Protein AF-N9UVI7-F1 (afdb_monomer)

Nearest PDB structures (foldseek):
  3bz5-assembly1_A  TM=4.483E-01  e=3.631E-03  unclassified

Sequence (491 aa):
MEKIEDCIVEFIWNYSPVSLVNIGKMKLLKRCKIDIGRQKFDINSVFSNKQQHLKILRLSNIGNYKEIEEFKEYKNIERVIIEIDDDTKEEYIEQMSKYAVLVSDQWYSQLNKNVIVMMDKKFHLQIKEKPNVETLEFIQQNYLPYKMIIDADYYDGIQTQFKLFDNVMKLTLNVEIDPQEEVDQDDIMQRRMDRINGIERSDDDDFVEETEEQKEERERLHKLEIERRKHSIILPQHLTSITINDMTPYFHQTLSITLKELTTSNIPIDFIYQLTSLTKINISNTNITQSLKSLEKLIDITFNLCVDECSEFICPHSVECLKLYNCRNWKFQELSHLKLLDKLMIYDARPNVLSTLQLNEATSVKKLYLNNVITASMPTSLTCLIIGSAGNRAIDMTKYLQLKDVCIENSNQVRVKLPLSIKSLYLYCSSIRIFNKNDIQLKELHLEDCEDINFESFNLNHVTKLSLLPFDEEYLEYLEQFPVLEEKNFN

Secondary structure (DSSP, 8-state):
---GGGG-SEEEEE--TTS---GGG-TT--EEEEE-TT----HHHH---TT--BSEEEEES-S-HHHHGGGGG-TTBS-EEEEPPTT--HHHHHHHTTTSEEEESS--TT--TTEEEEETTEEEEEESS---HHHHHHHHHHHTTS-EEEEEE--TTHHHHHTT-TTEEEEEEE----------HHHHHHHHHHHHTT------S---PPPHHHHHHHHHHHHHHHHHH-SPP---TT--EEEEESS-----TT--TT--EEEEES---TTGGG-TT-SEEEEES-EE-S--TT-TT--EEEEES-EE--SS--S-TT-SEEEEES-TT-----GGG-TT--EEEEES--HHHHTT--GGG-TT--EEEEES---S---TT-SEEEEES--S-EEE-TT-TT--EEEEES--SEEEE--TT--EEEEES--EEETTGGG----EEEEES-TT--GGGS-GGG--EEEEES--GGGGGGGGG-TT--GGGB-

Structure (mmCIF, N/CA/C/O backbone):
data_AF-N9UVI7-F1
#
_entry.id   AF-N9UVI7-F1
#
loop_
_atom_site.group_PDB
_atom_site.id
_atom_site.type_symbol
_atom_site.label_atom_id
_atom_site.label_alt_id
_atom_site.label_comp_id
_atom_site.label_asym_id
_atom_site.label_entity_id
_atom_site.label_seq_id
_atom_site.pdbx_PDB_ins_code
_atom_site.Cartn_x
_atom_site.Cartn_y
_atom_site.Cartn_z
_atom_site.occupancy
_atom_site.B_iso_or_equiv
_atom_site.auth_seq_id
_atom_site.auth_comp_id
_atom_site.auth_asym_id
_atom_site.auth_atom_id
_atom_site.pdbx_PDB_model_num
ATOM 1 N N . MET A 1 1 ? 34.706 33.931 38.566 1.00 48.16 1 MET A N 1
ATOM 2 C CA . MET A 1 1 ? 33.703 32.981 38.046 1.00 48.16 1 MET A CA 1
ATOM 3 C C . MET A 1 1 ? 33.385 33.411 36.633 1.00 48.16 1 MET A C 1
ATOM 5 O O . MET A 1 1 ? 32.995 34.562 36.465 1.00 48.16 1 MET A O 1
ATOM 9 N N . GLU A 1 2 ? 33.621 32.552 35.643 1.00 51.62 2 GLU A N 1
ATOM 10 C CA . GLU A 1 2 ? 33.089 32.765 34.290 1.00 51.62 2 GLU A CA 1
ATOM 11 C C . GLU A 1 2 ? 31.560 32.783 34.379 1.00 51.62 2 GLU A C 1
ATOM 13 O O . GLU A 1 2 ? 30.971 31.992 35.124 1.00 51.62 2 GLU A O 1
ATOM 18 N N . LYS A 1 3 ? 30.910 33.739 33.708 1.00 68.62 3 LYS A N 1
ATOM 19 C CA . LYS A 1 3 ? 29.448 33.734 33.635 1.00 68.62 3 LYS A CA 1
ATOM 20 C C . LYS A 1 3 ? 29.052 32.599 32.700 1.00 68.62 3 LYS A C 1
ATOM 22 O O . LYS A 1 3 ? 29.725 32.380 31.703 1.00 68.62 3 LYS A O 1
ATOM 27 N N . ILE A 1 4 ? 27.947 31.910 32.988 1.00 69.50 4 ILE A N 1
ATOM 28 C CA . ILE A 1 4 ? 27.446 30.804 32.147 1.00 69.50 4 ILE A CA 1
ATOM 29 C C . ILE A 1 4 ? 27.368 31.222 30.666 1.00 69.50 4 ILE A C 1
ATOM 31 O O . ILE A 1 4 ? 27.715 30.437 29.792 1.00 69.50 4 ILE A O 1
ATOM 35 N N . GLU A 1 5 ? 27.001 32.481 30.403 1.00 71.25 5 GLU A N 1
ATOM 36 C CA . GLU A 1 5 ? 26.949 33.112 29.074 1.00 71.25 5 GLU A CA 1
ATOM 37 C C . GLU A 1 5 ? 28.268 33.029 28.283 1.00 71.25 5 GLU A C 1
ATOM 39 O O . GLU A 1 5 ? 28.237 32.917 27.058 1.00 71.25 5 GLU A O 1
ATOM 44 N N . ASP A 1 6 ? 29.421 33.049 28.959 1.00 71.75 6 ASP A N 1
ATOM 45 C CA . ASP A 1 6 ? 30.741 32.992 28.325 1.00 71.75 6 ASP A CA 1
ATOM 46 C C . ASP A 1 6 ? 31.073 31.583 27.794 1.00 71.75 6 ASP A C 1
ATOM 48 O O . ASP A 1 6 ? 31.958 31.453 26.952 1.00 71.75 6 ASP A O 1
ATOM 52 N N . CYS A 1 7 ? 30.350 30.539 28.224 1.00 75.88 7 CYS A N 1
ATOM 53 C CA . CYS A 1 7 ? 30.588 29.140 27.844 1.00 75.88 7 CYS A CA 1
ATOM 54 C C . CYS A 1 7 ? 29.580 28.587 26.816 1.00 75.88 7 CYS A C 1
ATOM 56 O O . CYS A 1 7 ? 29.719 27.444 26.376 1.00 75.88 7 CYS A O 1
ATOM 58 N N . ILE A 1 8 ? 28.548 29.352 26.443 1.00 76.19 8 ILE A N 1
ATOM 59 C CA . ILE A 1 8 ? 27.481 28.881 25.545 1.00 76.19 8 ILE A CA 1
ATOM 60 C C . ILE A 1 8 ? 28.000 28.831 24.102 1.00 76.19 8 ILE A C 1
ATOM 62 O O . ILE A 1 8 ? 28.341 29.859 23.525 1.00 76.19 8 ILE A O 1
ATOM 66 N N . VAL A 1 9 ? 28.025 27.633 23.507 1.00 75.12 9 VAL A N 1
ATOM 67 C CA . VAL A 1 9 ? 28.452 27.398 22.109 1.00 75.12 9 VAL A CA 1
ATOM 68 C C . VAL A 1 9 ? 27.258 27.208 21.165 1.00 75.12 9 VAL A C 1
ATOM 70 O O . VAL A 1 9 ? 27.338 27.552 19.981 1.00 75.12 9 VAL A O 1
ATOM 73 N N . GLU A 1 10 ? 26.135 26.718 21.692 1.00 78.50 10 GLU A N 1
ATOM 74 C CA . GLU A 1 10 ? 24.869 26.541 20.981 1.00 78.50 10 GLU A CA 1
ATOM 75 C C . GLU A 1 10 ? 23.708 27.038 21.845 1.00 78.50 10 GLU A C 1
ATOM 77 O O . GLU A 1 10 ? 23.671 26.775 23.047 1.00 78.50 10 GLU A O 1
ATOM 82 N N . PHE A 1 11 ? 22.776 27.769 21.234 1.00 80.31 11 PHE A N 1
ATOM 83 C CA . PHE A 1 11 ? 21.649 28.375 21.933 1.00 80.31 11 PHE A CA 1
ATOM 84 C C . PHE A 1 11 ? 20.355 28.216 21.136 1.00 80.31 11 PHE A C 1
ATOM 86 O O . PHE A 1 11 ? 20.297 28.571 19.958 1.00 80.31 11 PHE A O 1
ATOM 93 N N . ILE A 1 12 ? 19.320 27.691 21.790 1.00 81.56 12 ILE A N 1
ATOM 94 C CA . ILE A 1 12 ? 17.977 27.536 21.229 1.00 81.56 12 ILE A CA 1
ATOM 95 C C . ILE A 1 12 ? 17.042 28.405 22.053 1.00 81.56 12 ILE A C 1
ATOM 97 O O . ILE A 1 12 ? 16.993 28.276 23.277 1.00 81.56 12 ILE A O 1
ATOM 101 N N . TRP A 1 13 ? 16.305 29.277 21.379 1.00 82.56 13 TRP A N 1
ATOM 102 C CA . TRP A 1 13 ? 15.464 30.257 22.034 1.00 82.56 13 TRP A CA 1
ATOM 103 C C . TRP A 1 13 ? 14.077 30.317 21.413 1.00 82.56 13 TRP A C 1
ATOM 105 O O . TRP A 1 13 ? 13.937 30.541 20.216 1.00 82.56 13 TRP A O 1
ATOM 115 N N . ASN A 1 14 ? 13.060 30.177 22.260 1.00 83.88 14 ASN A N 1
ATOM 116 C CA . ASN A 1 14 ? 11.697 30.571 21.935 1.00 83.88 14 ASN A CA 1
ATOM 117 C C . ASN A 1 14 ? 11.546 32.040 22.324 1.00 83.88 14 ASN A C 1
ATOM 119 O O . ASN A 1 14 ? 11.528 32.372 23.515 1.00 83.88 14 ASN A O 1
ATOM 123 N N . TYR A 1 15 ? 11.530 32.907 21.318 1.00 81.31 15 TYR A N 1
ATOM 124 C CA . TYR A 1 15 ? 11.512 34.349 21.482 1.00 81.31 15 TYR A CA 1
ATOM 125 C C . TYR A 1 15 ? 10.322 34.788 22.336 1.00 81.31 15 TYR A C 1
ATOM 127 O O . TYR A 1 15 ? 9.195 34.313 22.193 1.00 81.31 15 TYR A O 1
ATOM 135 N N . SER A 1 16 ? 10.596 35.720 23.244 1.00 75.44 16 SER A N 1
ATOM 136 C CA . SER A 1 16 ? 9.581 36.400 24.034 1.00 75.44 16 SER A CA 1
ATOM 137 C C . SER A 1 16 ? 9.932 37.883 24.082 1.00 75.44 16 SER A C 1
ATOM 139 O O . SER A 1 16 ? 11.073 38.216 24.421 1.00 75.44 16 SER A O 1
ATOM 141 N N . PRO A 1 17 ? 8.975 38.796 23.844 1.00 67.69 17 PRO A N 1
ATOM 142 C CA . PRO A 1 17 ? 9.252 40.226 23.802 1.00 67.69 17 PRO A CA 1
ATOM 143 C C . PRO A 1 17 ? 9.492 40.793 25.212 1.00 67.69 17 PRO A C 1
ATOM 145 O O . PRO A 1 17 ? 9.942 41.924 25.371 1.00 67.69 17 PRO A O 1
ATOM 148 N N . VAL A 1 18 ? 9.202 39.997 26.248 1.00 64.31 18 VAL A N 1
ATOM 149 C CA . VAL A 1 18 ? 9.331 40.347 27.668 1.00 64.31 18 VAL A CA 1
ATOM 150 C C . VAL A 1 18 ? 10.654 39.830 28.258 1.00 64.31 18 VAL A C 1
ATOM 152 O O . VAL A 1 18 ? 11.092 40.299 29.306 1.00 64.31 18 VAL A O 1
ATOM 155 N N . SER A 1 19 ? 11.327 38.889 27.586 1.00 61.44 19 SER A N 1
ATOM 156 C CA . SER A 1 19 ? 12.595 38.299 28.030 1.00 61.44 19 SER A CA 1
ATOM 157 C C . SER A 1 19 ? 13.678 38.547 26.984 1.00 61.44 19 SER A C 1
ATOM 159 O O . SER A 1 19 ? 13.965 37.695 26.153 1.00 61.44 19 SER A O 1
ATOM 161 N N . LEU A 1 20 ? 14.274 39.740 26.999 1.00 63.81 20 LEU A N 1
ATOM 162 C CA . LEU A 1 20 ? 15.324 40.101 26.046 1.00 63.81 20 LEU A CA 1
ATOM 163 C C . LEU A 1 20 ? 16.644 39.413 26.413 1.00 63.81 20 LEU A C 1
ATOM 165 O O . LEU A 1 20 ? 17.417 39.897 27.245 1.00 63.81 20 LEU A O 1
ATOM 169 N N . VAL A 1 21 ? 16.912 38.281 25.765 1.00 73.00 21 VAL A N 1
ATOM 170 C CA . VAL A 1 21 ? 18.234 37.655 25.775 1.00 73.00 21 VAL A CA 1
ATOM 171 C C . VAL A 1 21 ? 19.139 38.435 24.824 1.00 73.00 21 VAL A C 1
ATOM 173 O O . VAL A 1 21 ? 18.906 38.480 23.619 1.00 73.00 21 VAL A O 1
ATOM 176 N N . ASN A 1 22 ? 20.196 39.048 25.361 1.00 73.56 22 ASN A N 1
ATOM 177 C CA . ASN A 1 22 ? 21.208 39.706 24.539 1.00 73.56 22 ASN A CA 1
ATOM 178 C C . ASN A 1 22 ? 22.267 38.678 24.115 1.00 73.56 22 ASN A C 1
ATOM 180 O O . ASN A 1 22 ? 23.217 38.401 24.853 1.00 73.56 22 ASN A O 1
ATOM 184 N N . ILE A 1 23 ? 22.102 38.137 22.908 1.00 77.44 23 ILE A N 1
ATOM 185 C CA . ILE A 1 23 ? 23.014 37.151 22.313 1.00 77.44 23 ILE A CA 1
ATOM 186 C C . ILE A 1 23 ? 24.419 37.737 22.108 1.00 77.44 23 ILE A C 1
ATOM 188 O O . ILE A 1 23 ? 25.414 37.015 22.212 1.00 77.44 23 ILE A O 1
ATOM 192 N N . GLY A 1 24 ? 24.513 39.061 21.940 1.00 71.00 24 GLY A N 1
ATOM 193 C CA . GLY A 1 24 ? 25.764 39.820 21.857 1.00 71.00 24 GLY A CA 1
ATOM 194 C C . GLY A 1 24 ? 26.723 39.614 23.035 1.00 71.00 24 GLY A C 1
ATOM 195 O O . GLY A 1 24 ? 27.923 39.859 22.892 1.00 71.00 24 GLY A O 1
ATOM 196 N N . LYS A 1 25 ? 26.224 39.150 24.190 1.00 76.06 25 LYS A N 1
ATOM 197 C CA . LYS A 1 25 ? 27.042 38.830 25.372 1.00 76.06 25 LYS A CA 1
ATOM 198 C C . LYS A 1 25 ? 27.652 37.422 25.341 1.00 76.06 25 LYS A C 1
ATOM 200 O O . LYS A 1 25 ? 28.623 37.185 26.053 1.00 76.06 25 LYS A O 1
ATOM 205 N N . MET A 1 26 ? 27.151 36.516 24.498 1.00 84.06 26 MET A N 1
ATOM 206 C CA . MET A 1 26 ? 27.607 35.121 24.405 1.00 84.06 26 MET A CA 1
ATOM 207 C C . MET A 1 26 ? 28.805 34.986 23.451 1.00 84.06 26 MET A C 1
ATOM 209 O O . MET A 1 26 ? 28.664 34.660 22.271 1.00 84.06 26 MET A O 1
ATOM 213 N N . LYS A 1 27 ? 30.017 35.256 23.946 1.00 77.81 27 LYS A N 1
ATOM 214 C CA . LYS A 1 27 ? 31.231 35.381 23.109 1.00 77.81 27 LYS A CA 1
ATOM 215 C C . LYS A 1 27 ? 31.634 34.109 22.355 1.00 77.81 27 LYS A C 1
ATOM 217 O O . LYS A 1 27 ? 32.218 34.213 21.277 1.00 77.81 27 LYS A O 1
ATOM 222 N N . LEU A 1 28 ? 31.359 32.930 22.914 1.00 81.81 28 LEU A N 1
ATOM 223 C CA . LEU A 1 28 ? 31.710 31.639 22.309 1.00 81.81 28 LEU A CA 1
ATOM 224 C C . LEU A 1 28 ? 30.593 31.040 21.444 1.00 81.81 28 LEU A C 1
ATOM 226 O O . LEU A 1 28 ? 30.798 29.974 20.857 1.00 81.81 28 LEU A O 1
ATOM 230 N N . LEU A 1 29 ? 29.448 31.717 21.321 1.00 82.44 29 LEU A N 1
ATOM 231 C CA . LEU A 1 29 ? 28.311 31.205 20.568 1.00 82.44 29 LEU A CA 1
ATOM 232 C C . LEU A 1 29 ? 28.691 31.000 19.101 1.00 82.44 29 LEU A C 1
ATOM 234 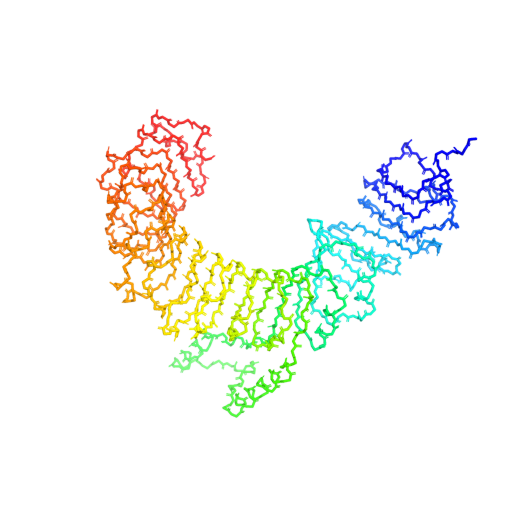O O . LEU A 1 29 ? 29.201 31.903 18.439 1.00 82.44 29 LEU A O 1
ATOM 238 N N . LYS A 1 30 ? 28.430 29.798 18.586 1.00 79.00 30 LYS A N 1
ATOM 239 C CA . LYS A 1 30 ? 28.645 29.442 17.179 1.00 79.00 30 LYS A CA 1
ATOM 240 C C . LYS A 1 30 ? 27.350 29.090 16.462 1.00 79.00 30 LYS A C 1
ATOM 242 O O . LYS A 1 30 ? 27.292 29.278 15.249 1.00 79.00 30 LYS A O 1
ATOM 247 N N . ARG A 1 31 ? 26.342 28.575 17.168 1.00 77.31 31 ARG A N 1
ATOM 248 C CA . ARG A 1 31 ? 25.070 28.131 16.581 1.00 77.31 31 ARG A CA 1
ATOM 249 C C . ARG A 1 31 ? 23.893 28.700 17.352 1.00 77.31 31 ARG A C 1
ATOM 251 O O . ARG A 1 31 ? 23.850 28.577 18.572 1.00 77.31 31 ARG A O 1
ATOM 258 N N . CYS A 1 32 ? 22.938 29.285 16.646 1.00 83.38 32 CYS A N 1
ATOM 259 C CA . CYS A 1 32 ? 21.743 29.841 17.258 1.00 83.38 32 CYS A CA 1
ATOM 260 C C . CYS A 1 32 ? 20.490 29.420 16.490 1.00 83.38 32 CYS A C 1
ATOM 262 O O . CYS A 1 32 ? 20.454 29.543 15.266 1.00 83.38 32 CYS A O 1
ATOM 264 N N . LYS A 1 33 ? 19.469 28.945 17.210 1.00 84.12 33 LYS A N 1
ATOM 265 C CA . LYS A 1 33 ? 18.110 28.777 16.692 1.00 84.12 33 LYS A CA 1
ATOM 266 C C . LYS A 1 33 ? 17.169 29.700 17.458 1.00 84.12 33 LYS A C 1
ATOM 268 O O . LYS A 1 33 ? 17.141 29.641 18.686 1.00 84.12 33 LYS A O 1
ATOM 273 N N . ILE A 1 34 ? 16.395 30.502 16.738 1.00 85.25 34 ILE A N 1
ATOM 274 C CA . ILE A 1 34 ? 15.391 31.399 17.303 1.00 85.25 34 ILE A CA 1
ATOM 275 C C . ILE A 1 34 ? 14.044 31.085 16.667 1.00 85.25 34 ILE A C 1
ATOM 277 O O . ILE A 1 34 ? 13.881 31.189 15.454 1.00 85.25 34 ILE A O 1
ATOM 281 N N . ASP A 1 35 ? 13.086 30.722 17.504 1.00 83.31 35 ASP A N 1
ATOM 282 C CA . ASP A 1 35 ? 11.679 30.656 17.145 1.00 83.31 35 ASP A CA 1
ATOM 283 C C . ASP A 1 35 ? 11.029 31.993 17.501 1.00 83.31 35 ASP A C 1
ATOM 285 O O . ASP A 1 35 ? 10.977 32.351 18.675 1.00 83.31 35 ASP A O 1
ATOM 289 N N . ILE A 1 36 ? 10.591 32.757 16.500 1.00 86.06 36 ILE A N 1
ATOM 290 C CA . ILE A 1 36 ? 10.069 34.120 16.677 1.00 86.06 36 ILE A CA 1
ATOM 291 C C . ILE A 1 36 ? 8.603 34.110 17.151 1.00 86.06 36 ILE A C 1
ATOM 293 O O . ILE A 1 36 ? 8.109 35.109 17.679 1.00 86.06 36 ILE A O 1
ATOM 297 N N . GLY A 1 37 ? 7.890 32.988 17.002 1.00 83.25 37 GLY A N 1
ATOM 298 C CA . GLY A 1 37 ? 6.494 32.853 17.428 1.00 83.25 37 GLY A CA 1
ATOM 299 C C . GLY A 1 37 ? 5.534 33.850 16.765 1.00 83.25 37 GLY A C 1
ATOM 300 O O . GLY A 1 37 ? 4.553 34.255 17.388 1.00 83.25 37 GLY A O 1
ATOM 301 N N . ARG A 1 38 ? 5.838 34.286 15.536 1.00 82.06 38 ARG A N 1
ATOM 302 C CA . ARG A 1 38 ? 5.123 35.313 14.755 1.00 82.06 38 ARG A CA 1
ATOM 303 C C . ARG A 1 38 ? 5.003 36.676 15.450 1.00 82.06 38 ARG A C 1
ATOM 305 O O . ARG A 1 38 ? 4.081 37.443 15.186 1.00 82.06 38 ARG A O 1
ATOM 312 N N . GLN A 1 39 ? 5.941 36.990 16.339 1.00 82.19 39 GLN A N 1
ATOM 313 C CA . GLN A 1 39 ? 5.989 38.262 17.058 1.00 82.19 39 GLN A CA 1
ATOM 314 C C . GLN A 1 39 ? 6.887 39.279 16.349 1.00 82.19 39 GLN A C 1
ATOM 316 O O . GLN A 1 39 ? 7.678 38.931 15.474 1.00 82.19 39 GLN A O 1
ATOM 321 N N . LYS A 1 40 ? 6.781 40.549 16.757 1.00 81.06 40 LYS A N 1
ATOM 322 C CA . LYS A 1 40 ? 7.702 41.602 16.320 1.00 81.06 40 LYS A CA 1
ATOM 323 C C . LYS A 1 40 ? 9.114 41.286 16.818 1.00 81.06 40 LYS A C 1
ATOM 325 O O . LYS A 1 40 ? 9.297 41.091 18.020 1.00 81.06 40 LYS A O 1
ATOM 330 N N . PHE A 1 41 ? 10.091 41.281 15.918 1.00 81.38 41 PHE A N 1
ATOM 331 C CA . PHE A 1 41 ? 11.463 40.879 16.201 1.00 81.38 41 PHE A CA 1
ATOM 332 C C . PHE A 1 41 ? 12.445 42.004 15.870 1.00 81.38 41 PHE A C 1
ATOM 334 O O . PHE A 1 41 ? 12.723 42.301 14.713 1.00 81.38 41 PHE A O 1
ATOM 341 N N . ASP A 1 42 ? 13.008 42.627 16.906 1.00 79.62 42 ASP A N 1
ATOM 342 C CA . ASP A 1 42 ? 14.049 43.646 16.744 1.00 79.62 42 ASP A CA 1
ATOM 343 C C . ASP A 1 42 ? 15.441 43.002 16.798 1.00 79.62 42 ASP A C 1
ATOM 345 O O . ASP A 1 42 ? 15.986 42.728 17.877 1.00 79.62 42 ASP A O 1
ATOM 349 N N . ILE A 1 43 ? 16.028 42.792 15.619 1.00 77.62 43 ILE A N 1
ATOM 350 C CA . ILE A 1 43 ? 17.357 42.194 15.451 1.00 77.62 43 ILE A CA 1
ATOM 351 C C . ILE A 1 43 ? 18.427 42.975 16.202 1.00 77.62 43 ILE A C 1
ATOM 353 O O . ILE A 1 43 ? 19.290 42.364 16.833 1.00 77.62 43 ILE A O 1
ATOM 357 N N . ASN A 1 44 ? 18.383 44.307 16.174 1.00 77.44 44 ASN A N 1
ATOM 358 C CA . ASN A 1 44 ? 19.425 45.135 16.778 1.00 77.44 44 ASN A CA 1
ATOM 359 C C . ASN A 1 44 ? 19.411 45.022 18.310 1.00 77.44 44 ASN A C 1
ATOM 361 O O . ASN A 1 44 ? 20.458 45.140 18.952 1.00 77.44 44 ASN A O 1
ATOM 365 N N . SER A 1 45 ? 18.243 44.739 18.896 1.00 76.38 45 SER A N 1
ATOM 366 C CA . SER A 1 45 ? 18.106 44.483 20.334 1.00 76.38 45 SER A CA 1
ATOM 367 C C . SER A 1 45 ? 18.658 43.110 20.756 1.00 76.38 45 SER A C 1
ATOM 369 O O . SER A 1 45 ? 19.294 42.992 21.807 1.00 76.38 45 SER A O 1
ATOM 371 N N . VAL A 1 46 ? 18.464 42.082 19.920 1.00 77.69 46 VAL A N 1
ATOM 372 C CA . VAL A 1 46 ? 18.874 40.693 20.189 1.00 77.69 46 VAL A CA 1
ATOM 373 C C . VAL A 1 46 ? 20.354 40.476 19.863 1.00 77.69 46 VAL A C 1
ATOM 375 O O . VAL A 1 46 ? 21.107 39.912 20.663 1.00 77.69 46 VAL A O 1
ATOM 378 N N . PHE A 1 47 ? 20.788 40.979 18.709 1.00 78.12 47 PHE A N 1
ATOM 379 C CA . PHE A 1 47 ? 22.148 40.919 18.184 1.00 78.12 47 PHE A CA 1
ATOM 380 C C . PHE A 1 47 ? 22.807 42.298 18.235 1.00 78.12 47 PHE A C 1
ATOM 382 O O . PHE A 1 47 ? 23.197 42.871 17.214 1.00 78.12 47 PHE A O 1
ATOM 389 N N . SER A 1 48 ? 22.982 42.827 19.449 1.00 72.75 48 SER A N 1
ATOM 390 C CA . SER A 1 48 ? 23.569 44.158 19.653 1.00 72.75 48 SER A CA 1
ATOM 391 C C . SER A 1 48 ? 25.044 44.260 19.232 1.00 72.75 48 SER A C 1
ATOM 393 O O . SER A 1 48 ? 25.579 45.359 19.114 1.00 72.75 48 SER A O 1
ATOM 395 N N . ASN A 1 49 ? 25.727 43.129 19.021 1.00 73.62 49 ASN A N 1
ATOM 396 C CA . ASN A 1 49 ? 27.095 43.078 18.512 1.00 73.62 49 ASN A CA 1
ATOM 397 C C . ASN A 1 49 ? 27.118 42.567 17.063 1.00 73.62 49 ASN A C 1
ATOM 399 O O . ASN A 1 49 ? 27.253 41.368 16.824 1.00 73.62 49 ASN A O 1
ATOM 403 N N . LYS A 1 50 ? 27.061 43.489 16.092 1.00 70.69 50 LYS A N 1
ATOM 404 C CA . LYS A 1 50 ? 27.114 43.168 14.650 1.00 70.69 50 LYS A CA 1
ATOM 405 C C . LYS A 1 50 ? 28.412 42.473 14.204 1.00 70.69 50 LYS A C 1
ATOM 407 O O . LYS A 1 50 ? 28.471 41.938 13.104 1.00 70.69 50 LYS A O 1
ATOM 412 N N . GLN A 1 51 ? 29.453 42.475 15.042 1.00 69.38 51 GLN A N 1
ATOM 413 C CA . GLN A 1 51 ? 30.736 41.827 14.759 1.00 69.38 51 GLN A CA 1
ATOM 414 C C . GLN A 1 51 ? 30.827 40.395 15.314 1.00 69.38 51 GLN A C 1
ATOM 416 O O . GLN A 1 51 ? 31.828 39.718 15.071 1.00 69.38 51 GLN A O 1
ATOM 421 N N . GLN A 1 52 ? 29.821 39.918 16.055 1.00 74.31 52 GLN A N 1
ATOM 422 C CA . GLN A 1 52 ? 29.819 38.568 16.614 1.00 74.31 52 GLN A CA 1
ATOM 423 C C . GLN A 1 52 ? 29.827 37.521 15.499 1.00 74.31 52 GLN A C 1
ATOM 425 O O . GLN A 1 52 ? 28.996 37.539 14.595 1.00 74.31 52 GLN A O 1
ATOM 430 N N . HIS A 1 53 ? 30.778 36.595 15.586 1.00 81.00 53 HIS A N 1
ATOM 431 C CA . HIS A 1 53 ? 30.936 35.551 14.590 1.00 81.00 53 HIS A CA 1
ATOM 432 C C . HIS A 1 53 ? 30.038 34.349 14.896 1.00 81.00 53 HIS A C 1
ATOM 434 O O . HIS A 1 53 ? 30.337 33.576 15.811 1.00 81.00 53 HIS A O 1
ATOM 440 N N . LEU A 1 54 ? 29.026 34.110 14.063 1.00 78.44 54 LEU A N 1
ATOM 441 C CA . LEU A 1 54 ? 28.170 32.922 14.132 1.00 78.44 54 LEU A CA 1
ATOM 442 C C . LEU A 1 54 ? 28.434 32.015 12.937 1.00 78.44 54 LEU A C 1
ATOM 444 O O . LEU A 1 54 ? 28.525 32.481 11.809 1.00 78.44 54 LEU A O 1
ATOM 448 N N . LYS A 1 55 ? 28.523 30.707 13.178 1.00 75.50 55 LYS A N 1
ATOM 449 C CA . LYS A 1 55 ? 28.580 29.724 12.090 1.00 75.50 55 LYS A CA 1
ATOM 450 C C . LYS A 1 55 ? 27.203 29.500 11.475 1.00 75.50 55 LYS A C 1
ATOM 452 O O . LYS A 1 55 ? 27.090 29.352 10.268 1.00 75.50 55 LYS A O 1
ATOM 457 N N . ILE A 1 56 ? 26.164 29.416 12.309 1.00 76.06 56 ILE A N 1
ATOM 458 C CA . ILE A 1 56 ? 24.792 29.142 11.865 1.00 76.06 56 ILE A CA 1
ATOM 459 C C . ILE A 1 56 ? 23.809 29.959 12.700 1.00 76.06 56 ILE A C 1
ATOM 461 O O . ILE A 1 56 ? 23.839 29.892 13.933 1.00 76.06 56 ILE A O 1
ATOM 465 N N . LEU A 1 57 ? 22.906 30.656 12.018 1.00 82.81 57 LEU A N 1
ATOM 466 C CA . LEU A 1 57 ? 21.690 31.234 12.574 1.00 82.81 57 LEU A CA 1
ATOM 467 C C . LEU A 1 57 ? 20.478 30.600 11.887 1.00 82.81 57 LEU A C 1
ATOM 469 O O . LEU A 1 57 ? 20.409 30.595 10.663 1.00 82.81 57 LEU A O 1
ATOM 473 N N . ARG A 1 58 ? 19.526 30.083 12.662 1.00 83.69 58 ARG A N 1
ATOM 474 C CA . ARG A 1 58 ? 18.262 29.534 12.165 1.00 83.69 58 ARG A CA 1
ATOM 475 C C . ARG A 1 58 ? 17.085 30.291 12.765 1.00 83.69 58 ARG A C 1
ATOM 477 O O . ARG A 1 58 ? 17.024 30.425 13.985 1.00 83.69 58 ARG A O 1
ATOM 484 N N . LEU A 1 59 ? 16.168 30.747 11.921 1.00 85.88 59 LEU A N 1
ATOM 485 C CA . LEU A 1 59 ? 14.979 31.511 12.294 1.00 85.88 59 LEU A CA 1
ATOM 486 C C . LEU A 1 59 ? 13.722 30.736 11.892 1.00 85.88 59 LEU A C 1
ATOM 488 O O . LEU A 1 59 ? 13.687 30.185 10.794 1.00 85.88 59 LEU A O 1
ATOM 492 N N . SER A 1 60 ? 12.715 30.690 12.763 1.00 84.25 60 SER A N 1
ATOM 493 C CA . SER A 1 60 ? 11.433 30.021 12.497 1.00 84.25 60 SER A CA 1
ATOM 494 C C . SER A 1 60 ? 10.226 30.823 12.984 1.00 84.25 60 SER A C 1
ATOM 496 O O . SER A 1 60 ? 10.383 31.714 13.821 1.00 84.25 60 SER A O 1
ATOM 498 N N . ASN A 1 61 ? 9.032 30.492 12.468 1.00 79.50 61 ASN A N 1
ATOM 499 C CA . ASN A 1 61 ? 7.745 31.127 12.793 1.00 79.50 61 ASN A CA 1
ATOM 500 C C . ASN A 1 61 ? 7.791 32.655 12.663 1.00 79.50 61 ASN A C 1
ATOM 502 O O . ASN A 1 61 ? 7.632 33.395 13.638 1.00 79.50 61 ASN A O 1
ATOM 506 N N . ILE A 1 62 ? 8.065 33.142 11.460 1.00 84.44 62 ILE A N 1
ATOM 507 C CA . ILE A 1 62 ? 8.348 34.555 11.210 1.00 84.44 62 ILE A CA 1
ATOM 508 C C . ILE A 1 62 ? 7.048 35.284 10.881 1.00 84.44 62 ILE A C 1
ATOM 510 O O . ILE A 1 62 ? 6.391 34.976 9.898 1.00 84.44 62 ILE A O 1
ATOM 514 N N . GLY A 1 63 ? 6.685 36.289 11.682 1.00 77.88 63 GLY A N 1
ATOM 515 C CA . GLY A 1 63 ? 5.463 37.072 11.446 1.00 77.88 63 GLY A CA 1
ATOM 516 C C . GLY A 1 63 ? 5.638 38.201 10.425 1.00 77.88 63 GLY A C 1
ATOM 517 O O . GLY A 1 63 ? 4.675 38.621 9.791 1.00 77.88 63 GLY A O 1
ATOM 518 N N . ASN A 1 64 ? 6.863 38.715 10.273 1.00 81.75 64 ASN A N 1
ATOM 519 C CA . ASN A 1 64 ? 7.171 39.826 9.376 1.00 81.75 64 ASN A CA 1
ATOM 520 C C . ASN A 1 64 ? 8.565 39.662 8.753 1.00 81.75 64 ASN A C 1
ATOM 522 O O . ASN A 1 64 ? 9.579 39.993 9.366 1.00 81.75 64 ASN A O 1
ATOM 526 N N . TYR A 1 65 ? 8.615 39.189 7.508 1.00 80.38 65 TYR A N 1
ATOM 527 C CA . TYR A 1 65 ? 9.873 38.925 6.803 1.00 80.38 65 TYR A CA 1
ATOM 528 C C . TYR A 1 65 ? 10.717 40.184 6.528 1.00 80.38 65 TYR A C 1
ATOM 530 O O . TYR A 1 65 ? 11.940 40.076 6.460 1.00 80.38 65 TYR A O 1
ATOM 538 N N . LYS A 1 66 ? 10.116 41.386 6.479 1.00 78.81 66 LYS A N 1
ATOM 539 C CA . LYS A 1 66 ? 10.867 42.651 6.325 1.00 78.81 66 LYS A CA 1
ATOM 540 C C . LYS A 1 66 ? 11.821 42.915 7.482 1.00 78.81 66 LYS A C 1
ATOM 542 O O . LYS A 1 66 ? 12.889 43.479 7.279 1.00 78.81 66 LYS A O 1
ATOM 547 N N . GLU A 1 67 ? 11.443 42.508 8.693 1.00 73.81 67 GLU A N 1
ATOM 548 C CA . GLU A 1 67 ? 12.292 42.681 9.875 1.00 73.81 67 GLU A CA 1
ATOM 549 C C . GLU A 1 67 ? 13.545 41.807 9.778 1.00 73.81 67 GLU A C 1
ATOM 551 O O . GLU A 1 67 ? 14.582 42.181 10.300 1.00 73.81 67 GLU A O 1
ATOM 556 N N . ILE A 1 68 ? 13.497 40.693 9.041 1.00 77.94 68 ILE A N 1
ATOM 557 C CA . ILE A 1 68 ? 14.620 39.757 8.881 1.00 77.94 68 ILE A CA 1
ATOM 558 C C . ILE A 1 68 ? 15.615 40.202 7.810 1.00 77.94 68 ILE A C 1
ATOM 560 O O . ILE A 1 68 ? 16.766 39.759 7.813 1.00 77.94 68 ILE A O 1
ATOM 564 N N . GLU A 1 69 ? 15.236 41.137 6.940 1.00 75.69 69 GLU A N 1
ATOM 565 C CA . GLU A 1 69 ? 16.153 41.704 5.952 1.00 75.69 69 GLU A CA 1
ATOM 566 C C . GLU A 1 69 ? 17.370 42.383 6.571 1.00 75.69 69 GLU A C 1
ATOM 568 O O . GLU A 1 69 ? 18.421 42.426 5.934 1.00 75.69 69 GLU A O 1
ATOM 573 N N . GLU A 1 70 ? 17.280 42.897 7.800 1.00 77.00 70 GLU A N 1
ATOM 574 C CA . GLU A 1 70 ? 18.418 43.570 8.434 1.00 77.00 70 GLU A CA 1
ATOM 575 C C . GLU A 1 70 ? 19.599 42.613 8.682 1.00 77.00 70 GLU A C 1
ATOM 577 O O . GLU A 1 70 ? 20.745 43.062 8.769 1.00 77.00 70 GLU A O 1
ATOM 582 N N . PHE A 1 71 ? 19.376 41.288 8.684 1.00 74.50 71 PHE A N 1
ATOM 583 C CA . PHE A 1 71 ? 20.464 40.303 8.741 1.00 74.50 71 PHE A CA 1
ATOM 584 C C . PHE A 1 71 ? 21.415 40.365 7.541 1.00 74.50 71 PHE A C 1
ATOM 586 O O . PHE A 1 71 ? 22.558 39.929 7.671 1.00 74.50 71 PHE A O 1
ATOM 593 N N . LYS A 1 72 ? 21.023 40.979 6.414 1.00 72.44 72 LYS A N 1
ATOM 594 C CA . LYS A 1 72 ? 21.933 41.216 5.277 1.00 72.44 72 LYS A CA 1
ATOM 595 C C . LYS A 1 72 ? 23.165 42.046 5.656 1.00 72.44 72 LYS A C 1
ATOM 597 O O . LYS A 1 72 ? 24.199 41.973 4.996 1.00 72.44 72 LYS A O 1
ATOM 602 N N . GLU A 1 73 ? 23.071 42.836 6.725 1.00 72.69 73 GLU A N 1
ATOM 603 C CA . GLU A 1 73 ? 24.175 43.659 7.223 1.00 72.69 73 GLU A CA 1
ATOM 604 C C . GLU A 1 73 ? 25.161 42.880 8.112 1.00 72.69 73 GLU A C 1
ATOM 606 O O . GLU A 1 73 ? 26.278 43.345 8.358 1.00 72.69 73 GLU A O 1
ATOM 611 N N . TYR A 1 74 ? 24.786 41.686 8.582 1.00 74.50 74 TYR A N 1
ATOM 612 C CA . TYR A 1 74 ? 25.563 40.881 9.526 1.00 74.50 74 TYR A CA 1
ATOM 613 C C . TYR A 1 74 ? 26.563 39.968 8.801 1.00 74.50 74 TYR A C 1
ATOM 615 O O . TYR A 1 74 ? 26.421 38.749 8.751 1.00 74.50 74 TYR A O 1
ATOM 623 N N . LYS A 1 75 ? 27.635 40.570 8.273 1.00 71.25 75 LYS A N 1
ATOM 624 C CA . LYS A 1 75 ? 28.665 39.885 7.460 1.00 71.25 75 LYS A CA 1
ATOM 625 C C . LYS A 1 75 ? 29.464 38.792 8.184 1.00 71.25 75 LYS A C 1
ATOM 627 O O . LYS A 1 75 ? 30.100 37.979 7.524 1.00 71.25 75 LYS A O 1
ATOM 632 N N . ASN A 1 76 ? 29.456 38.781 9.518 1.00 77.38 76 ASN A N 1
ATOM 633 C CA . ASN A 1 76 ? 30.192 37.803 10.330 1.00 77.38 76 ASN A CA 1
ATOM 634 C C . ASN A 1 76 ? 29.341 36.573 10.700 1.00 77.38 76 ASN A C 1
ATOM 636 O O . ASN A 1 76 ? 29.793 35.718 11.464 1.00 77.38 76 ASN A O 1
ATOM 640 N N . ILE A 1 77 ? 28.113 36.481 10.183 1.00 80.25 77 ILE A N 1
ATOM 641 C CA . ILE A 1 77 ? 27.314 35.259 10.229 1.00 80.25 77 ILE A CA 1
ATOM 642 C C . ILE A 1 77 ? 27.639 34.471 8.965 1.00 80.25 77 ILE A C 1
ATOM 644 O O . ILE A 1 77 ? 27.301 34.894 7.866 1.00 80.25 77 ILE A O 1
ATOM 648 N N . GLU A 1 78 ? 28.301 33.327 9.119 1.00 77.25 78 GLU A N 1
ATOM 649 C CA . GLU A 1 78 ? 28.674 32.490 7.977 1.00 77.25 78 GLU A CA 1
ATOM 650 C C . GLU A 1 78 ? 27.428 31.983 7.230 1.00 77.25 78 GLU A C 1
ATOM 652 O O . GLU A 1 78 ? 27.475 31.823 6.012 1.00 77.25 78 GLU A O 1
ATOM 657 N N . ARG A 1 79 ? 26.331 31.681 7.951 1.00 74.25 79 ARG A N 1
ATOM 658 C CA . ARG A 1 79 ? 25.119 31.058 7.385 1.00 74.25 79 ARG A CA 1
ATOM 659 C C . ARG A 1 79 ? 23.840 31.476 8.116 1.00 74.25 79 ARG A C 1
ATOM 661 O O . ARG A 1 79 ? 23.757 31.339 9.339 1.00 74.25 79 ARG A O 1
ATOM 668 N N . VAL A 1 80 ? 22.825 31.888 7.353 1.00 78.81 80 VAL A N 1
ATOM 669 C CA . VAL A 1 80 ? 21.461 32.181 7.830 1.00 78.81 80 VAL A CA 1
ATOM 670 C C . VAL A 1 80 ? 20.480 31.197 7.185 1.00 78.81 80 VAL A C 1
ATOM 672 O O . VAL A 1 80 ? 20.481 31.032 5.968 1.00 78.81 80 VAL A O 1
ATOM 675 N N . ILE A 1 81 ? 19.661 30.534 8.002 1.00 78.56 81 ILE A N 1
ATOM 676 C CA . ILE A 1 81 ? 18.595 29.608 7.600 1.00 78.56 81 ILE A CA 1
ATOM 677 C C . ILE A 1 81 ? 17.264 30.192 8.073 1.00 78.56 81 ILE A C 1
ATOM 679 O O . ILE A 1 81 ? 17.127 30.543 9.246 1.00 78.56 81 ILE A O 1
ATOM 683 N N . ILE A 1 82 ? 16.286 30.276 7.181 1.00 83.50 82 ILE A N 1
ATOM 684 C CA . ILE A 1 82 ? 14.970 30.860 7.436 1.00 83.50 82 ILE A CA 1
ATOM 685 C C . ILE A 1 82 ? 13.918 29.800 7.125 1.00 83.50 82 ILE A C 1
ATOM 687 O O . ILE A 1 82 ? 13.853 29.315 6.000 1.00 83.50 82 ILE A O 1
ATOM 691 N N . GLU A 1 83 ? 13.111 29.429 8.116 1.00 81.06 83 GLU A N 1
ATOM 692 C CA . GLU A 1 83 ? 11.908 28.629 7.885 1.00 81.06 83 GLU A CA 1
ATOM 693 C C . GLU A 1 83 ? 10.797 29.551 7.364 1.00 81.06 83 GLU A C 1
ATOM 695 O O . GLU A 1 83 ? 10.473 30.555 8.006 1.00 81.06 83 GLU A O 1
ATOM 700 N N . ILE A 1 84 ? 10.280 29.255 6.173 1.00 80.69 84 ILE A N 1
ATOM 701 C CA . ILE A 1 84 ? 9.228 30.027 5.510 1.00 80.69 84 ILE A CA 1
ATOM 702 C C . ILE A 1 84 ? 7.886 29.301 5.627 1.00 80.69 84 ILE A C 1
ATOM 704 O O . ILE A 1 84 ? 7.838 28.079 5.492 1.00 80.69 84 ILE A O 1
ATOM 708 N N . ASP A 1 85 ? 6.828 30.073 5.879 1.00 75.00 85 ASP A N 1
ATOM 709 C CA . ASP A 1 85 ? 5.457 29.581 6.032 1.00 75.00 85 ASP A CA 1
ATOM 710 C C . ASP A 1 85 ? 4.759 29.489 4.661 1.00 75.00 85 ASP A C 1
ATOM 712 O O . ASP A 1 85 ? 5.080 30.266 3.753 1.00 75.00 85 ASP A O 1
ATOM 716 N N . ASP A 1 86 ? 3.753 28.612 4.552 1.00 68.56 86 ASP A N 1
ATOM 717 C CA . ASP A 1 86 ? 2.935 28.345 3.352 1.00 68.56 86 ASP A CA 1
ATOM 718 C C . ASP A 1 86 ? 2.459 29.598 2.596 1.00 68.56 86 ASP A C 1
ATOM 720 O O . ASP A 1 86 ? 2.456 29.632 1.368 1.00 68.56 86 ASP A O 1
ATOM 724 N N . ASP A 1 87 ? 2.103 30.661 3.312 1.00 71.06 87 ASP A N 1
ATOM 725 C CA . ASP A 1 87 ? 1.541 31.901 2.773 1.00 71.06 87 ASP A CA 1
ATOM 726 C C . ASP A 1 87 ? 2.585 32.996 2.474 1.00 71.06 87 ASP A C 1
ATOM 728 O O . ASP A 1 87 ? 2.233 34.144 2.167 1.00 71.06 87 ASP A O 1
ATOM 732 N N . THR A 1 88 ? 3.880 32.664 2.531 1.00 75.31 88 THR A N 1
ATOM 733 C CA . THR A 1 88 ? 4.960 33.619 2.252 1.00 75.31 88 THR A CA 1
ATOM 734 C C . THR A 1 88 ? 4.920 34.085 0.794 1.00 75.31 88 THR A C 1
ATOM 736 O O . THR A 1 88 ? 5.015 33.296 -0.142 1.00 75.31 88 THR A O 1
ATOM 739 N N . LYS A 1 89 ? 4.828 35.405 0.581 1.00 77.62 89 LYS A N 1
ATOM 740 C CA . LYS A 1 89 ? 4.801 35.997 -0.768 1.00 77.62 89 LYS A CA 1
ATOM 741 C C . LYS A 1 89 ? 6.131 35.817 -1.507 1.00 77.62 89 LYS A C 1
ATOM 743 O O . LYS A 1 89 ? 7.197 36.021 -0.925 1.00 77.62 89 LYS A O 1
ATOM 748 N N . GLU A 1 90 ? 6.045 35.576 -2.813 1.00 71.00 90 GLU A N 1
ATOM 749 C CA . GLU A 1 90 ? 7.178 35.340 -3.723 1.00 71.00 90 GLU A CA 1
ATOM 750 C C . GLU A 1 90 ? 8.253 36.440 -3.671 1.00 71.00 90 GLU A C 1
ATOM 752 O O . GLU A 1 90 ? 9.437 36.135 -3.562 1.00 71.00 90 GLU A O 1
ATOM 757 N N . GLU A 1 91 ? 7.852 37.716 -3.623 1.00 77.75 91 GLU A N 1
ATOM 758 C CA . GLU A 1 91 ? 8.781 38.854 -3.510 1.00 77.75 91 GLU A CA 1
ATOM 759 C C . GLU A 1 91 ? 9.733 38.714 -2.305 1.00 77.75 91 GLU A C 1
ATOM 761 O O . GLU A 1 91 ? 10.933 38.978 -2.417 1.00 77.75 91 GLU A O 1
ATOM 766 N N . TYR A 1 92 ? 9.227 38.259 -1.153 1.00 78.25 92 TYR A N 1
ATOM 767 C CA . TYR A 1 92 ? 10.057 38.063 0.038 1.00 78.25 92 TYR A CA 1
ATOM 768 C C . TYR A 1 92 ? 10.973 36.853 -0.107 1.00 78.25 92 TYR A C 1
ATOM 770 O O . TYR A 1 92 ? 12.113 36.884 0.352 1.00 78.25 92 TYR A O 1
ATOM 778 N N . ILE A 1 93 ? 10.507 35.801 -0.774 1.00 73.88 93 ILE A N 1
ATOM 779 C CA . ILE A 1 93 ? 11.304 34.602 -1.026 1.00 73.88 93 ILE A CA 1
ATOM 780 C C . ILE A 1 93 ? 12.484 34.937 -1.944 1.00 73.88 93 ILE A C 1
ATOM 782 O O . ILE A 1 93 ? 13.633 34.621 -1.619 1.00 73.88 93 ILE A O 1
ATOM 786 N N . GLU A 1 94 ? 12.241 35.671 -3.030 1.00 72.31 94 GLU A N 1
ATOM 787 C CA . GLU A 1 94 ? 13.301 36.154 -3.915 1.00 72.31 94 GLU A CA 1
ATOM 788 C C . GLU A 1 94 ? 14.314 37.033 -3.179 1.00 72.31 94 GLU A C 1
ATOM 790 O O . GLU A 1 94 ? 15.523 36.884 -3.369 1.00 72.31 94 GLU A O 1
ATOM 795 N N . GLN A 1 95 ? 13.851 37.945 -2.323 1.00 75.94 95 GLN A N 1
ATOM 796 C CA . GLN A 1 95 ? 14.730 38.840 -1.574 1.00 75.94 95 GLN A CA 1
ATOM 797 C C . GLN A 1 95 ? 15.573 38.093 -0.533 1.00 75.94 95 GLN A C 1
ATOM 799 O O . GLN A 1 95 ? 16.788 38.303 -0.483 1.00 75.94 95 GLN A O 1
ATOM 804 N N . MET A 1 96 ? 14.968 37.198 0.253 1.00 80.50 96 MET A N 1
ATOM 805 C CA . MET A 1 96 ? 15.665 36.437 1.295 1.00 80.50 96 MET A CA 1
ATOM 806 C C . MET A 1 96 ? 16.649 35.416 0.721 1.00 80.50 96 MET A C 1
ATOM 808 O O . MET A 1 96 ? 17.747 35.255 1.255 1.00 80.50 96 MET A O 1
ATOM 812 N N . SER A 1 97 ? 16.313 34.789 -0.412 1.00 70.75 97 SER A N 1
ATOM 813 C CA . SER A 1 97 ? 17.181 33.809 -1.083 1.00 70.75 97 SER A CA 1
ATOM 814 C C . SER A 1 97 ? 18.540 34.375 -1.527 1.00 70.75 97 SER A C 1
ATOM 816 O O . SER A 1 97 ? 19.467 33.613 -1.799 1.00 70.75 97 SER A O 1
ATOM 818 N N . LYS A 1 98 ? 18.690 35.709 -1.575 1.00 74.50 98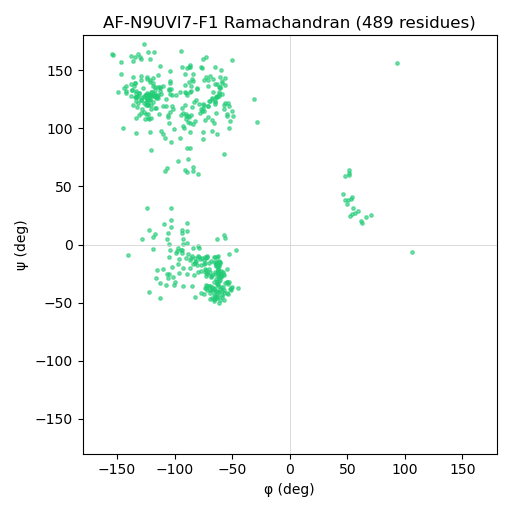 LYS A N 1
ATOM 819 C CA . LYS A 1 98 ? 19.952 36.389 -1.913 1.00 74.50 98 LYS A CA 1
ATOM 820 C C . LYS A 1 98 ? 20.993 36.320 -0.795 1.00 74.50 98 LYS A C 1
ATOM 822 O O . LYS A 1 98 ? 22.170 36.545 -1.067 1.00 74.50 98 LYS A O 1
ATOM 827 N N . TYR A 1 99 ? 20.580 36.072 0.450 1.00 72.56 99 TYR A N 1
ATOM 828 C CA . TYR A 1 99 ? 21.475 36.108 1.615 1.00 72.56 99 TYR A CA 1
ATOM 829 C C . TYR A 1 99 ? 21.216 35.011 2.660 1.00 72.56 99 TYR A C 1
ATOM 831 O O . TYR A 1 99 ? 22.016 34.858 3.584 1.00 72.56 99 TYR A O 1
ATOM 839 N N . ALA A 1 100 ? 20.132 34.245 2.536 1.00 74.06 100 ALA A N 1
ATOM 840 C CA . ALA A 1 100 ? 19.775 33.160 3.439 1.00 74.06 100 ALA A CA 1
ATOM 841 C C . ALA A 1 100 ? 19.304 31.925 2.664 1.00 74.06 100 ALA A C 1
ATOM 843 O O . ALA A 1 100 ? 18.839 32.022 1.529 1.00 74.06 100 ALA A O 1
ATOM 844 N N . VAL A 1 101 ? 19.390 30.760 3.305 1.00 71.38 101 VAL A N 1
ATOM 845 C CA . VAL A 1 101 ? 18.753 29.542 2.796 1.00 71.38 101 VAL A CA 1
ATOM 846 C C . VAL A 1 101 ? 17.358 29.427 3.359 1.00 71.38 101 VAL A C 1
ATOM 848 O O . VAL A 1 101 ? 17.156 29.632 4.556 1.00 71.38 101 VAL A O 1
ATOM 851 N N . LEU A 1 102 ? 16.418 29.051 2.505 1.00 74.44 102 LEU A N 1
ATOM 852 C CA . LEU A 1 102 ? 15.014 28.970 2.863 1.00 74.44 102 LEU A CA 1
ATOM 853 C C . LEU A 1 102 ? 14.613 27.507 3.035 1.00 74.44 102 LEU A C 1
ATOM 855 O O . LEU A 1 102 ? 14.963 26.656 2.214 1.00 74.44 102 LEU A O 1
ATOM 859 N N . VAL A 1 103 ? 13.905 27.217 4.120 1.00 72.44 103 VAL A N 1
ATOM 860 C CA . VAL A 1 103 ? 13.399 25.886 4.454 1.00 72.44 103 VAL A CA 1
ATOM 861 C C . VAL A 1 103 ? 11.885 25.957 4.562 1.00 72.44 103 VAL A C 1
ATOM 863 O O . VAL A 1 103 ? 11.385 26.829 5.257 1.00 72.44 103 VAL A O 1
ATOM 866 N N . SER A 1 104 ? 11.165 25.047 3.919 1.00 69.38 104 SER A N 1
ATOM 867 C CA . SER A 1 104 ? 9.703 24.960 4.030 1.00 69.38 104 SER A CA 1
ATOM 868 C C . SER A 1 104 ? 9.258 23.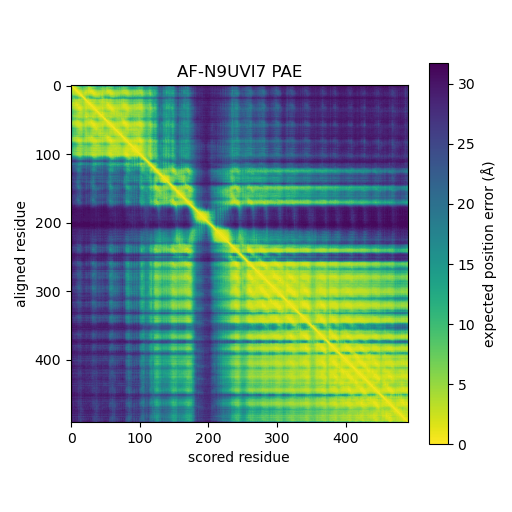537 4.359 1.00 69.38 104 SER A C 1
ATOM 870 O O . SER A 1 104 ? 10.013 22.584 4.165 1.00 69.38 104 SER A O 1
ATOM 872 N N . ASP A 1 105 ? 8.051 23.391 4.885 1.00 60.31 105 ASP A N 1
ATOM 873 C CA . ASP A 1 105 ? 7.315 22.143 5.054 1.00 60.31 105 ASP A CA 1
ATOM 874 C C . ASP A 1 105 ? 6.482 21.745 3.819 1.00 60.31 105 ASP A C 1
ATOM 876 O O . ASP A 1 105 ? 6.101 20.576 3.712 1.00 60.31 105 ASP A O 1
ATOM 880 N N . GLN A 1 106 ? 6.280 22.649 2.850 1.00 52.28 106 GLN A N 1
ATOM 881 C CA . GLN A 1 106 ? 5.569 22.378 1.596 1.00 52.28 106 GLN A CA 1
ATOM 882 C C . GLN A 1 106 ? 6.408 22.635 0.337 1.00 52.28 106 GLN A C 1
ATOM 884 O O . GLN A 1 106 ? 7.429 23.327 0.337 1.00 52.28 106 GLN A O 1
ATOM 889 N N . TRP A 1 107 ? 5.976 22.019 -0.767 1.00 49.31 107 TRP A N 1
ATOM 890 C CA . TRP A 1 107 ? 6.562 22.233 -2.086 1.00 49.31 107 TRP A CA 1
ATOM 891 C C . TRP A 1 107 ? 5.910 23.427 -2.777 1.00 49.31 107 TRP A C 1
ATOM 893 O O . TRP A 1 107 ? 4.691 23.472 -2.921 1.00 49.31 107 TRP A O 1
ATOM 903 N N . TYR A 1 108 ? 6.724 24.335 -3.310 1.00 53.44 108 TYR A N 1
ATOM 904 C CA . TYR A 1 108 ? 6.235 25.447 -4.116 1.00 53.44 108 TYR A CA 1
ATOM 905 C C . TYR A 1 108 ? 6.755 25.335 -5.540 1.00 53.44 108 TYR A C 1
ATOM 907 O O . TYR A 1 108 ? 7.954 25.426 -5.800 1.00 53.44 108 TYR A O 1
ATOM 915 N N . SER A 1 109 ? 5.830 25.180 -6.482 1.00 41.97 109 SER A N 1
ATOM 916 C CA . SER A 1 109 ? 6.120 25.063 -7.914 1.00 41.97 109 SER A CA 1
ATOM 917 C C . SER A 1 109 ? 6.790 26.300 -8.520 1.00 41.97 109 SER A C 1
ATOM 919 O O . SER A 1 109 ? 7.430 26.179 -9.558 1.00 41.97 109 SER A O 1
ATOM 921 N N . GLN A 1 110 ? 6.658 27.464 -7.880 1.00 45.97 110 GLN A N 1
ATOM 922 C CA . GLN A 1 110 ? 7.194 28.745 -8.353 1.00 45.97 110 GLN A CA 1
ATOM 923 C C . GLN A 1 110 ? 8.574 29.083 -7.760 1.00 45.97 110 GLN A C 1
ATOM 925 O O . GLN A 1 110 ? 9.174 30.087 -8.132 1.00 45.97 110 GLN A O 1
ATOM 930 N N . LEU A 1 111 ? 9.108 28.269 -6.838 1.00 50.16 111 LEU A N 1
ATOM 931 C CA . LEU A 1 111 ? 10.302 28.646 -6.086 1.00 50.16 111 LEU A CA 1
ATOM 932 C C . LEU A 1 111 ? 11.620 28.238 -6.744 1.00 50.16 111 LEU A C 1
ATOM 934 O O . LEU A 1 111 ? 11.868 27.090 -7.101 1.00 50.16 111 LEU A O 1
ATOM 938 N N . ASN A 1 112 ? 12.484 29.248 -6.841 1.00 48.16 112 ASN A N 1
ATOM 939 C CA . ASN A 1 112 ? 13.868 29.216 -7.291 1.00 48.16 112 ASN A CA 1
ATOM 940 C C . ASN A 1 112 ? 14.697 28.118 -6.583 1.00 48.16 112 ASN A C 1
ATOM 942 O O . ASN A 1 112 ? 14.392 27.706 -5.464 1.00 48.16 112 ASN A O 1
ATOM 946 N N . LYS A 1 113 ? 15.810 27.716 -7.209 1.00 49.75 113 LYS A N 1
ATOM 947 C CA . LYS A 1 113 ? 16.716 26.580 -6.913 1.00 49.75 113 LYS A CA 1
ATOM 948 C C . LYS A 1 113 ? 17.345 26.544 -5.496 1.00 49.75 113 LYS A C 1
ATOM 950 O O . LYS A 1 113 ? 18.214 25.718 -5.244 1.00 49.75 113 LYS A O 1
ATOM 955 N N . ASN A 1 114 ? 16.930 27.416 -4.574 1.00 49.72 114 ASN A N 1
ATOM 956 C CA . ASN A 1 114 ? 17.545 27.668 -3.265 1.00 49.72 114 ASN A CA 1
ATOM 957 C C . ASN A 1 114 ? 16.637 27.340 -2.055 1.00 49.72 114 ASN A C 1
ATOM 959 O O . ASN A 1 114 ? 16.988 27.695 -0.927 1.00 49.72 114 ASN A O 1
ATOM 963 N N . VAL A 1 115 ? 15.482 26.692 -2.264 1.00 55.09 115 VAL A N 1
ATOM 964 C CA . VAL A 1 115 ? 14.542 26.298 -1.193 1.00 55.09 115 VAL A CA 1
ATOM 965 C C . VAL A 1 115 ? 14.631 24.794 -0.924 1.00 55.09 115 VAL A C 1
ATOM 967 O O . VAL A 1 115 ? 14.633 23.992 -1.854 1.00 55.09 115 VAL A O 1
ATOM 970 N N . ILE A 1 116 ? 14.719 24.404 0.350 1.00 59.28 116 ILE A N 1
ATOM 971 C CA . ILE A 1 116 ? 14.838 23.004 0.787 1.00 59.28 116 ILE A CA 1
ATOM 972 C C . ILE A 1 116 ? 13.584 22.606 1.567 1.00 59.28 116 ILE A C 1
ATOM 974 O O . ILE A 1 116 ? 13.256 23.244 2.565 1.00 59.28 116 ILE A O 1
ATOM 978 N N . VAL A 1 117 ? 12.918 21.519 1.170 1.00 55.97 117 VAL A N 1
ATOM 979 C CA . VAL A 1 117 ? 11.716 21.042 1.868 1.00 55.97 117 VAL A CA 1
ATOM 980 C C . VAL A 1 117 ? 12.083 20.048 2.976 1.00 55.97 117 VAL A C 1
ATOM 982 O O . VAL A 1 117 ? 12.835 19.089 2.767 1.00 55.97 117 VAL A O 1
ATOM 985 N N . MET A 1 118 ? 11.561 20.266 4.182 1.00 50.53 118 MET A N 1
ATOM 986 C CA . MET A 1 118 ? 11.665 19.343 5.310 1.00 50.53 118 MET A CA 1
ATOM 987 C C . MET A 1 118 ? 10.296 18.778 5.675 1.00 50.53 118 MET A C 1
ATOM 989 O O . MET A 1 118 ? 9.469 19.473 6.252 1.00 50.53 118 MET A O 1
ATOM 993 N N . MET A 1 119 ? 10.113 17.476 5.457 1.00 50.50 119 MET A N 1
ATOM 994 C CA . MET A 1 119 ? 8.925 16.743 5.904 1.00 50.50 119 MET A CA 1
ATOM 995 C C . MET A 1 119 ? 9.350 15.669 6.911 1.00 50.50 119 MET A C 1
ATOM 997 O O . MET A 1 119 ? 10.331 14.957 6.694 1.00 50.50 119 MET A O 1
ATOM 1001 N N . ASP A 1 120 ? 8.660 15.557 8.049 1.00 51.81 120 ASP A N 1
ATOM 1002 C CA . ASP A 1 120 ? 8.861 14.485 9.042 1.00 51.81 120 ASP A CA 1
ATOM 1003 C C . ASP A 1 120 ? 10.318 14.248 9.499 1.00 51.81 120 ASP A C 1
ATOM 1005 O O . ASP A 1 120 ? 10.756 13.111 9.710 1.00 51.81 120 ASP A O 1
ATOM 1009 N N . LYS A 1 121 ? 11.102 15.324 9.669 1.00 51.69 121 LYS A N 1
ATOM 1010 C CA . LYS A 1 121 ? 12.544 15.274 10.017 1.00 51.69 121 LYS A CA 1
ATOM 1011 C C . LYS A 1 121 ? 13.421 14.579 8.961 1.00 51.69 121 LYS A C 1
ATOM 1013 O O . LYS A 1 121 ? 14.532 14.137 9.275 1.00 51.69 121 LYS A O 1
ATOM 1018 N N . LYS A 1 122 ? 12.938 14.474 7.726 1.00 55.97 122 LYS A N 1
ATOM 1019 C CA . LYS A 1 122 ? 13.690 14.041 6.549 1.00 55.97 122 LYS A CA 1
ATOM 1020 C C . LYS A 1 122 ? 13.798 15.212 5.583 1.00 55.97 122 LYS A C 1
ATOM 1022 O O . LYS A 1 122 ? 12.885 16.026 5.468 1.00 55.97 122 LYS A O 1
ATOM 1027 N N . PHE A 1 123 ? 14.925 15.284 4.889 1.00 61.97 123 PHE A N 1
ATOM 1028 C CA . PHE A 1 123 ? 15.074 16.228 3.789 1.00 61.97 123 PHE A CA 1
ATOM 1029 C C . PHE A 1 123 ? 14.460 15.618 2.542 1.00 61.97 123 PHE A C 1
ATOM 1031 O O . PHE A 1 123 ? 14.858 14.518 2.157 1.00 61.97 123 PHE A O 1
ATOM 1038 N N . HIS A 1 124 ? 13.501 16.327 1.959 1.00 59.50 124 HIS A N 1
ATOM 1039 C CA . HIS A 1 124 ? 12.894 15.993 0.683 1.00 59.50 124 HIS A CA 1
ATOM 1040 C C . HIS A 1 124 ? 13.442 16.972 -0.350 1.00 59.50 124 HIS A C 1
ATOM 1042 O O . HIS A 1 124 ? 13.160 18.168 -0.301 1.00 59.50 124 HIS A O 1
ATOM 1048 N N . LEU A 1 125 ? 14.284 16.469 -1.247 1.00 63.09 125 LEU A N 1
ATOM 1049 C CA . LEU A 1 125 ? 14.805 17.253 -2.357 1.00 63.09 125 LEU A CA 1
ATOM 1050 C C . LEU A 1 125 ? 14.064 16.829 -3.616 1.00 63.09 125 LEU A C 1
ATOM 1052 O O . LEU A 1 125 ? 14.237 15.689 -4.049 1.00 63.09 125 LEU A O 1
ATOM 1056 N N . GLN A 1 126 ? 13.272 17.732 -4.192 1.00 62.50 126 GLN A N 1
ATOM 1057 C CA . GLN A 1 126 ? 12.710 17.512 -5.516 1.00 62.50 126 GLN A CA 1
ATOM 1058 C C . GLN A 1 126 ? 13.532 18.237 -6.587 1.00 62.50 126 GLN A C 1
ATOM 1060 O O . GLN A 1 126 ? 13.873 19.411 -6.443 1.00 62.50 126 GLN A O 1
ATOM 1065 N N . ILE A 1 127 ? 13.918 17.509 -7.634 1.00 62.88 127 ILE A N 1
ATOM 1066 C CA . ILE A 1 127 ? 14.780 18.000 -8.714 1.00 62.88 127 ILE A CA 1
ATOM 1067 C C . ILE A 1 127 ? 14.018 17.847 -10.029 1.00 62.88 127 ILE A C 1
ATOM 1069 O O . ILE A 1 127 ? 14.018 16.768 -10.604 1.00 62.88 127 ILE A O 1
ATOM 1073 N N . LYS A 1 128 ? 13.371 18.919 -10.499 1.00 60.50 128 LYS A N 1
ATOM 1074 C CA . LYS A 1 128 ? 12.618 18.916 -11.772 1.00 60.50 128 LYS A CA 1
ATOM 1075 C C . LYS A 1 128 ? 13.437 19.371 -12.980 1.00 60.50 128 LYS A C 1
ATOM 1077 O O . LYS A 1 128 ? 13.113 19.088 -14.122 1.00 60.50 128 LYS A O 1
ATOM 1082 N N . GLU A 1 129 ? 14.526 20.089 -12.729 1.00 56.97 129 GLU A N 1
ATOM 1083 C CA . GLU A 1 129 ? 15.440 20.584 -13.754 1.00 56.97 129 GLU A CA 1
ATOM 1084 C C . GLU A 1 129 ? 16.879 20.319 -13.339 1.00 56.97 129 GLU A C 1
ATOM 1086 O O . GLU A 1 129 ? 17.176 20.202 -12.149 1.00 56.97 129 GLU A O 1
ATOM 1091 N N . LYS A 1 130 ? 17.798 20.351 -14.311 1.00 58.50 130 LYS A N 1
ATOM 1092 C CA . LYS A 1 130 ? 19.236 20.266 -14.055 1.00 58.50 130 LYS A CA 1
ATOM 1093 C C . LYS A 1 130 ? 19.677 21.354 -13.051 1.00 58.50 130 LYS A C 1
ATOM 1095 O O . LYS A 1 130 ? 19.699 22.545 -13.394 1.00 58.50 130 LYS A O 1
ATOM 1100 N N . PRO A 1 131 ? 20.058 20.978 -11.819 1.00 56.47 131 PRO A N 1
ATOM 1101 C CA . PRO A 1 131 ? 20.507 21.911 -10.803 1.00 56.47 131 PRO A CA 1
ATOM 1102 C C . PRO A 1 131 ? 21.942 22.355 -11.105 1.00 56.47 131 PRO A C 1
ATOM 1104 O O . PRO A 1 131 ? 22.730 21.615 -11.709 1.00 56.47 131 PRO A O 1
ATOM 1107 N N . ASN A 1 132 ? 22.296 23.567 -10.667 1.00 56.12 132 ASN A N 1
ATOM 1108 C CA . ASN A 1 132 ? 23.689 24.012 -10.674 1.00 56.12 132 ASN A CA 1
ATOM 1109 C C . ASN A 1 132 ? 24.496 23.132 -9.696 1.00 56.12 132 ASN A C 1
ATOM 1111 O O . ASN A 1 132 ? 24.024 22.819 -8.603 1.00 56.12 132 ASN A O 1
ATOM 1115 N N . VAL A 1 133 ? 25.707 22.727 -10.085 1.00 56.38 133 VAL A N 1
ATOM 1116 C CA . VAL A 1 133 ? 26.601 21.886 -9.268 1.00 56.38 133 VAL A CA 1
ATOM 1117 C C . VAL A 1 133 ? 26.890 22.548 -7.919 1.00 56.38 133 VAL A C 1
ATOM 1119 O O . VAL A 1 133 ? 26.843 21.876 -6.891 1.00 56.38 133 VAL A O 1
ATOM 1122 N N . GLU A 1 134 ? 27.064 23.871 -7.906 1.00 52.34 134 GLU A N 1
ATOM 1123 C CA . GLU A 1 134 ? 27.280 24.658 -6.685 1.00 52.34 134 GLU A CA 1
ATOM 1124 C C . GLU A 1 134 ? 26.113 24.520 -5.693 1.00 52.34 134 GLU A C 1
ATOM 1126 O O . GLU A 1 134 ? 26.337 24.427 -4.489 1.00 52.34 134 GLU A O 1
ATOM 1131 N N . THR A 1 135 ? 24.869 24.430 -6.179 1.00 54.16 135 THR A N 1
ATOM 1132 C CA . THR A 1 135 ? 23.669 24.223 -5.350 1.00 54.16 135 THR A CA 1
ATOM 1133 C C . THR A 1 135 ? 23.662 22.836 -4.703 1.00 54.16 135 THR A C 1
ATOM 1135 O O . THR A 1 135 ? 23.275 22.692 -3.545 1.00 54.16 135 THR A O 1
ATOM 1138 N N . LEU A 1 136 ? 24.116 21.800 -5.412 1.00 54.47 136 LEU A N 1
ATOM 1139 C CA . LEU A 1 136 ? 24.157 20.437 -4.874 1.00 54.47 136 LEU A CA 1
ATOM 1140 C C . LEU A 1 136 ? 25.292 20.251 -3.863 1.00 54.47 136 LEU A C 1
ATOM 1142 O O . LEU A 1 136 ? 25.067 19.684 -2.793 1.00 54.47 136 LEU A O 1
ATOM 1146 N N . GLU A 1 137 ? 26.480 20.784 -4.160 1.00 55.56 137 GLU A N 1
ATOM 1147 C CA . GLU A 1 137 ? 27.599 20.832 -3.210 1.00 55.56 137 GLU A CA 1
ATOM 1148 C C . GLU A 1 137 ? 27.216 21.635 -1.961 1.00 55.56 137 GLU A C 1
ATOM 1150 O O . GLU A 1 137 ? 27.526 21.245 -0.832 1.00 55.56 137 GLU A O 1
ATOM 1155 N N . PHE A 1 138 ? 26.456 22.718 -2.145 1.00 53.78 138 PHE A N 1
ATOM 1156 C CA . PHE A 1 138 ? 25.887 23.494 -1.057 1.00 53.78 138 PHE A CA 1
ATOM 1157 C C . PHE A 1 138 ? 24.927 22.667 -0.192 1.00 53.78 138 PHE A C 1
ATOM 1159 O O . PHE A 1 138 ? 25.092 22.632 1.029 1.00 53.78 138 PHE A O 1
ATOM 1166 N N . ILE A 1 139 ? 23.964 21.955 -0.788 1.00 55.31 139 ILE A N 1
ATOM 1167 C CA . ILE A 1 139 ? 23.030 21.090 -0.047 1.00 55.31 139 ILE A CA 1
ATOM 1168 C C . ILE A 1 139 ? 23.802 20.015 0.742 1.00 55.31 139 ILE A C 1
ATOM 1170 O O . ILE A 1 139 ? 23.558 19.825 1.938 1.00 55.31 139 ILE A O 1
ATOM 1174 N N . GLN A 1 140 ? 24.794 19.374 0.116 1.00 54.06 140 GLN A N 1
ATOM 1175 C CA . GLN A 1 140 ? 25.641 18.353 0.740 1.00 54.06 140 GLN A CA 1
ATOM 1176 C C . GLN A 1 140 ? 26.422 18.896 1.952 1.00 54.06 140 GLN A C 1
ATOM 1178 O O . GLN A 1 140 ? 26.424 18.281 3.019 1.00 54.06 140 GLN A O 1
ATOM 1183 N N . GLN A 1 141 ? 27.071 20.056 1.820 1.00 53.97 141 GLN A N 1
ATOM 1184 C CA . GLN A 1 141 ? 27.940 20.623 2.862 1.00 53.97 141 GLN A CA 1
ATOM 1185 C C . GLN A 1 141 ? 27.181 21.224 4.057 1.00 53.97 141 GLN A C 1
ATOM 1187 O O . GLN A 1 141 ? 27.782 21.484 5.106 1.00 53.97 141 GLN A O 1
ATOM 1192 N N . ASN A 1 142 ? 25.882 21.500 3.905 1.00 48.69 142 ASN A N 1
ATOM 1193 C CA . ASN A 1 142 ? 25.124 22.313 4.859 1.00 48.69 142 ASN A CA 1
ATOM 1194 C C . ASN A 1 142 ? 23.999 21.566 5.587 1.00 48.69 142 ASN A C 1
ATOM 1196 O O . ASN A 1 142 ? 23.621 21.999 6.676 1.00 48.69 142 ASN A O 1
ATOM 1200 N N . TYR A 1 143 ? 23.494 20.456 5.038 1.00 54.25 143 TYR A N 1
ATOM 1201 C CA . TYR A 1 143 ? 22.264 19.812 5.529 1.00 54.25 143 TYR A CA 1
ATOM 1202 C C . TYR A 1 143 ? 22.443 18.368 6.034 1.00 54.25 143 TYR A C 1
ATOM 1204 O O . TYR A 1 143 ? 21.479 17.714 6.436 1.00 54.25 143 TYR A O 1
ATOM 1212 N N . LEU A 1 144 ? 23.683 17.875 6.116 1.00 47.00 144 LEU A N 1
ATOM 1213 C CA . LEU A 1 144 ? 24.015 16.591 6.752 1.00 47.00 144 LEU A CA 1
ATOM 1214 C C . LEU A 1 144 ? 24.216 16.769 8.272 1.00 47.00 144 LEU A C 1
ATOM 1216 O O . LEU A 1 144 ? 24.896 17.714 8.681 1.00 47.00 144 LEU A O 1
ATOM 1220 N N . PRO A 1 145 ? 23.603 15.910 9.126 1.00 47.75 145 PRO A N 1
ATOM 1221 C CA . PRO A 1 145 ? 23.681 14.444 9.023 1.00 47.75 145 PRO A CA 1
ATOM 1222 C C . PRO A 1 145 ? 22.325 13.703 8.924 1.00 47.75 145 PRO A C 1
ATOM 1224 O O . PRO A 1 145 ? 22.192 12.585 9.423 1.00 47.75 145 PRO A O 1
ATOM 1227 N N . TYR A 1 146 ? 21.291 14.300 8.332 1.00 53.28 146 TYR A N 1
ATOM 1228 C CA . TYR A 1 146 ? 19.954 13.689 8.307 1.00 53.28 146 TYR A CA 1
ATOM 1229 C C . TYR A 1 146 ? 19.729 12.777 7.090 1.00 53.28 146 TYR A C 1
ATOM 1231 O O . TYR A 1 146 ? 20.320 12.965 6.030 1.00 53.28 146 TYR A O 1
ATOM 1239 N N . LYS A 1 147 ? 18.850 11.776 7.253 1.00 61.81 147 LYS A N 1
ATOM 1240 C CA . LYS A 1 147 ? 18.433 10.857 6.181 1.00 61.81 147 LYS A CA 1
ATOM 1241 C C . LYS A 1 147 ? 17.709 11.641 5.084 1.00 61.81 147 LYS A C 1
ATOM 1243 O O . LYS A 1 147 ? 16.738 12.338 5.382 1.00 61.81 147 LYS A O 1
ATOM 1248 N N . MET A 1 148 ? 18.154 11.485 3.840 1.00 66.62 148 MET A N 1
ATOM 1249 C CA . MET A 1 148 ? 17.612 12.213 2.690 1.00 66.62 148 MET A CA 1
ATOM 1250 C C . MET A 1 148 ? 16.705 11.323 1.830 1.00 66.62 148 MET A C 1
ATOM 1252 O O . MET A 1 148 ? 16.989 10.135 1.626 1.00 66.62 148 MET A O 1
ATOM 1256 N N . ILE A 1 149 ? 15.615 11.920 1.351 1.00 67.56 149 ILE A N 1
ATOM 1257 C CA . ILE A 1 149 ? 14.704 11.401 0.333 1.00 67.56 149 ILE A CA 1
ATOM 1258 C C . ILE A 1 149 ? 14.813 12.336 -0.872 1.00 67.56 149 ILE A C 1
ATOM 1260 O O . ILE A 1 149 ? 14.710 13.551 -0.722 1.00 67.56 149 ILE A O 1
ATOM 1264 N N . ILE A 1 150 ? 15.049 11.775 -2.052 1.00 70.75 150 ILE A N 1
ATOM 1265 C CA . ILE A 1 150 ? 15.135 12.541 -3.298 1.00 70.75 150 ILE A CA 1
ATOM 1266 C C . ILE A 1 150 ? 14.011 12.091 -4.227 1.00 70.75 150 ILE A C 1
ATOM 1268 O O . ILE A 1 150 ? 13.793 10.889 -4.355 1.00 70.75 150 ILE A O 1
ATOM 1272 N N . ASP A 1 151 ? 13.333 13.040 -4.863 1.00 68.56 151 ASP A N 1
ATOM 1273 C CA . ASP A 1 151 ? 12.381 12.812 -5.954 1.00 68.56 151 ASP A CA 1
ATOM 1274 C C . ASP A 1 151 ? 12.828 13.625 -7.172 1.00 68.56 151 ASP A C 1
ATOM 1276 O O . ASP A 1 151 ? 12.839 14.851 -7.136 1.00 68.56 151 ASP A O 1
ATOM 1280 N N . ALA A 1 152 ? 13.317 12.976 -8.218 1.00 64.56 152 ALA A N 1
ATOM 1281 C CA . ALA A 1 152 ? 13.978 13.667 -9.316 1.00 64.56 152 ALA A CA 1
ATOM 1282 C C . ALA A 1 152 ? 13.415 13.255 -10.669 1.00 64.56 152 ALA A C 1
ATOM 1284 O O . ALA A 1 152 ? 13.189 12.071 -10.905 1.00 64.56 1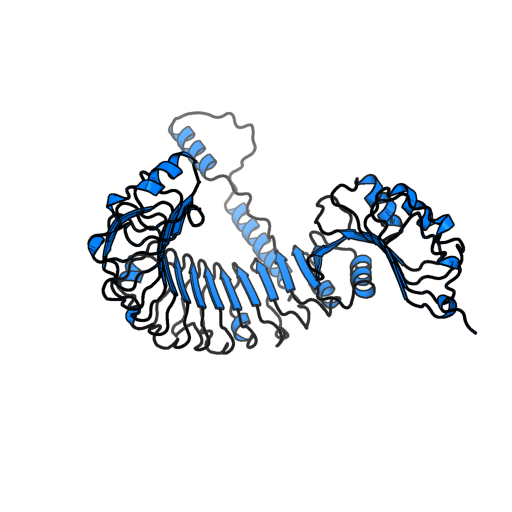52 ALA A O 1
ATOM 1285 N N . ASP A 1 153 ? 13.301 14.217 -11.575 1.00 63.59 153 ASP A N 1
ATOM 1286 C CA . ASP A 1 153 ? 13.098 13.957 -12.991 1.00 63.59 153 ASP A CA 1
ATOM 1287 C C . ASP A 1 153 ? 14.465 13.705 -13.646 1.00 63.59 153 ASP A C 1
ATOM 1289 O O . ASP A 1 153 ? 15.485 14.311 -13.291 1.00 63.59 153 ASP A O 1
ATOM 1293 N N . TYR A 1 154 ? 14.528 12.754 -14.572 1.00 65.50 154 TYR A N 1
ATOM 1294 C CA . TYR A 1 154 ? 15.782 12.386 -15.220 1.00 65.50 154 TYR A CA 1
ATOM 1295 C C . TYR A 1 154 ? 16.282 13.472 -16.182 1.00 65.50 154 TYR A C 1
ATOM 1297 O O . TYR A 1 154 ? 15.543 13.970 -17.025 1.00 65.50 154 TYR A O 1
ATOM 1305 N N . TYR A 1 155 ? 17.587 13.756 -16.138 1.00 62.19 155 TYR A N 1
ATOM 1306 C CA . TYR A 1 155 ? 18.290 14.550 -17.150 1.00 62.19 155 TYR A CA 1
ATOM 1307 C C . TYR A 1 155 ? 19.736 14.078 -17.346 1.00 62.19 155 TYR A C 1
ATOM 1309 O O . TYR A 1 155 ? 20.372 13.529 -16.440 1.00 62.19 155 TYR A O 1
ATOM 1317 N N . ASP A 1 156 ? 20.301 14.384 -18.519 1.00 58.38 156 ASP A N 1
ATOM 1318 C CA . ASP A 1 156 ? 21.697 14.100 -18.865 1.00 58.38 156 ASP A CA 1
ATOM 1319 C C . ASP A 1 156 ? 22.677 14.683 -17.820 1.00 58.38 156 ASP A C 1
ATOM 1321 O O . ASP A 1 156 ? 22.878 15.905 -17.691 1.00 58.38 156 ASP A O 1
ATOM 1325 N N . GLY A 1 157 ? 23.342 13.781 -17.088 1.00 59.00 157 GLY A N 1
ATOM 1326 C CA . GLY A 1 157 ? 24.358 14.096 -16.082 1.00 59.00 157 GLY A CA 1
ATOM 1327 C C . GLY A 1 157 ? 23.903 13.924 -14.630 1.00 59.00 157 GLY A C 1
ATOM 1328 O O . GLY A 1 157 ? 24.760 13.977 -13.741 1.00 59.00 157 GLY A O 1
ATOM 1329 N N . ILE A 1 158 ? 22.619 13.645 -14.368 1.00 63.19 158 ILE A N 1
ATOM 1330 C CA . ILE A 1 158 ? 22.101 13.395 -13.010 1.00 63.19 158 ILE A CA 1
ATOM 1331 C C . ILE A 1 158 ? 22.872 12.275 -12.282 1.00 63.19 158 ILE A C 1
ATOM 1333 O O . ILE A 1 158 ? 23.145 12.355 -11.085 1.00 63.19 158 ILE A O 1
ATOM 1337 N N . GLN A 1 159 ? 23.368 11.282 -13.026 1.00 60.62 159 GLN A N 1
ATOM 1338 C CA . GLN A 1 159 ? 24.174 10.172 -12.511 1.00 60.62 159 GLN A CA 1
ATOM 1339 C C . GLN A 1 159 ? 25.496 10.606 -11.859 1.00 60.62 159 GLN A C 1
ATOM 1341 O O . GLN A 1 159 ? 25.982 9.955 -10.935 1.00 60.62 159 GLN A O 1
ATOM 1346 N N . THR A 1 160 ? 26.106 11.699 -12.328 1.00 63.97 160 THR A N 1
ATOM 1347 C CA . THR A 1 160 ? 27.315 12.251 -11.691 1.00 63.97 160 THR A CA 1
ATOM 1348 C C . THR A 1 160 ? 26.997 13.023 -10.421 1.00 63.97 160 THR A C 1
ATOM 1350 O O . THR A 1 160 ? 27.852 13.129 -9.548 1.00 63.97 160 THR A O 1
ATOM 1353 N N . GLN A 1 161 ? 25.760 13.495 -10.291 1.00 64.19 161 GLN A N 1
ATOM 1354 C CA . GLN A 1 161 ? 25.306 14.293 -9.164 1.00 64.19 161 GLN A CA 1
ATOM 1355 C C . GLN A 1 161 ? 24.858 13.419 -7.990 1.00 64.19 161 GLN A C 1
ATOM 1357 O O . GLN A 1 161 ? 25.181 13.742 -6.853 1.00 64.19 161 GLN A O 1
ATOM 1362 N N . PHE A 1 162 ? 24.239 12.256 -8.231 1.00 65.81 162 PHE A N 1
ATOM 1363 C CA . PHE A 1 162 ? 23.918 11.310 -7.150 1.00 65.81 162 PHE A CA 1
ATOM 1364 C C . PHE A 1 162 ? 25.145 10.799 -6.389 1.00 65.81 162 PHE A C 1
ATOM 1366 O O . PHE A 1 162 ? 25.045 10.511 -5.199 1.00 65.81 162 PHE A O 1
ATOM 1373 N N . LYS A 1 163 ? 26.321 10.766 -7.030 1.00 64.44 163 LYS A N 1
ATOM 1374 C CA . LYS A 1 163 ? 27.594 10.463 -6.354 1.00 64.44 163 LYS A CA 1
ATOM 1375 C C . LYS A 1 163 ? 27.974 11.472 -5.272 1.00 64.44 163 LYS A C 1
ATOM 1377 O O . LYS A 1 163 ? 28.775 11.134 -4.413 1.00 64.44 163 LYS A O 1
ATOM 1382 N N . LEU A 1 164 ? 27.448 12.695 -5.332 1.00 61.84 164 LEU A N 1
ATOM 1383 C CA . LEU A 1 164 ? 27.706 13.726 -4.327 1.00 61.84 164 LEU A CA 1
ATOM 1384 C C . LEU A 1 164 ? 26.880 13.493 -3.053 1.00 61.84 164 LEU A C 1
ATOM 1386 O O . LEU A 1 164 ? 27.138 14.112 -2.029 1.00 61.84 164 LEU A O 1
ATOM 1390 N N . PHE A 1 165 ? 25.891 12.598 -3.069 1.00 64.25 165 PHE A N 1
ATOM 1391 C CA . PHE A 1 165 ? 25.013 12.386 -1.926 1.00 64.25 165 PHE A CA 1
ATOM 1392 C C . PHE A 1 165 ? 25.268 11.033 -1.255 1.00 64.25 165 PHE A C 1
ATOM 1394 O O . PHE A 1 165 ? 24.676 10.017 -1.613 1.00 64.25 165 PHE A O 1
ATOM 1401 N N . ASP A 1 166 ? 26.101 11.029 -0.212 1.00 63.00 166 ASP A N 1
ATOM 1402 C CA . ASP A 1 166 ? 26.423 9.799 0.527 1.00 63.00 166 ASP A CA 1
ATOM 1403 C C . ASP A 1 166 ? 25.263 9.300 1.413 1.00 63.00 166 ASP A C 1
ATOM 1405 O O . ASP A 1 166 ? 25.126 8.103 1.637 1.00 63.00 166 ASP A O 1
ATOM 1409 N N . ASN A 1 167 ? 24.371 10.181 1.888 1.00 67.19 167 ASN A N 1
ATOM 1410 C CA . ASN A 1 167 ? 23.341 9.850 2.894 1.00 67.19 167 ASN A CA 1
ATOM 1411 C C . ASN A 1 167 ? 21.913 9.673 2.332 1.00 67.19 167 ASN A C 1
ATOM 1413 O O . ASN A 1 167 ? 20.925 9.812 3.068 1.00 67.19 167 ASN A O 1
ATOM 1417 N N . VAL A 1 168 ? 21.775 9.392 1.032 1.00 68.31 168 VAL A N 1
ATOM 1418 C CA . VAL A 1 168 ? 20.461 9.157 0.406 1.00 68.31 168 VAL A CA 1
ATOM 1419 C C . VAL A 1 168 ? 19.942 7.783 0.794 1.00 68.31 168 VAL A C 1
ATOM 1421 O O . VAL A 1 168 ? 20.550 6.763 0.482 1.00 68.31 168 VAL A O 1
ATOM 1424 N N . MET A 1 169 ? 18.784 7.762 1.451 1.00 71.94 169 MET A N 1
ATOM 1425 C CA . MET A 1 169 ? 18.145 6.523 1.896 1.00 71.94 169 MET A CA 1
ATOM 1426 C C . MET A 1 169 ? 17.028 6.082 0.954 1.00 71.94 169 MET A C 1
ATOM 1428 O O . MET A 1 169 ? 16.802 4.875 0.820 1.00 71.94 169 MET A O 1
ATOM 1432 N N . LYS A 1 170 ? 16.328 7.039 0.330 1.00 76.88 170 LYS A N 1
ATOM 1433 C CA . LYS A 1 170 ? 15.276 6.783 -0.658 1.00 76.88 170 LYS A CA 1
ATOM 1434 C C . LYS A 1 170 ? 15.440 7.692 -1.874 1.00 76.88 170 LYS A C 1
ATOM 1436 O O . LYS A 1 170 ? 15.725 8.875 -1.707 1.00 76.88 170 LYS A O 1
ATOM 1441 N N . LEU A 1 171 ? 15.232 7.133 -3.059 1.00 75.06 171 LEU A N 1
ATOM 1442 C CA . LEU A 1 171 ? 15.290 7.844 -4.332 1.00 75.06 171 LEU A CA 1
ATOM 1443 C C . LEU A 1 171 ? 14.075 7.461 -5.178 1.00 75.06 171 LEU A C 1
ATOM 1445 O O . LEU A 1 171 ? 13.881 6.282 -5.465 1.00 75.06 171 LEU A O 1
ATOM 1449 N N . THR A 1 172 ? 13.300 8.451 -5.591 1.00 75.00 172 THR A N 1
ATOM 1450 C CA . THR A 1 172 ? 12.352 8.351 -6.698 1.00 75.00 172 THR A CA 1
ATOM 1451 C C . THR A 1 172 ? 12.986 9.039 -7.895 1.00 75.00 172 THR A C 1
ATOM 1453 O O . THR A 1 172 ? 13.500 10.149 -7.772 1.00 75.00 172 THR A O 1
ATOM 1456 N N . LEU A 1 173 ? 13.016 8.347 -9.026 1.00 70.81 173 LEU A N 1
ATOM 1457 C CA . LEU A 1 173 ? 13.512 8.869 -10.285 1.00 70.81 173 LEU A CA 1
ATOM 1458 C C . LEU A 1 173 ? 12.426 8.685 -11.345 1.00 70.81 173 LEU A C 1
ATOM 1460 O O . LEU A 1 173 ? 12.157 7.559 -11.775 1.00 70.81 173 LEU A O 1
ATOM 1464 N N . ASN A 1 174 ? 11.814 9.790 -11.752 1.00 64.31 174 ASN A N 1
ATOM 1465 C CA . ASN A 1 174 ? 10.850 9.827 -12.838 1.00 64.31 174 ASN A CA 1
ATOM 1466 C C . ASN A 1 174 ? 11.625 10.046 -14.134 1.00 64.31 174 ASN A C 1
ATOM 1468 O O . ASN A 1 174 ? 12.229 11.094 -14.354 1.00 64.31 174 ASN A O 1
ATOM 1472 N N . VAL A 1 175 ? 11.667 9.032 -14.990 1.00 61.75 175 VAL A N 1
ATOM 1473 C CA . VAL A 1 175 ? 12.200 9.196 -16.338 1.00 61.75 175 VAL A CA 1
ATOM 1474 C C . VAL A 1 175 ? 10.999 9.467 -17.232 1.00 61.75 175 VAL A C 1
ATOM 1476 O O . VAL A 1 175 ? 10.359 8.537 -17.707 1.00 61.75 175 VAL A O 1
ATOM 1479 N N . GLU A 1 176 ? 10.652 10.739 -17.424 1.00 51.34 176 GLU A N 1
ATOM 1480 C CA . GLU A 1 176 ? 9.745 11.106 -18.511 1.00 51.34 176 GLU A CA 1
ATOM 1481 C C . GLU A 1 176 ? 10.534 11.004 -19.820 1.00 51.34 176 GLU A C 1
ATOM 1483 O O . GLU A 1 176 ? 11.445 11.788 -20.116 1.00 51.34 176 GLU A O 1
ATOM 1488 N N . ILE A 1 177 ? 10.234 9.968 -20.597 1.00 48.41 177 ILE A N 1
ATOM 1489 C CA . ILE A 1 177 ? 10.360 10.090 -22.039 1.00 48.41 177 ILE A CA 1
ATOM 1490 C C . ILE A 1 177 ? 9.041 10.699 -22.466 1.00 48.41 177 ILE A C 1
ATOM 1492 O O . ILE A 1 177 ? 8.008 10.099 -22.189 1.00 48.41 177 ILE A O 1
ATOM 1496 N N . ASP A 1 178 ? 9.118 11.895 -23.047 1.00 40.59 178 ASP A N 1
ATOM 1497 C CA . ASP A 1 178 ? 8.000 12.651 -23.607 1.00 40.59 178 ASP A CA 1
ATOM 1498 C C . ASP A 1 178 ? 6.911 11.676 -24.084 1.00 40.59 178 ASP A C 1
ATOM 1500 O O . ASP A 1 178 ? 7.160 10.909 -25.032 1.00 40.59 178 ASP A O 1
ATOM 1504 N N . PRO A 1 179 ? 5.788 11.556 -23.348 1.00 38.12 179 PRO A N 1
ATOM 1505 C CA . PRO A 1 179 ? 4.729 10.669 -23.765 1.00 38.12 179 PRO A CA 1
ATOM 1506 C C . PRO A 1 179 ? 4.304 11.148 -25.146 1.00 38.12 179 PRO A C 1
ATOM 1508 O O . PRO A 1 179 ? 4.261 12.346 -25.417 1.00 38.12 179 PRO A O 1
ATOM 1511 N N . GLN A 1 180 ? 4.049 10.190 -26.035 1.00 44.03 180 GLN A N 1
ATOM 1512 C CA . GLN A 1 180 ? 3.276 10.420 -27.249 1.00 44.03 180 GLN A CA 1
ATOM 1513 C C . GLN A 1 180 ? 2.247 11.517 -26.960 1.00 44.03 180 GLN A C 1
ATOM 1515 O O . GLN A 1 180 ? 1.504 11.363 -25.990 1.00 44.03 180 GLN A O 1
ATOM 1520 N N . GLU A 1 181 ? 2.205 12.605 -27.737 1.00 38.28 181 GLU A N 1
ATOM 1521 C CA . GLU A 1 181 ? 0.999 13.432 -27.742 1.00 38.28 181 GLU A CA 1
ATOM 1522 C C . GLU A 1 181 ? -0.157 12.448 -27.938 1.00 38.28 181 GLU A C 1
ATOM 1524 O O . GLU A 1 181 ? -0.222 11.760 -28.964 1.00 38.28 181 GLU A O 1
ATOM 1529 N N . GLU A 1 182 ? -0.972 12.258 -26.897 1.00 37.53 182 GLU A N 1
ATOM 1530 C CA . GLU A 1 182 ? -2.132 11.384 -26.952 1.00 37.53 182 GLU A CA 1
ATOM 1531 C C . GLU A 1 182 ? -3.056 12.001 -27.994 1.00 37.53 182 GLU A C 1
ATOM 1533 O O . GLU A 1 182 ? -3.799 12.941 -27.722 1.00 37.53 182 GLU A O 1
ATOM 1538 N N . VAL A 1 183 ? -2.964 11.517 -29.232 1.00 44.03 183 VAL A N 1
ATOM 1539 C CA . VAL A 1 183 ? -3.940 11.868 -30.251 1.00 44.03 183 VAL A CA 1
ATOM 1540 C C . VAL A 1 183 ? -5.240 11.222 -29.800 1.00 44.03 183 VAL A C 1
ATOM 1542 O O . VAL A 1 183 ? -5.369 9.995 -29.817 1.00 44.03 183 VAL A O 1
ATOM 1545 N N . ASP A 1 184 ? -6.158 12.064 -29.334 1.00 43.91 184 ASP A N 1
ATOM 1546 C CA . ASP A 1 184 ? -7.422 11.683 -28.721 1.00 43.91 184 ASP A CA 1
ATOM 1547 C C . ASP A 1 184 ? -8.179 10.708 -29.645 1.00 43.91 184 ASP A C 1
ATOM 1549 O O . ASP A 1 184 ? -8.650 11.065 -30.732 1.00 43.91 184 ASP A O 1
ATOM 1553 N N . GLN A 1 185 ? -8.211 9.423 -29.271 1.00 45.75 185 GLN A N 1
ATOM 1554 C CA . GLN A 1 185 ? -8.728 8.358 -30.142 1.00 45.75 185 GLN A CA 1
ATOM 1555 C C . GLN A 1 185 ? -10.223 8.531 -30.425 1.00 45.75 185 GLN A C 1
ATOM 1557 O O . GLN A 1 185 ? -10.699 8.109 -31.486 1.00 45.75 185 GLN A O 1
ATOM 1562 N N . ASP A 1 186 ? -10.938 9.198 -29.519 1.00 49.34 186 ASP A N 1
ATOM 1563 C CA . ASP A 1 186 ? -12.340 9.557 -29.689 1.00 49.34 186 ASP A CA 1
ATOM 1564 C C . ASP A 1 186 ? -12.514 10.603 -30.797 1.00 49.34 186 ASP A C 1
ATOM 1566 O O . ASP A 1 186 ? -13.434 10.487 -31.608 1.00 49.34 186 ASP A O 1
ATOM 1570 N N . ASP A 1 187 ? -11.581 11.549 -30.938 1.00 53.00 187 ASP A N 1
ATOM 1571 C CA . ASP A 1 187 ? -11.617 12.557 -32.000 1.00 53.00 187 ASP A CA 1
ATOM 1572 C C . ASP A 1 187 ? -11.301 11.938 -33.377 1.00 53.00 187 ASP A C 1
ATOM 1574 O O . ASP A 1 187 ? -11.954 12.241 -34.382 1.00 53.00 187 ASP A O 1
ATOM 1578 N N . ILE A 1 188 ? -10.392 10.954 -33.432 1.00 52.22 188 ILE A N 1
ATOM 1579 C CA . ILE A 1 188 ? -10.150 10.149 -34.644 1.00 52.22 188 ILE A CA 1
ATOM 1580 C C . ILE A 1 188 ? -11.410 9.362 -35.040 1.00 52.22 188 ILE A C 1
ATOM 1582 O O . ILE A 1 188 ? -11.774 9.322 -36.223 1.00 52.22 188 ILE A O 1
ATOM 1586 N N . MET A 1 189 ? -12.091 8.729 -34.076 1.00 51.09 189 MET A N 1
ATOM 1587 C CA . MET A 1 189 ? -13.316 7.965 -34.337 1.00 51.09 189 MET A CA 1
ATOM 1588 C C . MET A 1 189 ? -14.455 8.871 -34.813 1.00 51.09 189 MET A C 1
ATOM 1590 O O . MET A 1 189 ? -15.126 8.544 -35.798 1.00 51.09 189 MET A O 1
ATOM 1594 N N . GLN A 1 190 ? -14.624 10.034 -34.182 1.00 56.62 190 GLN A N 1
ATOM 1595 C CA . GLN A 1 190 ? -15.660 11.003 -34.523 1.00 56.62 190 GLN A CA 1
ATOM 1596 C C . GLN A 1 190 ? -15.448 11.580 -35.930 1.00 56.62 190 GLN A C 1
ATOM 1598 O O . GLN A 1 190 ? -16.376 11.591 -36.740 1.00 56.62 190 GLN A O 1
ATOM 1603 N N . ARG A 1 191 ? -14.207 11.939 -36.294 1.00 55.50 191 ARG A N 1
ATOM 1604 C CA . ARG A 1 191 ? -13.849 12.397 -37.653 1.00 55.50 191 ARG A CA 1
ATOM 1605 C C . ARG A 1 191 ? -14.052 11.310 -38.715 1.00 55.50 191 ARG A C 1
ATOM 1607 O O . ARG A 1 191 ? -14.339 11.600 -39.879 1.00 55.50 191 ARG A O 1
ATOM 1614 N N . ARG A 1 192 ? -13.906 10.033 -38.344 1.00 55.44 192 ARG A N 1
ATOM 1615 C CA . ARG A 1 192 ? -14.188 8.897 -39.238 1.00 55.44 192 ARG A CA 1
ATOM 1616 C C . ARG A 1 192 ? -15.690 8.733 -39.476 1.00 55.44 192 ARG A C 1
ATOM 1618 O O . ARG A 1 192 ? -16.089 8.479 -40.611 1.00 55.44 192 ARG A O 1
ATOM 1625 N N . MET A 1 193 ? -16.506 8.927 -38.441 1.00 58.81 193 MET A N 1
ATOM 1626 C CA . MET A 1 193 ? -17.969 8.917 -38.547 1.00 58.81 193 MET A CA 1
ATOM 1627 C C . MET A 1 193 ? -18.493 10.115 -39.349 1.00 58.81 193 MET A C 1
ATOM 1629 O O . MET A 1 193 ? -19.367 9.938 -40.196 1.00 58.81 193 MET A O 1
ATOM 1633 N N . ASP A 1 194 ? -17.906 11.300 -39.177 1.00 62.59 194 ASP A N 1
ATOM 1634 C CA . ASP A 1 194 ? -18.265 12.507 -39.934 1.00 62.59 194 ASP A CA 1
ATOM 1635 C C . ASP A 1 194 ? -17.974 12.354 -41.440 1.00 62.59 194 ASP A C 1
ATOM 1637 O O . ASP A 1 194 ? -18.822 12.699 -42.268 1.00 62.59 194 ASP A O 1
ATOM 1641 N N . ARG A 1 195 ? -16.847 11.720 -41.811 1.00 61.88 195 ARG A N 1
ATOM 1642 C CA . ARG A 1 195 ? -16.533 11.365 -43.212 1.00 61.88 195 ARG A CA 1
ATOM 1643 C C . ARG A 1 195 ? -17.516 10.355 -43.809 1.00 61.88 195 ARG A C 1
ATOM 1645 O O . ARG A 1 195 ? -17.907 10.500 -44.963 1.00 61.88 195 ARG A O 1
ATOM 1652 N N . ILE A 1 196 ? -17.940 9.350 -43.038 1.00 63.12 196 ILE A N 1
ATOM 1653 C CA . ILE A 1 196 ? -18.955 8.372 -43.477 1.00 63.12 196 ILE A CA 1
ATOM 1654 C C . ILE A 1 196 ? -20.321 9.051 -43.676 1.00 63.12 196 ILE A C 1
ATOM 1656 O O . ILE A 1 196 ? -21.073 8.666 -44.571 1.00 63.12 196 ILE A O 1
ATOM 1660 N N . ASN A 1 197 ? -20.614 10.086 -42.888 1.00 63.56 197 ASN A N 1
ATOM 1661 C CA . ASN A 1 197 ? -21.867 10.835 -42.939 1.00 63.56 197 ASN A CA 1
ATOM 1662 C C . ASN A 1 197 ? -21.848 12.030 -43.911 1.00 63.56 197 ASN A C 1
ATOM 1664 O O . ASN A 1 197 ? -22.856 12.726 -44.027 1.00 63.56 197 ASN A O 1
ATOM 1668 N N . GLY A 1 198 ? -20.743 12.263 -44.629 1.00 53.59 198 GLY A N 1
ATOM 1669 C CA . GLY A 1 198 ? -20.631 13.331 -45.630 1.00 53.59 198 GLY A CA 1
ATOM 1670 C C . GLY A 1 198 ? -20.596 14.747 -45.046 1.00 53.59 198 GLY A C 1
ATOM 1671 O O . GLY A 1 198 ? -21.001 15.691 -45.720 1.00 53.59 198 GLY A O 1
ATOM 1672 N N . ILE A 1 199 ? -20.151 14.897 -43.796 1.00 56.75 199 ILE A N 1
ATOM 1673 C CA . ILE A 1 199 ? -19.994 16.194 -43.135 1.00 56.75 199 ILE A CA 1
ATOM 1674 C C . ILE A 1 199 ? -18.570 16.697 -43.415 1.00 56.75 199 ILE A C 1
ATOM 1676 O O . ILE A 1 199 ? -17.604 16.162 -42.876 1.00 56.75 199 ILE A O 1
ATOM 1680 N N . GLU A 1 200 ? -18.432 17.718 -44.264 1.00 49.22 200 GLU A N 1
ATOM 1681 C CA . GLU A 1 200 ? -17.161 18.424 -44.476 1.00 49.22 200 GLU A CA 1
ATOM 1682 C C . GLU A 1 200 ? -16.922 19.399 -43.315 1.00 49.22 200 GLU A C 1
ATOM 1684 O O . GLU A 1 200 ? -17.666 20.367 -43.141 1.00 49.22 200 GLU A O 1
ATOM 1689 N N . ARG A 1 201 ? -15.892 19.143 -42.499 1.00 49.53 201 ARG A N 1
ATOM 1690 C CA . ARG A 1 201 ? -15.364 20.141 -41.560 1.00 49.53 201 ARG A CA 1
ATOM 1691 C C . ARG A 1 201 ? -14.339 20.998 -42.303 1.00 49.53 201 ARG A C 1
ATOM 1693 O O . ARG A 1 201 ? -13.546 20.472 -43.073 1.00 49.53 201 ARG A O 1
ATOM 1700 N N . SER A 1 202 ? -14.390 22.312 -42.102 1.00 42.94 202 SER A N 1
ATOM 1701 C CA . SER A 1 202 ? -13.375 23.233 -42.609 1.00 42.94 202 SER A CA 1
ATOM 1702 C C . SER A 1 202 ? -12.088 23.030 -41.812 1.00 42.94 202 SER A C 1
ATOM 1704 O O . SER A 1 202 ? -12.053 23.340 -40.621 1.00 42.94 202 SER A O 1
ATOM 1706 N N . ASP A 1 203 ? -11.080 22.467 -42.466 1.00 45.53 203 ASP A N 1
ATOM 1707 C CA . ASP A 1 203 ? -9.742 22.248 -41.924 1.00 45.53 203 ASP A CA 1
ATOM 1708 C C . ASP A 1 203 ? -9.043 23.599 -41.702 1.00 45.53 203 ASP A C 1
ATOM 1710 O O . ASP A 1 203 ? -8.502 24.172 -42.643 1.00 45.53 203 ASP A O 1
ATOM 1714 N N . ASP A 1 204 ? -9.072 24.114 -40.472 1.00 43.53 204 ASP A N 1
ATOM 1715 C CA . ASP A 1 204 ? -8.230 25.245 -40.043 1.00 43.53 204 ASP A CA 1
ATOM 1716 C C . ASP A 1 204 ? -7.332 24.890 -38.838 1.00 43.53 204 ASP A C 1
ATOM 1718 O O . ASP A 1 204 ? -6.703 25.777 -38.276 1.00 43.53 204 ASP A O 1
ATOM 1722 N N . ASP A 1 205 ? -7.192 23.605 -38.479 1.00 44.31 205 ASP A N 1
ATOM 1723 C CA . ASP A 1 205 ? -6.158 23.150 -37.536 1.00 44.31 205 ASP A CA 1
ATOM 1724 C C . ASP A 1 205 ? -5.358 21.972 -38.127 1.00 44.31 205 ASP A C 1
ATOM 1726 O O . ASP A 1 205 ? -5.886 20.892 -38.407 1.00 44.31 205 ASP A O 1
ATOM 1730 N N . ASP A 1 206 ? -4.063 22.230 -38.327 1.00 45.03 206 ASP A N 1
ATOM 1731 C CA . ASP A 1 206 ? -3.025 21.408 -38.957 1.00 45.03 206 ASP A CA 1
ATOM 1732 C C . ASP A 1 206 ? -2.821 20.022 -38.304 1.00 45.03 206 ASP A C 1
ATOM 1734 O O . ASP A 1 206 ? -1.840 19.787 -37.599 1.00 45.03 206 ASP A O 1
ATOM 1738 N N . PHE A 1 207 ? -3.691 19.048 -38.581 1.00 43.88 207 PHE A N 1
ATOM 1739 C CA . PHE A 1 207 ? -3.397 17.633 -38.315 1.00 43.88 207 PHE A CA 1
ATOM 1740 C C . PHE A 1 207 ? -3.033 16.910 -39.613 1.00 43.88 207 PHE A C 1
ATOM 1742 O O . PHE A 1 207 ? -3.872 16.329 -40.302 1.00 43.88 207 PHE A O 1
ATOM 1749 N N . VAL A 1 208 ? -1.744 16.947 -39.950 1.00 52.69 208 VAL A N 1
ATOM 1750 C CA . VAL A 1 208 ? -1.162 16.083 -40.981 1.00 52.69 208 VAL A CA 1
ATOM 1751 C C . VAL A 1 208 ? -1.041 14.681 -40.380 1.00 52.69 208 VAL A C 1
ATOM 1753 O O . VAL A 1 208 ? -0.288 14.489 -39.428 1.00 52.69 208 VAL A O 1
ATOM 1756 N N . GLU A 1 209 ? -1.784 13.702 -40.909 1.00 49.34 209 GLU A N 1
ATOM 1757 C CA . GLU A 1 209 ? -1.562 12.288 -40.572 1.00 49.34 209 GLU A CA 1
ATOM 1758 C C . GLU A 1 209 ? -0.080 11.957 -40.815 1.00 49.34 209 GLU A C 1
ATOM 1760 O O . GLU A 1 209 ? 0.431 12.109 -41.927 1.00 49.34 209 GLU A O 1
ATOM 1765 N N . GLU A 1 210 ? 0.619 11.554 -39.752 1.00 51.25 210 GLU A N 1
ATOM 1766 C CA . GLU A 1 210 ? 2.038 11.206 -39.791 1.00 51.25 210 GLU A CA 1
ATOM 1767 C C . GLU A 1 210 ? 2.258 10.095 -40.833 1.00 51.25 210 GLU A C 1
ATOM 1769 O O . GLU A 1 210 ? 1.654 9.023 -40.766 1.00 51.25 210 GLU A O 1
ATOM 1774 N N . THR A 1 211 ? 3.103 10.353 -41.830 1.00 70.62 211 THR A N 1
ATOM 1775 C CA . THR A 1 211 ? 3.459 9.348 -42.843 1.00 70.62 211 THR A CA 1
ATOM 1776 C C . THR A 1 211 ? 4.222 8.185 -42.199 1.00 70.62 211 THR A C 1
ATOM 1778 O O . THR A 1 211 ? 4.919 8.370 -41.202 1.00 70.62 211 THR A O 1
ATOM 1781 N N . GLU A 1 212 ? 4.154 6.980 -42.777 1.00 68.19 212 GLU A N 1
ATOM 1782 C CA . GLU A 1 212 ? 4.913 5.821 -42.263 1.00 68.19 212 GLU A CA 1
ATOM 1783 C C . GLU A 1 212 ? 6.428 6.108 -42.179 1.00 68.19 212 GLU A C 1
ATOM 1785 O O . GLU A 1 212 ? 7.072 5.688 -41.224 1.00 68.19 212 GLU A O 1
ATOM 1790 N N . GLU A 1 213 ? 6.991 6.915 -43.090 1.00 68.56 213 GLU A N 1
ATOM 1791 C CA . GLU A 1 213 ? 8.392 7.367 -43.006 1.00 68.56 213 GLU A CA 1
ATOM 1792 C C . GLU A 1 213 ? 8.659 8.277 -41.793 1.00 68.56 213 GLU A C 1
ATOM 1794 O O . GLU A 1 213 ? 9.703 8.156 -41.153 1.00 68.56 213 GLU A O 1
ATOM 1799 N N . GLN A 1 214 ? 7.729 9.171 -41.439 1.00 62.66 214 GLN A N 1
ATOM 1800 C CA . GLN A 1 214 ? 7.852 10.015 -40.244 1.00 62.66 214 GLN A CA 1
ATOM 1801 C C . GLN A 1 214 ? 7.731 9.188 -38.963 1.00 62.66 214 GLN A C 1
ATOM 1803 O O . GLN A 1 214 ? 8.506 9.390 -38.029 1.00 62.66 214 GLN A O 1
ATOM 1808 N N . LYS A 1 215 ? 6.832 8.200 -38.950 1.00 68.00 215 LYS A N 1
ATOM 1809 C CA . LYS A 1 215 ? 6.677 7.262 -37.837 1.00 68.00 215 LYS A CA 1
ATOM 1810 C C . LYS A 1 215 ? 7.931 6.407 -37.637 1.00 68.00 215 LYS A C 1
ATOM 1812 O O . LYS A 1 215 ? 8.396 6.279 -36.504 1.00 68.00 215 LYS A O 1
ATOM 1817 N N . GLU A 1 216 ? 8.507 5.871 -38.715 1.00 71.19 216 GLU A N 1
ATOM 1818 C CA . GLU A 1 216 ? 9.765 5.114 -38.675 1.00 71.19 216 GLU A CA 1
ATOM 1819 C C . GLU A 1 216 ? 10.953 5.988 -38.238 1.00 71.19 216 GLU A C 1
ATOM 1821 O O . GLU A 1 216 ? 11.742 5.570 -37.384 1.00 71.19 216 GLU A O 1
ATOM 1826 N N . GLU A 1 217 ? 11.078 7.215 -38.757 1.00 70.50 217 GLU A N 1
ATOM 1827 C CA . GLU A 1 217 ? 12.138 8.150 -38.354 1.00 70.50 217 GLU A CA 1
ATOM 1828 C C . GLU A 1 217 ? 11.982 8.586 -36.889 1.00 70.50 217 GLU A C 1
ATOM 1830 O O . GLU A 1 217 ? 12.973 8.666 -36.161 1.00 70.50 217 GLU A O 1
ATOM 1835 N N . ARG A 1 218 ? 10.750 8.779 -36.405 1.00 64.06 218 ARG A N 1
ATOM 1836 C CA . ARG A 1 218 ? 10.465 9.063 -34.992 1.00 64.06 218 ARG A CA 1
ATOM 1837 C C . ARG A 1 218 ? 10.814 7.881 -34.094 1.00 64.06 218 ARG A C 1
ATOM 1839 O O . ARG A 1 218 ? 11.496 8.069 -33.088 1.00 64.06 218 ARG A O 1
ATOM 1846 N N . GLU A 1 219 ? 10.406 6.660 -34.449 1.00 65.00 219 GLU A N 1
ATOM 1847 C CA . GLU A 1 219 ? 10.811 5.449 -33.721 1.00 65.00 219 GLU A CA 1
ATOM 1848 C C . GLU A 1 219 ? 12.336 5.291 -33.695 1.00 65.00 219 GLU A C 1
ATOM 1850 O O . GLU A 1 219 ? 12.905 4.863 -32.686 1.00 65.00 219 GLU A O 1
ATOM 1855 N N . ARG A 1 220 ? 13.016 5.659 -34.789 1.00 72.31 220 ARG A N 1
ATOM 1856 C CA . ARG A 1 220 ? 14.478 5.666 -34.871 1.00 72.31 220 ARG A CA 1
ATOM 1857 C C . ARG A 1 220 ? 15.089 6.699 -33.928 1.00 72.31 220 ARG A C 1
ATOM 1859 O O . ARG A 1 220 ? 15.995 6.341 -33.179 1.00 72.31 220 ARG A O 1
ATOM 1866 N N . LEU A 1 221 ? 14.604 7.942 -33.932 1.00 64.12 221 LEU A N 1
ATOM 1867 C CA . LEU A 1 221 ? 15.069 9.009 -33.037 1.00 64.12 221 LEU A CA 1
ATOM 1868 C C . LEU A 1 221 ? 14.818 8.661 -31.565 1.00 64.12 221 LEU A C 1
ATOM 1870 O O . LEU A 1 221 ? 15.714 8.835 -30.744 1.00 64.12 221 LEU A O 1
ATOM 1874 N N . HIS A 1 222 ? 13.660 8.083 -31.244 1.00 61.12 222 HIS A N 1
ATOM 1875 C CA . HIS A 1 222 ? 13.335 7.602 -29.901 1.00 61.12 222 HIS A CA 1
ATOM 1876 C C . HIS A 1 222 ? 14.275 6.470 -29.456 1.00 61.12 222 HIS A C 1
ATOM 1878 O O . HIS A 1 222 ? 14.849 6.531 -28.370 1.00 61.12 222 HIS A O 1
ATOM 1884 N N . LYS A 1 223 ? 14.528 5.471 -30.317 1.00 64.25 223 LYS A N 1
ATOM 1885 C CA . LYS A 1 223 ? 15.535 4.427 -30.051 1.00 64.25 223 LYS A CA 1
ATOM 1886 C C . LYS A 1 223 ? 16.929 5.020 -29.847 1.00 64.25 223 LYS A C 1
ATOM 1888 O O . LYS A 1 223 ? 17.647 4.563 -28.964 1.00 64.25 223 LYS A O 1
ATOM 1893 N N . LEU A 1 224 ? 17.307 6.029 -30.631 1.00 66.06 224 LEU A N 1
ATOM 1894 C CA . LEU A 1 224 ? 18.615 6.683 -30.556 1.00 66.06 224 LEU A CA 1
ATOM 1895 C C . LEU A 1 224 ? 18.766 7.521 -29.277 1.00 66.06 224 LEU A C 1
ATOM 1897 O O . LEU A 1 224 ? 19.839 7.523 -28.679 1.00 66.06 224 LEU A O 1
ATOM 1901 N N . GLU A 1 225 ? 17.692 8.157 -28.809 1.00 61.31 225 GLU A N 1
ATOM 1902 C CA . GLU A 1 225 ? 17.640 8.854 -27.521 1.00 61.31 225 GLU A CA 1
ATOM 1903 C C . GLU A 1 225 ? 17.700 7.865 -26.343 1.00 61.31 225 GLU A C 1
ATOM 1905 O O . GLU A 1 225 ? 18.481 8.070 -25.414 1.00 61.31 225 GLU A O 1
ATOM 1910 N N . ILE A 1 226 ? 16.991 6.729 -26.416 1.00 58.06 226 ILE A N 1
ATOM 1911 C CA . ILE A 1 226 ? 17.144 5.614 -25.463 1.00 58.06 226 ILE A CA 1
ATOM 1912 C C . ILE A 1 226 ? 18.598 5.126 -25.446 1.00 58.06 226 ILE A C 1
ATOM 1914 O O . ILE A 1 226 ? 19.184 4.973 -24.374 1.00 58.06 226 ILE A O 1
ATOM 1918 N N . GLU A 1 227 ? 19.215 4.902 -26.613 1.00 59.59 227 GLU A N 1
ATOM 1919 C CA . GLU A 1 227 ? 20.620 4.486 -26.715 1.00 59.59 227 GLU A CA 1
ATOM 1920 C C . GLU A 1 227 ? 21.581 5.523 -26.135 1.00 59.59 227 GLU A C 1
ATOM 1922 O O . GLU A 1 227 ? 22.508 5.163 -25.409 1.00 59.59 227 GLU A O 1
ATOM 1927 N N . ARG A 1 228 ? 21.338 6.810 -26.387 1.00 59.56 228 ARG A N 1
ATOM 1928 C CA . ARG A 1 228 ? 22.107 7.911 -25.807 1.00 59.56 228 ARG A CA 1
ATOM 1929 C C . ARG A 1 228 ? 21.963 7.957 -24.284 1.00 59.56 228 ARG A C 1
ATOM 1931 O O . ARG A 1 228 ? 22.938 8.250 -23.593 1.00 59.56 228 ARG A O 1
ATOM 1938 N N . ARG A 1 229 ? 20.798 7.600 -23.743 1.00 57.38 229 ARG A N 1
ATOM 1939 C CA . ARG A 1 229 ? 20.523 7.526 -22.298 1.00 57.38 229 ARG A CA 1
ATOM 1940 C C . ARG A 1 229 ? 20.964 6.207 -21.641 1.00 57.38 229 ARG A C 1
ATOM 1942 O O . ARG A 1 229 ? 20.927 6.118 -20.416 1.00 57.38 229 ARG A O 1
ATOM 1949 N N . LYS A 1 230 ? 21.496 5.217 -22.386 1.00 54.47 230 LYS A N 1
ATOM 1950 C CA . LYS A 1 230 ? 22.049 3.939 -21.850 1.00 54.47 230 LYS A CA 1
ATOM 1951 C C . LYS A 1 230 ? 23.269 4.093 -20.923 1.00 54.47 230 LYS A C 1
ATOM 1953 O O . LYS A 1 230 ? 23.842 3.094 -20.487 1.00 54.47 230 LYS A O 1
ATOM 1958 N N . HIS A 1 231 ? 23.683 5.311 -20.586 1.00 53.41 231 HIS A N 1
ATOM 1959 C CA . HIS A 1 231 ? 24.725 5.533 -19.592 1.00 53.41 231 HIS A CA 1
ATOM 1960 C C . HIS A 1 231 ? 24.241 5.052 -18.214 1.00 53.41 231 HIS A C 1
ATOM 1962 O O . HIS A 1 231 ? 23.219 5.504 -17.703 1.00 53.41 231 HIS A O 1
ATOM 1968 N N . SER A 1 232 ? 24.982 4.121 -17.606 1.00 58.00 232 SER A N 1
ATOM 1969 C CA . SER A 1 232 ? 24.638 3.507 -16.319 1.00 58.00 232 SER A CA 1
ATOM 1970 C C . SER A 1 232 ? 24.396 4.564 -15.237 1.00 58.00 232 SER A C 1
ATOM 1972 O O . SER A 1 232 ? 25.304 5.344 -14.923 1.00 58.00 232 SER A O 1
ATOM 1974 N N . ILE A 1 233 ? 23.207 4.567 -14.627 1.00 60.44 233 ILE A N 1
ATOM 1975 C CA . ILE A 1 233 ? 22.942 5.389 -13.444 1.00 60.44 233 ILE A CA 1
ATOM 1976 C C . ILE A 1 233 ? 23.772 4.839 -12.287 1.00 60.44 233 ILE A C 1
ATOM 1978 O O . ILE A 1 233 ? 23.698 3.656 -11.949 1.00 60.44 233 ILE A O 1
ATOM 1982 N N . ILE A 1 234 ? 24.575 5.710 -11.678 1.00 65.19 234 ILE A N 1
ATOM 1983 C CA . ILE A 1 234 ? 25.347 5.376 -10.486 1.00 65.19 234 ILE A CA 1
ATOM 1984 C C . ILE A 1 234 ? 24.525 5.812 -9.283 1.00 65.19 234 ILE A C 1
ATOM 1986 O O . ILE A 1 234 ? 24.298 7.001 -9.071 1.00 65.19 234 ILE A O 1
ATOM 1990 N N . LEU A 1 235 ? 24.050 4.824 -8.532 1.00 69.75 235 LEU A N 1
ATOM 1991 C CA . LEU A 1 235 ? 23.169 5.037 -7.395 1.00 69.75 235 LEU A CA 1
ATOM 1992 C C . LEU A 1 235 ? 23.955 5.307 -6.103 1.00 69.75 235 LEU A C 1
ATOM 1994 O O . LEU A 1 235 ? 25.082 4.820 -5.961 1.00 69.75 235 LEU A O 1
ATOM 1998 N N . PRO A 1 236 ? 23.365 6.043 -5.142 1.00 70.81 236 PRO A N 1
ATOM 1999 C CA . PRO A 1 236 ? 23.959 6.255 -3.825 1.00 70.81 236 PRO A CA 1
ATOM 2000 C C . PRO A 1 236 ? 24.270 4.940 -3.091 1.00 70.81 236 PRO A C 1
ATOM 2002 O O . PRO A 1 236 ? 23.503 3.978 -3.151 1.00 70.81 236 PRO A O 1
ATOM 2005 N N . GLN A 1 237 ? 25.380 4.901 -2.346 1.00 70.00 237 GLN A N 1
ATOM 2006 C CA . GLN A 1 237 ? 25.875 3.665 -1.716 1.00 70.00 237 GLN A CA 1
ATOM 2007 C C . GLN A 1 237 ? 24.989 3.140 -0.575 1.00 70.00 237 GLN A C 1
ATOM 2009 O O . GLN A 1 237 ? 24.983 1.935 -0.309 1.00 70.00 237 GLN A O 1
ATOM 2014 N N . HIS A 1 238 ? 24.251 4.017 0.107 1.00 75.81 238 HIS A N 1
ATOM 2015 C CA . HIS A 1 238 ? 23.419 3.684 1.274 1.00 75.81 238 HIS A CA 1
ATOM 2016 C C . HIS A 1 238 ? 21.920 3.609 0.956 1.00 75.81 238 HIS A C 1
ATOM 2018 O O . HIS A 1 238 ? 21.081 3.621 1.861 1.00 75.81 238 HIS A O 1
ATOM 2024 N N . LEU A 1 239 ? 21.579 3.529 -0.331 1.00 76.75 239 LEU A N 1
ATOM 2025 C CA . LEU A 1 239 ? 20.202 3.533 -0.788 1.00 76.75 239 LEU A CA 1
ATOM 2026 C C . LEU A 1 239 ? 19.446 2.293 -0.293 1.00 76.75 239 LEU A C 1
ATOM 2028 O O . LEU A 1 239 ? 19.793 1.162 -0.620 1.00 76.75 239 LEU A O 1
ATOM 2032 N N . THR A 1 240 ? 18.369 2.513 0.462 1.00 85.56 240 THR A N 1
ATOM 2033 C CA . THR A 1 240 ? 17.501 1.438 0.979 1.00 85.56 240 THR A CA 1
ATOM 2034 C C . THR A 1 240 ? 16.202 1.275 0.204 1.00 85.56 240 THR A C 1
ATOM 2036 O O . THR A 1 240 ? 15.591 0.213 0.282 1.00 85.56 240 THR A O 1
ATOM 2039 N N . SER A 1 241 ? 15.786 2.294 -0.548 1.00 87.06 241 SER A N 1
ATOM 2040 C CA . SER A 1 241 ? 14.565 2.280 -1.350 1.00 87.06 241 SER A CA 1
ATOM 2041 C C . SER A 1 241 ? 14.794 3.002 -2.663 1.00 87.06 241 SER A C 1
ATOM 2043 O O . SER A 1 241 ? 15.347 4.103 -2.660 1.00 87.06 241 SER A O 1
ATOM 2045 N N . ILE A 1 242 ? 14.303 2.431 -3.756 1.00 85.19 242 ILE A N 1
ATOM 2046 C CA . ILE A 1 242 ? 14.353 3.069 -5.065 1.00 85.19 242 ILE A CA 1
ATOM 2047 C C . ILE A 1 242 ? 13.042 2.884 -5.831 1.00 85.19 242 ILE A C 1
ATOM 2049 O O . ILE A 1 242 ? 12.467 1.796 -5.816 1.00 85.19 242 ILE A O 1
ATOM 2053 N N . THR A 1 243 ? 12.588 3.942 -6.494 1.00 84.69 243 THR A N 1
ATOM 2054 C CA . THR A 1 243 ? 11.476 3.926 -7.449 1.00 84.69 243 THR A CA 1
ATOM 2055 C C . THR A 1 243 ? 11.988 4.460 -8.776 1.00 84.69 243 THR A C 1
ATOM 2057 O O . THR A 1 243 ? 12.517 5.568 -8.806 1.00 84.69 243 THR A O 1
ATOM 2060 N N . ILE A 1 244 ? 11.865 3.678 -9.849 1.00 77.69 244 ILE A N 1
ATOM 2061 C CA . ILE A 1 244 ? 12.276 4.075 -11.202 1.00 77.69 244 ILE A CA 1
ATOM 2062 C C . ILE A 1 244 ? 11.153 3.752 -12.178 1.00 77.69 244 ILE A C 1
ATOM 2064 O O . ILE A 1 244 ? 10.773 2.589 -12.331 1.00 77.69 244 ILE A O 1
ATOM 2068 N N . ASN A 1 245 ? 10.678 4.770 -12.879 1.00 68.31 245 ASN A N 1
ATOM 2069 C CA . ASN A 1 245 ? 9.716 4.610 -13.958 1.00 68.31 245 ASN A CA 1
ATOM 2070 C C . ASN A 1 245 ? 10.492 4.725 -15.282 1.00 68.31 245 ASN A C 1
ATOM 2072 O O . ASN A 1 245 ? 11.095 5.765 -15.504 1.00 68.31 245 ASN A O 1
ATOM 2076 N N . ASP A 1 246 ? 10.487 3.670 -16.111 1.00 61.50 246 ASP A N 1
ATOM 2077 C CA . ASP A 1 246 ? 10.932 3.632 -17.524 1.00 61.50 246 ASP A CA 1
ATOM 2078 C C . ASP A 1 246 ? 12.394 3.227 -17.914 1.00 61.50 246 ASP A C 1
ATOM 2080 O O . ASP A 1 246 ? 13.347 3.276 -17.134 1.00 61.50 246 ASP A O 1
ATOM 2084 N N . MET A 1 247 ? 12.510 2.754 -19.169 1.00 50.59 247 MET A N 1
ATOM 2085 C CA . MET A 1 247 ? 13.438 1.825 -19.863 1.00 50.59 247 MET A CA 1
ATOM 2086 C C . MET A 1 247 ? 14.957 2.094 -19.867 1.00 50.59 247 MET A C 1
ATOM 2088 O O . MET A 1 247 ? 15.718 1.364 -20.512 1.00 50.59 247 MET A O 1
ATOM 2092 N N . THR A 1 248 ? 15.452 3.093 -19.151 1.00 51.97 248 THR A N 1
ATOM 2093 C CA . THR A 1 248 ? 16.886 3.432 -19.125 1.00 51.97 248 THR A CA 1
ATOM 2094 C C . THR A 1 248 ? 17.317 3.634 -17.682 1.00 51.97 248 THR A C 1
ATOM 2096 O O . THR A 1 248 ? 17.118 4.727 -17.154 1.00 51.97 248 THR A O 1
ATOM 2099 N N . PRO A 1 249 ? 17.895 2.615 -17.008 1.00 50.56 249 PRO A N 1
ATOM 2100 C CA . PRO A 1 249 ? 19.257 2.173 -17.342 1.00 50.56 249 PRO A CA 1
ATOM 2101 C C . PRO A 1 249 ? 19.603 0.699 -17.001 1.00 50.56 249 PRO A C 1
ATOM 2103 O O . PRO A 1 249 ? 19.017 0.054 -16.134 1.00 50.56 249 PRO A O 1
ATOM 2106 N N . TYR A 1 250 ? 20.697 0.202 -17.583 1.00 52.31 250 TYR A N 1
ATOM 2107 C CA . TYR A 1 250 ? 21.462 -0.902 -16.994 1.00 52.31 250 TYR A CA 1
ATOM 2108 C C . TYR A 1 250 ? 22.044 -0.432 -15.649 1.00 52.31 250 TYR A C 1
ATOM 2110 O O . TYR A 1 250 ? 22.909 0.451 -15.613 1.00 52.31 250 TYR A O 1
ATOM 2118 N N . PHE A 1 251 ? 21.590 -1.005 -14.534 1.00 54.84 251 PHE A N 1
ATOM 2119 C CA . PHE A 1 251 ? 22.244 -0.793 -13.244 1.00 54.84 251 PHE A CA 1
ATOM 2120 C C . PHE A 1 251 ? 23.582 -1.529 -13.235 1.00 54.84 251 PHE A C 1
ATOM 2122 O O . PHE A 1 251 ? 23.637 -2.748 -13.392 1.00 54.84 251 PHE A O 1
ATOM 2129 N N . HIS A 1 252 ? 24.682 -0.795 -13.066 1.00 48.16 252 HIS A N 1
ATOM 2130 C CA . HIS A 1 252 ? 25.986 -1.430 -12.899 1.00 48.16 252 HIS A CA 1
ATOM 2131 C C . HIS A 1 252 ? 26.043 -2.142 -11.534 1.00 48.16 252 HIS A C 1
ATOM 2133 O O . HIS A 1 252 ? 25.484 -1.657 -10.552 1.00 48.16 252 HIS A O 1
ATOM 2139 N N . GLN A 1 253 ? 26.744 -3.280 -11.491 1.00 48.16 253 GLN A N 1
ATOM 2140 C CA . GLN A 1 253 ? 26.844 -4.289 -10.414 1.00 48.16 253 GLN A CA 1
ATOM 2141 C C . GLN A 1 253 ? 27.088 -3.815 -8.964 1.00 48.16 253 GLN A C 1
ATOM 2143 O O . GLN A 1 253 ? 27.073 -4.636 -8.052 1.00 48.16 253 GLN A O 1
ATOM 2148 N N . THR A 1 254 ? 27.307 -2.530 -8.705 1.00 50.38 254 THR A N 1
ATOM 2149 C CA . THR A 1 254 ? 27.466 -1.968 -7.354 1.00 50.38 254 THR A CA 1
ATOM 2150 C C . THR A 1 254 ? 26.150 -1.523 -6.717 1.00 50.38 254 THR A C 1
ATOM 2152 O O . THR A 1 254 ? 26.164 -0.764 -5.746 1.00 50.38 254 THR A O 1
ATOM 2155 N N . LEU A 1 255 ? 25.007 -2.003 -7.220 1.00 56.19 255 LEU A N 1
ATOM 2156 C CA . LEU A 1 255 ? 23.745 -1.871 -6.506 1.00 56.19 255 LEU A CA 1
ATOM 2157 C C . LEU A 1 255 ? 23.874 -2.518 -5.122 1.00 56.19 255 LEU A C 1
ATOM 2159 O O . LEU A 1 255 ? 24.176 -3.699 -4.962 1.00 56.19 255 LEU A O 1
ATOM 2163 N N . SER A 1 256 ? 23.736 -1.652 -4.128 1.00 54.41 256 SER A N 1
ATOM 2164 C CA . SER A 1 256 ? 24.174 -1.856 -2.760 1.00 54.41 256 SER A CA 1
ATOM 2165 C C . SER A 1 256 ? 23.532 -3.078 -2.100 1.00 54.41 256 SER A C 1
ATOM 2167 O O . SER A 1 256 ? 22.319 -3.262 -2.167 1.00 54.41 256 SER A O 1
ATOM 2169 N N . ILE A 1 257 ? 24.330 -3.804 -1.308 1.00 62.66 257 ILE A N 1
ATOM 2170 C CA . ILE A 1 257 ? 23.904 -4.802 -0.299 1.00 62.66 257 ILE A CA 1
ATOM 2171 C C . ILE A 1 257 ? 22.860 -4.208 0.687 1.00 62.66 257 ILE A C 1
ATOM 2173 O O . ILE A 1 257 ? 22.304 -4.906 1.534 1.00 62.66 257 ILE A O 1
ATOM 2177 N N . THR A 1 258 ? 22.604 -2.898 0.625 1.00 75.81 258 THR A N 1
ATOM 2178 C CA . THR A 1 258 ? 21.666 -2.179 1.489 1.00 75.81 258 THR A CA 1
ATOM 2179 C C . THR A 1 258 ? 20.268 -1.975 0.900 1.00 75.81 258 THR A C 1
ATOM 2181 O O . THR A 1 258 ? 19.372 -1.627 1.673 1.00 75.81 258 THR A O 1
ATOM 2184 N N . LEU A 1 259 ? 20.033 -2.213 -0.399 1.00 85.88 259 LEU A N 1
ATOM 2185 C CA . LEU A 1 259 ? 18.725 -1.950 -1.010 1.00 85.88 259 LEU A CA 1
ATOM 2186 C C . LEU A 1 259 ? 17.670 -2.945 -0.507 1.00 85.88 259 LEU A C 1
ATOM 2188 O O . LEU A 1 259 ? 17.843 -4.156 -0.633 1.00 85.88 259 LEU A O 1
ATOM 2192 N N . LYS A 1 260 ? 16.572 -2.437 0.058 1.00 91.62 260 LYS A N 1
ATOM 2193 C CA . LYS A 1 260 ? 15.486 -3.234 0.655 1.00 91.62 260 LYS A CA 1
ATOM 2194 C C . LYS A 1 260 ? 14.177 -3.138 -0.122 1.00 91.62 260 LYS A C 1
ATOM 2196 O O . LYS A 1 260 ? 13.423 -4.107 -0.146 1.00 91.62 260 LYS A O 1
ATOM 2201 N N . GLU A 1 261 ? 13.905 -1.988 -0.729 1.00 93.50 261 GLU A N 1
ATOM 2202 C CA . GLU A 1 261 ? 12.654 -1.695 -1.430 1.00 93.50 261 GLU A CA 1
ATOM 2203 C C . GLU A 1 261 ? 12.949 -1.274 -2.876 1.00 93.50 261 GLU A C 1
ATOM 2205 O O . GLU A 1 261 ? 13.785 -0.400 -3.111 1.00 93.50 261 GLU A O 1
ATOM 2210 N N . LEU A 1 262 ? 12.255 -1.878 -3.840 1.00 90.38 262 LEU A N 1
ATOM 2211 C CA . LEU A 1 262 ? 12.359 -1.539 -5.260 1.00 90.38 262 LEU A CA 1
ATOM 2212 C C . LEU A 1 262 ? 10.964 -1.404 -5.874 1.00 90.38 262 LEU A C 1
ATOM 2214 O O . LEU A 1 262 ? 10.161 -2.330 -5.783 1.00 90.38 262 LEU A O 1
ATOM 2218 N N . THR A 1 263 ? 10.701 -0.279 -6.532 1.00 90.25 263 THR A N 1
ATOM 2219 C CA . THR A 1 263 ? 9.530 -0.077 -7.390 1.00 90.25 263 THR A CA 1
ATOM 2220 C C . THR A 1 263 ? 9.991 0.201 -8.813 1.00 90.25 263 THR A C 1
ATOM 2222 O O . THR A 1 263 ? 10.854 1.053 -9.022 1.00 90.25 263 THR A O 1
ATOM 2225 N N . THR A 1 264 ? 9.442 -0.515 -9.790 1.00 85.81 264 THR A N 1
ATOM 2226 C CA . THR A 1 264 ? 9.772 -0.320 -11.203 1.00 85.81 264 THR A CA 1
ATOM 2227 C C . THR A 1 264 ? 8.578 -0.568 -12.118 1.00 85.81 264 THR A C 1
ATOM 2229 O O . THR A 1 264 ? 7.740 -1.422 -11.825 1.00 85.81 264 THR A O 1
ATOM 2232 N N . SER A 1 265 ? 8.504 0.172 -13.225 1.00 83.69 265 SER A N 1
ATOM 2233 C CA . SER A 1 265 ? 7.518 -0.021 -14.291 1.00 83.69 265 SER A CA 1
ATOM 2234 C C . SER A 1 265 ? 8.185 0.035 -15.660 1.00 83.69 265 SER A C 1
ATOM 2236 O O . SER A 1 265 ? 9.017 0.914 -15.879 1.00 83.69 265 SER A O 1
ATOM 2238 N N . ASN A 1 266 ? 7.782 -0.851 -16.577 1.00 75.31 266 ASN A N 1
ATOM 2239 C CA . ASN A 1 266 ? 8.253 -0.910 -17.971 1.00 75.31 266 ASN A CA 1
ATOM 2240 C C . ASN A 1 266 ? 9.739 -1.287 -18.147 1.00 75.31 266 ASN A C 1
ATOM 2242 O O . ASN A 1 266 ? 10.329 -0.951 -19.166 1.00 75.31 266 ASN A O 1
ATOM 2246 N N . ILE A 1 267 ? 10.379 -1.972 -17.189 1.00 73.19 267 ILE A N 1
ATOM 2247 C CA . ILE A 1 267 ? 11.822 -2.293 -17.265 1.00 73.19 267 ILE A CA 1
ATOM 2248 C C . ILE A 1 267 ? 12.050 -3.815 -17.280 1.00 73.19 267 ILE A C 1
ATOM 2250 O O . ILE A 1 267 ? 11.408 -4.533 -16.503 1.00 73.19 267 ILE A O 1
ATOM 2254 N N . PRO A 1 268 ? 12.983 -4.339 -18.105 1.00 73.12 268 PRO A N 1
ATOM 2255 C CA . PRO A 1 268 ? 13.468 -5.713 -17.978 1.00 73.12 268 PRO A CA 1
ATOM 2256 C C . PRO A 1 268 ? 14.097 -5.965 -16.601 1.00 73.12 268 PRO A C 1
ATOM 2258 O O . PRO A 1 268 ? 14.975 -5.230 -16.151 1.00 73.12 268 PRO A O 1
ATOM 2261 N N . ILE A 1 269 ? 13.678 -7.031 -15.923 1.00 76.50 269 ILE A N 1
ATOM 2262 C CA . ILE A 1 269 ? 13.986 -7.233 -14.498 1.00 76.50 269 ILE A CA 1
ATOM 2263 C C . ILE A 1 269 ? 15.238 -8.075 -14.208 1.00 76.50 269 ILE A C 1
ATOM 2265 O O . ILE A 1 269 ? 15.460 -8.467 -13.064 1.00 76.50 269 ILE A O 1
ATOM 2269 N N . ASP A 1 270 ? 16.088 -8.341 -15.203 1.00 77.62 270 ASP A N 1
ATOM 2270 C CA . ASP A 1 270 ? 17.246 -9.239 -15.045 1.00 77.62 270 ASP A CA 1
ATOM 2271 C C . ASP A 1 270 ? 18.243 -8.790 -13.964 1.00 77.62 270 ASP A C 1
ATOM 2273 O O . ASP A 1 270 ? 18.909 -9.608 -13.327 1.00 77.62 270 ASP A O 1
ATOM 2277 N N . PHE A 1 271 ? 18.333 -7.487 -13.699 1.00 77.69 271 PHE A N 1
ATOM 2278 C CA . PHE A 1 271 ? 19.204 -6.960 -12.649 1.00 77.69 271 PHE A CA 1
ATOM 2279 C C . PHE A 1 271 ? 18.689 -7.268 -11.232 1.00 77.69 271 PHE A C 1
ATOM 2281 O O . PHE A 1 271 ? 19.487 -7.335 -10.295 1.00 77.69 271 PHE A O 1
ATOM 2288 N N . ILE A 1 272 ? 17.375 -7.480 -11.056 1.00 82.94 272 ILE A N 1
ATOM 2289 C CA . ILE A 1 272 ? 16.748 -7.682 -9.740 1.00 82.94 272 ILE A CA 1
ATOM 2290 C C . ILE A 1 272 ? 17.284 -8.948 -9.070 1.00 82.94 272 ILE A C 1
ATOM 2292 O O . ILE A 1 272 ? 17.469 -8.970 -7.853 1.00 82.94 272 ILE A O 1
ATOM 2296 N N . TYR A 1 273 ? 17.624 -9.975 -9.853 1.00 82.00 273 TYR A N 1
ATOM 2297 C CA . TYR A 1 273 ? 18.117 -11.259 -9.347 1.00 82.00 273 TYR A CA 1
ATOM 2298 C C . TYR A 1 273 ? 19.459 -11.159 -8.596 1.00 82.00 273 TYR A C 1
ATOM 2300 O O . TYR A 1 273 ? 19.825 -12.081 -7.868 1.00 82.00 273 TYR A O 1
ATOM 2308 N N . GLN A 1 274 ? 20.184 -10.043 -8.735 1.00 78.81 274 GLN A N 1
ATOM 2309 C CA . GLN A 1 274 ? 21.444 -9.782 -8.027 1.00 78.81 274 GLN A CA 1
ATOM 2310 C C . GLN A 1 274 ? 21.231 -9.068 -6.675 1.00 78.81 274 GLN A C 1
ATOM 2312 O O . GLN A 1 274 ? 22.147 -8.994 -5.854 1.00 78.81 274 GLN A O 1
ATOM 2317 N N . LEU A 1 275 ? 20.021 -8.568 -6.403 1.00 84.38 275 LEU A N 1
ATOM 2318 C CA . LEU A 1 275 ? 19.699 -7.697 -5.268 1.00 84.38 275 LEU A CA 1
ATOM 2319 C C . LEU A 1 275 ? 19.245 -8.492 -4.035 1.00 84.38 275 LEU A C 1
ATOM 2321 O O . LEU A 1 275 ? 18.117 -8.378 -3.559 1.00 84.38 275 LEU A O 1
ATOM 2325 N N . THR A 1 276 ? 20.150 -9.300 -3.484 1.00 86.88 276 THR A N 1
ATOM 2326 C CA . THR A 1 276 ? 19.861 -10.273 -2.405 1.00 86.88 276 THR A CA 1
ATOM 2327 C C . THR A 1 276 ? 19.395 -9.669 -1.070 1.00 86.88 276 THR A C 1
ATOM 2329 O O . THR A 1 276 ? 18.959 -10.394 -0.174 1.00 86.88 276 THR A O 1
ATOM 2332 N N . SER A 1 277 ? 19.486 -8.350 -0.895 1.00 88.75 277 SER A N 1
ATOM 2333 C CA . SER A 1 277 ? 19.013 -7.631 0.293 1.00 88.75 277 SER A CA 1
ATOM 2334 C C . SER A 1 277 ? 17.549 -7.191 0.230 1.00 88.75 277 SER A C 1
ATOM 2336 O O . SER A 1 277 ? 17.036 -6.718 1.247 1.00 88.75 277 SER A O 1
ATOM 2338 N N . LEU A 1 278 ? 16.886 -7.343 -0.923 1.00 92.31 278 LEU A N 1
ATOM 2339 C CA . LEU A 1 278 ? 15.507 -6.904 -1.116 1.00 92.31 278 LEU A CA 1
ATOM 2340 C C . LEU A 1 278 ? 14.545 -7.623 -0.170 1.00 92.31 278 LEU A C 1
ATOM 2342 O O . LEU A 1 278 ? 14.535 -8.847 -0.070 1.00 92.31 278 LEU A O 1
ATOM 2346 N N . THR A 1 279 ? 13.696 -6.833 0.482 1.00 96.56 279 THR A N 1
ATOM 2347 C CA . THR A 1 279 ? 12.578 -7.296 1.311 1.00 96.56 279 THR A CA 1
ATOM 2348 C C . THR A 1 279 ? 11.227 -6.989 0.677 1.00 96.56 279 THR A C 1
ATOM 2350 O O . THR A 1 279 ? 10.236 -7.634 1.016 1.00 96.56 279 THR A O 1
ATOM 2353 N N . LYS A 1 280 ? 11.170 -6.019 -0.245 1.00 97.25 280 LYS A N 1
ATOM 2354 C CA . LYS A 1 280 ? 9.941 -5.610 -0.922 1.00 97.25 280 LYS A CA 1
ATOM 2355 C C . LYS A 1 280 ? 10.186 -5.224 -2.377 1.00 97.25 280 LYS A C 1
ATOM 2357 O O . LYS A 1 280 ? 11.094 -4.441 -2.658 1.00 97.25 280 LYS A O 1
ATOM 2362 N N . ILE A 1 281 ? 9.327 -5.710 -3.271 1.00 95.12 281 ILE A N 1
ATOM 2363 C CA . ILE A 1 281 ? 9.305 -5.305 -4.681 1.00 95.12 281 ILE A CA 1
ATOM 2364 C C . ILE A 1 281 ? 7.899 -4.911 -5.135 1.00 95.12 281 ILE A C 1
ATOM 2366 O O . ILE A 1 281 ? 6.904 -5.510 -4.721 1.00 95.12 281 ILE A O 1
ATOM 2370 N N . ASN A 1 282 ? 7.832 -3.919 -6.015 1.00 94.12 282 ASN A N 1
ATOM 2371 C CA . ASN A 1 282 ? 6.654 -3.573 -6.794 1.00 94.12 282 ASN A CA 1
ATOM 2372 C C . ASN A 1 282 ? 7.066 -3.429 -8.259 1.00 94.12 282 ASN A C 1
ATOM 2374 O O . ASN A 1 282 ? 7.822 -2.529 -8.608 1.00 94.12 282 ASN A O 1
ATOM 2378 N N . ILE A 1 283 ? 6.615 -4.349 -9.098 1.00 91.69 283 ILE A N 1
ATOM 2379 C CA . ILE A 1 283 ? 7.035 -4.452 -10.490 1.00 91.69 283 ILE A CA 1
ATOM 2380 C C . ILE A 1 283 ? 5.796 -4.334 -11.366 1.00 91.69 283 ILE A C 1
ATOM 2382 O O . ILE A 1 283 ? 4.815 -5.045 -11.150 1.00 91.69 283 ILE A O 1
ATOM 2386 N N . SER A 1 284 ? 5.851 -3.436 -12.347 1.00 89.44 284 SER A N 1
ATOM 2387 C CA . SER A 1 284 ? 4.745 -3.160 -13.256 1.00 89.44 284 SER A CA 1
ATOM 2388 C C . SER A 1 284 ? 5.130 -3.334 -14.726 1.00 89.44 284 SER A C 1
ATOM 2390 O O . SER A 1 284 ? 6.248 -3.007 -15.121 1.00 89.44 284 SER A O 1
ATOM 2392 N N . ASN A 1 285 ? 4.184 -3.832 -15.525 1.00 85.38 285 ASN A N 1
ATOM 2393 C CA . ASN A 1 285 ? 4.230 -3.900 -16.988 1.00 85.38 285 ASN A CA 1
ATOM 2394 C C . ASN A 1 285 ? 5.552 -4.467 -17.545 1.00 85.38 285 ASN A C 1
ATOM 2396 O O . ASN A 1 285 ? 6.295 -3.802 -18.263 1.00 85.38 285 ASN A O 1
ATOM 2400 N N . THR A 1 286 ? 5.883 -5.696 -17.149 1.00 84.75 286 THR A N 1
ATOM 2401 C CA . THR A 1 286 ? 7.100 -6.390 -17.595 1.00 84.75 286 THR A CA 1
ATOM 2402 C C . THR A 1 286 ? 6.926 -7.907 -17.543 1.00 84.75 286 THR A C 1
ATOM 2404 O O . THR A 1 286 ? 6.032 -8.423 -16.859 1.00 84.75 286 THR A O 1
ATOM 2407 N N . ASN A 1 287 ? 7.804 -8.622 -18.242 1.00 87.00 287 ASN A N 1
ATOM 2408 C CA . ASN A 1 287 ? 7.820 -10.079 -18.270 1.00 87.00 287 ASN A CA 1
ATOM 2409 C C . ASN A 1 287 ? 8.734 -10.627 -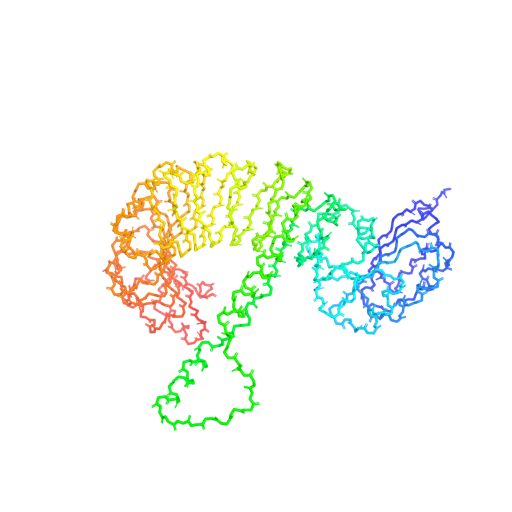17.172 1.00 87.00 287 ASN A C 1
ATOM 2411 O O . ASN A 1 287 ? 9.890 -10.220 -17.035 1.00 87.00 287 ASN A O 1
ATOM 2415 N N . ILE A 1 288 ? 8.224 -11.597 -16.415 1.00 87.50 288 ILE A N 1
ATOM 2416 C CA . ILE A 1 288 ? 8.992 -12.325 -15.408 1.00 87.50 288 ILE A CA 1
ATOM 2417 C C . ILE A 1 288 ? 9.560 -13.581 -16.061 1.00 87.50 288 ILE A C 1
ATOM 2419 O O . ILE A 1 288 ? 8.846 -14.556 -16.289 1.00 87.50 288 ILE A O 1
ATOM 2423 N N . THR A 1 289 ? 10.846 -13.535 -16.392 1.00 85.25 289 THR A N 1
ATOM 2424 C CA . THR A 1 289 ? 11.531 -14.574 -17.174 1.00 85.25 289 THR A CA 1
ATOM 2425 C C . THR A 1 289 ? 12.272 -15.593 -16.307 1.00 85.25 289 THR A C 1
ATOM 2427 O O . THR A 1 289 ? 12.469 -16.730 -16.734 1.00 85.25 289 THR A O 1
ATOM 2430 N N . GLN A 1 290 ? 12.666 -15.231 -15.081 1.00 87.38 290 GLN A N 1
ATOM 2431 C CA . GLN A 1 290 ? 13.418 -16.101 -14.172 1.00 87.38 290 GLN A CA 1
ATOM 2432 C C . GLN A 1 290 ? 12.813 -16.108 -12.764 1.00 87.38 290 GLN A C 1
ATOM 2434 O O . GLN A 1 290 ? 12.011 -15.256 -12.380 1.00 87.38 290 GLN A O 1
ATOM 2439 N N . SER A 1 291 ? 13.212 -17.109 -11.984 1.00 88.88 291 SER A N 1
ATOM 2440 C CA . SER A 1 291 ? 12.776 -17.271 -10.603 1.00 88.88 291 SER A CA 1
ATOM 2441 C C . SER A 1 291 ? 13.452 -16.264 -9.665 1.00 88.88 291 SER A C 1
ATOM 2443 O O . SER A 1 291 ? 14.654 -16.028 -9.752 1.00 88.88 291 SER A O 1
ATOM 2445 N N . LEU A 1 292 ? 12.698 -15.745 -8.692 1.00 90.88 292 LEU A N 1
ATOM 2446 C CA . LEU A 1 292 ? 13.184 -14.909 -7.588 1.00 90.88 292 LEU A CA 1
ATOM 2447 C C . LEU A 1 292 ? 13.617 -15.740 -6.364 1.00 90.88 292 LEU A C 1
ATOM 2449 O O . LEU A 1 292 ? 13.839 -15.177 -5.294 1.00 90.88 292 LEU A O 1
ATOM 2453 N N . LYS A 1 293 ? 13.747 -17.072 -6.483 1.00 88.38 293 LYS A N 1
ATOM 2454 C CA . LYS A 1 293 ? 14.131 -17.978 -5.378 1.00 88.38 293 LYS A CA 1
ATOM 2455 C C . LYS A 1 293 ? 15.417 -17.570 -4.650 1.00 88.38 293 LYS A C 1
ATOM 2457 O O . LYS A 1 293 ? 15.516 -17.813 -3.453 1.00 88.38 293 LYS A O 1
ATOM 2462 N N . SER A 1 294 ? 16.381 -16.966 -5.349 1.00 88.19 294 SER A N 1
ATOM 2463 C CA . SER A 1 294 ? 17.647 -16.498 -4.761 1.00 88.19 294 SER A CA 1
ATOM 2464 C C . SER A 1 294 ? 17.482 -15.291 -3.828 1.00 88.19 294 SER A C 1
ATOM 2466 O O . SER A 1 294 ? 18.384 -14.984 -3.049 1.00 88.19 294 SER A O 1
ATOM 2468 N N . LEU A 1 295 ? 16.340 -14.602 -3.880 1.00 92.00 295 LEU A N 1
ATOM 2469 C CA . LEU A 1 295 ? 16.033 -13.431 -3.063 1.00 92.00 295 LEU A CA 1
ATOM 2470 C C . LEU A 1 295 ? 15.374 -13.860 -1.743 1.00 92.00 295 LEU A C 1
ATOM 2472 O O . LEU A 1 295 ? 14.234 -13.514 -1.452 1.00 92.00 295 LEU A O 1
ATOM 2476 N N . GLU A 1 296 ? 16.104 -14.616 -0.923 1.00 92.62 296 GLU A N 1
ATOM 2477 C CA . GLU A 1 296 ? 15.605 -15.263 0.308 1.00 92.62 296 GLU A CA 1
ATOM 2478 C C . GLU A 1 296 ? 15.109 -14.300 1.403 1.00 92.62 296 GLU A C 1
ATOM 2480 O O . GLU A 1 296 ? 14.552 -14.730 2.410 1.00 92.62 296 GLU A O 1
ATOM 2485 N N . LYS A 1 297 ? 15.340 -12.993 1.249 1.00 94.69 297 LYS A N 1
ATOM 2486 C CA . LYS A 1 297 ? 14.869 -11.956 2.179 1.00 94.69 297 LYS A CA 1
ATOM 2487 C C . LYS A 1 297 ? 13.572 -11.292 1.727 1.00 94.69 297 LYS A C 1
ATOM 2489 O O . LYS A 1 297 ? 13.063 -10.434 2.445 1.00 94.69 297 LYS A O 1
ATOM 2494 N N . LEU A 1 298 ? 13.051 -11.659 0.559 1.00 96.19 298 LEU A N 1
ATOM 2495 C CA . LEU A 1 298 ? 11.902 -11.014 -0.055 1.00 96.19 298 LEU A CA 1
ATOM 2496 C C . LEU A 1 298 ? 10.603 -11.436 0.644 1.00 96.19 298 LEU A C 1
ATOM 2498 O O . LEU A 1 298 ? 10.285 -12.623 0.688 1.00 96.19 298 LEU A O 1
ATOM 2502 N N . ILE A 1 299 ? 9.866 -10.463 1.185 1.00 97.75 299 ILE A N 1
ATOM 2503 C CA . ILE A 1 299 ? 8.682 -10.671 2.038 1.00 97.75 299 ILE A CA 1
ATOM 2504 C C . ILE A 1 299 ? 7.399 -10.199 1.337 1.00 97.75 299 ILE A C 1
ATOM 2506 O O . ILE A 1 299 ? 6.396 -10.911 1.360 1.00 97.75 299 ILE A O 1
ATOM 2510 N N . ASP A 1 300 ? 7.420 -9.009 0.721 1.00 98.06 300 ASP A N 1
ATOM 2511 C CA . ASP A 1 300 ? 6.258 -8.389 0.057 1.00 98.06 300 ASP A CA 1
ATOM 2512 C C . ASP A 1 300 ? 6.525 -8.224 -1.443 1.00 98.06 300 ASP A C 1
ATOM 2514 O O . ASP A 1 300 ? 7.443 -7.511 -1.856 1.00 98.06 300 ASP A O 1
ATOM 2518 N N . ILE A 1 301 ? 5.713 -8.893 -2.258 1.00 96.31 301 ILE A N 1
ATOM 2519 C CA . ILE A 1 301 ? 5.790 -8.858 -3.715 1.00 96.31 301 ILE A CA 1
ATOM 2520 C C . ILE A 1 301 ? 4.497 -8.284 -4.268 1.00 96.31 301 ILE A C 1
ATOM 2522 O O . ILE A 1 301 ? 3.401 -8.767 -3.978 1.00 96.31 301 ILE A O 1
ATOM 2526 N N . THR A 1 302 ? 4.633 -7.272 -5.115 1.00 95.62 302 THR A N 1
ATOM 2527 C CA . THR A 1 302 ? 3.545 -6.756 -5.940 1.00 95.62 302 THR A CA 1
ATOM 2528 C C . THR A 1 302 ? 3.932 -6.849 -7.408 1.00 95.62 302 THR A C 1
ATOM 2530 O O . THR A 1 302 ? 4.958 -6.310 -7.812 1.00 95.62 302 THR A O 1
ATOM 2533 N N . PHE A 1 303 ? 3.097 -7.526 -8.189 1.00 92.69 303 PHE A N 1
ATOM 2534 C CA . PHE A 1 303 ? 3.144 -7.528 -9.643 1.00 92.69 303 PHE A CA 1
ATOM 2535 C C . PHE A 1 303 ? 1.901 -6.829 -10.179 1.00 92.69 303 PHE A C 1
ATOM 2537 O O . PHE A 1 303 ? 0.792 -7.096 -9.709 1.00 92.69 303 PHE A O 1
ATOM 2544 N N . ASN A 1 304 ? 2.073 -5.953 -11.162 1.00 90.62 304 ASN A N 1
ATOM 2545 C CA . ASN A 1 304 ? 0.979 -5.271 -11.838 1.00 90.62 304 ASN A CA 1
ATOM 2546 C C . ASN A 1 304 ? 1.173 -5.336 -13.353 1.00 90.62 304 ASN A C 1
ATOM 2548 O O . ASN A 1 304 ? 2.231 -4.973 -13.845 1.00 90.62 304 ASN A O 1
ATOM 2552 N N . LEU A 1 305 ? 0.180 -5.796 -14.113 1.00 87.75 305 LEU A N 1
ATOM 2553 C CA . LEU A 1 305 ? 0.293 -5.958 -15.573 1.00 87.75 305 LEU A CA 1
ATOM 2554 C C . LEU A 1 305 ? 1.511 -6.806 -16.000 1.00 87.75 305 LEU A C 1
ATOM 2556 O O . LEU A 1 305 ? 2.036 -6.647 -17.097 1.00 87.75 305 LEU A O 1
ATOM 2560 N N . CYS A 1 306 ? 1.985 -7.706 -15.136 1.00 86.81 306 CYS A N 1
ATOM 2561 C CA . CYS A 1 306 ? 3.108 -8.581 -15.451 1.00 86.81 306 CYS A CA 1
ATOM 2562 C C . CYS A 1 306 ? 2.647 -9.862 -16.150 1.00 86.81 306 CYS A C 1
ATOM 2564 O O . CYS A 1 306 ? 1.537 -10.362 -15.926 1.00 86.81 306 CYS A O 1
ATOM 2566 N N . VAL A 1 307 ? 3.547 -10.430 -16.950 1.00 85.44 307 VAL A N 1
ATOM 2567 C CA . VAL A 1 307 ? 3.365 -11.734 -17.596 1.00 85.44 307 VAL A CA 1
ATOM 2568 C C . VAL A 1 307 ? 4.359 -12.732 -17.011 1.00 85.44 307 VAL A C 1
ATOM 2570 O O . VAL A 1 307 ? 5.547 -12.437 -16.899 1.00 85.44 307 VAL A O 1
ATOM 2573 N N . ASP A 1 308 ? 3.870 -13.914 -16.637 1.00 85.44 308 ASP A N 1
ATOM 2574 C CA . ASP A 1 308 ? 4.716 -15.024 -16.196 1.00 85.44 308 ASP A CA 1
ATOM 2575 C C . ASP A 1 308 ? 5.191 -15.844 -17.406 1.00 85.44 308 ASP A C 1
ATOM 2577 O O . ASP A 1 308 ? 4.443 -16.636 -17.994 1.00 85.44 308 ASP A O 1
ATOM 2581 N N . GLU A 1 309 ? 6.460 -15.662 -17.762 1.00 84.38 309 GLU A N 1
ATOM 2582 C CA . GLU A 1 309 ? 7.159 -16.455 -18.776 1.00 84.38 309 GLU A CA 1
ATOM 2583 C C . GLU A 1 309 ? 8.130 -17.466 -18.152 1.00 84.38 309 GLU A C 1
ATOM 2585 O O . GLU A 1 309 ? 8.763 -18.241 -18.870 1.00 84.38 309 GLU A O 1
ATOM 2590 N N . CYS A 1 310 ? 8.212 -17.518 -16.822 1.00 82.00 310 CYS A N 1
ATOM 2591 C CA . CYS A 1 310 ? 9.121 -18.390 -16.108 1.00 82.00 310 CYS A CA 1
ATOM 2592 C C . CYS A 1 310 ? 8.676 -19.857 -16.229 1.00 82.00 310 CYS A C 1
ATOM 2594 O O . CYS A 1 310 ? 7.488 -20.196 -16.213 1.00 82.00 310 CYS A O 1
ATOM 2596 N N . SER A 1 311 ? 9.649 -20.759 -16.361 1.00 75.88 311 SER A N 1
ATOM 2597 C CA . SER A 1 311 ? 9.414 -22.208 -16.365 1.00 75.88 311 SER A CA 1
ATOM 2598 C C . SER A 1 311 ? 9.357 -22.817 -14.961 1.00 75.88 311 SER A C 1
ATOM 2600 O O . SER A 1 311 ? 9.011 -23.986 -14.822 1.00 75.88 311 SER A O 1
ATOM 2602 N N . GLU A 1 312 ? 9.723 -22.052 -13.931 1.00 81.06 312 GLU A N 1
ATOM 2603 C CA . GLU A 1 312 ? 9.795 -22.486 -12.534 1.00 81.06 312 GLU A CA 1
ATOM 2604 C C . GLU A 1 312 ? 8.989 -21.572 -11.607 1.00 81.06 312 GLU A C 1
ATOM 2606 O O . GLU A 1 312 ? 8.547 -20.496 -12.008 1.00 81.06 312 GLU A O 1
ATOM 2611 N N . PHE A 1 313 ? 8.861 -21.972 -10.335 1.00 80.12 313 PHE A N 1
ATOM 2612 C CA . PHE A 1 313 ? 8.228 -21.156 -9.300 1.00 80.12 313 PHE A CA 1
ATOM 2613 C C . PHE A 1 313 ? 8.924 -19.798 -9.180 1.00 80.12 313 PHE A C 1
ATOM 2615 O O . PHE A 1 313 ? 10.120 -19.735 -8.873 1.00 80.12 313 PHE A O 1
ATOM 2622 N N . ILE A 1 314 ? 8.171 -18.717 -9.399 1.00 85.69 314 ILE A N 1
ATOM 2623 C CA . ILE A 1 314 ? 8.705 -17.352 -9.364 1.00 85.69 314 ILE A CA 1
ATOM 2624 C C . ILE A 1 314 ? 9.097 -16.951 -7.940 1.00 85.69 314 ILE A C 1
ATOM 2626 O O . ILE A 1 314 ? 10.171 -16.398 -7.740 1.00 85.69 314 ILE A O 1
ATOM 2630 N N . CYS A 1 315 ? 8.246 -17.198 -6.946 1.00 89.81 315 CYS A N 1
ATOM 2631 C CA . CYS A 1 315 ? 8.399 -16.604 -5.617 1.00 89.81 315 CYS A CA 1
ATOM 2632 C C . CYS A 1 315 ? 9.351 -17.402 -4.694 1.00 89.81 315 CYS A C 1
ATOM 2634 O O . CYS A 1 315 ? 9.319 -18.634 -4.702 1.00 89.81 315 CYS A O 1
ATOM 2636 N N . PRO A 1 316 ? 10.171 -16.733 -3.855 1.00 92.38 316 PRO A N 1
ATOM 2637 C CA . PRO A 1 316 ? 10.963 -17.396 -2.820 1.00 92.38 316 PRO A CA 1
ATOM 2638 C C . PRO A 1 316 ? 10.106 -17.824 -1.616 1.00 92.38 316 PRO A C 1
ATOM 2640 O O . PRO A 1 316 ? 9.042 -17.270 -1.351 1.00 92.38 316 PRO A O 1
ATOM 2643 N N . HIS A 1 317 ? 10.608 -18.779 -0.826 1.00 92.75 317 HIS A N 1
ATOM 2644 C CA . HIS A 1 317 ? 9.911 -19.329 0.351 1.00 92.75 317 HIS A CA 1
ATOM 2645 C C . HIS A 1 317 ? 9.670 -18.312 1.481 1.00 92.75 317 HIS A C 1
ATOM 2647 O O . HIS A 1 317 ? 8.863 -18.571 2.371 1.00 92.75 317 HIS A O 1
ATOM 2653 N N . SER A 1 318 ? 10.383 -17.184 1.463 1.00 95.62 318 SER A N 1
ATOM 2654 C CA . SER A 1 318 ? 10.304 -16.099 2.446 1.00 95.62 318 SER A CA 1
ATOM 2655 C C . SER A 1 318 ? 9.078 -15.197 2.296 1.00 95.62 318 SER A C 1
ATOM 2657 O O . SER A 1 318 ? 8.828 -14.373 3.170 1.00 95.62 318 SER A O 1
ATOM 2659 N N . VAL A 1 319 ? 8.334 -15.315 1.192 1.00 96.25 319 VAL A N 1
ATOM 2660 C CA . VAL A 1 319 ? 7.222 -14.410 0.881 1.00 96.25 319 VAL A CA 1
ATOM 2661 C C . VAL A 1 319 ? 6.072 -14.602 1.864 1.00 96.25 319 VAL A C 1
ATOM 2663 O O . VAL A 1 319 ? 5.531 -15.698 2.000 1.00 96.25 319 VAL A O 1
ATOM 2666 N N . GLU A 1 320 ? 5.652 -13.500 2.482 1.00 97.44 320 GLU A N 1
ATOM 2667 C CA . GLU A 1 320 ? 4.479 -13.432 3.360 1.00 97.44 320 GLU A CA 1
ATOM 2668 C C . GLU A 1 320 ? 3.287 -12.751 2.675 1.00 97.44 320 GLU A C 1
ATOM 2670 O O . GLU A 1 320 ? 2.133 -13.006 3.024 1.00 97.44 320 GLU A O 1
ATOM 2675 N N . CYS A 1 321 ? 3.551 -11.891 1.687 1.00 97.56 321 CYS A N 1
ATOM 2676 C CA . CYS A 1 321 ? 2.540 -11.104 0.997 1.00 97.56 321 CYS A CA 1
ATOM 2677 C C . CYS A 1 321 ? 2.776 -11.109 -0.518 1.00 97.56 321 CYS A C 1
ATOM 2679 O O . CYS A 1 321 ? 3.810 -10.640 -0.991 1.00 97.56 321 CYS A O 1
ATOM 2681 N N . LEU A 1 322 ? 1.793 -11.601 -1.276 1.00 94.56 322 LEU A N 1
ATOM 2682 C CA . LEU A 1 322 ? 1.806 -11.612 -2.739 1.00 94.56 322 LEU A CA 1
ATOM 2683 C C . LEU A 1 322 ? 0.574 -10.889 -3.284 1.00 94.56 322 LEU A C 1
ATOM 2685 O O . LEU A 1 322 ? -0.561 -11.238 -2.950 1.00 94.56 322 LEU A O 1
ATOM 2689 N N . LYS A 1 323 ? 0.796 -9.896 -4.145 1.00 94.19 323 LYS A N 1
ATOM 2690 C CA . LYS A 1 323 ? -0.262 -9.134 -4.812 1.00 94.19 323 LYS A CA 1
ATOM 2691 C C . LYS A 1 323 ? -0.080 -9.203 -6.318 1.00 94.19 323 LYS A C 1
ATOM 2693 O O . LYS A 1 323 ? 0.988 -8.869 -6.824 1.00 94.19 323 LYS A O 1
ATOM 2698 N N . LEU A 1 324 ? -1.129 -9.617 -7.011 1.00 90.06 324 LEU A N 1
ATOM 2699 C CA . LEU A 1 324 ? -1.177 -9.758 -8.457 1.00 90.06 324 LEU A CA 1
ATOM 2700 C C . LEU A 1 324 ? -2.296 -8.861 -8.982 1.00 90.06 324 LEU A C 1
ATOM 2702 O O . LEU A 1 324 ? -3.472 -9.153 -8.773 1.00 90.06 324 LEU A O 1
ATOM 2706 N N . TYR A 1 325 ? -1.927 -7.774 -9.647 1.00 88.38 325 TYR A N 1
ATOM 2707 C CA . TYR A 1 325 ? -2.853 -6.827 -10.257 1.00 88.38 325 TYR A CA 1
ATOM 2708 C C . TYR A 1 325 ? -2.824 -6.974 -11.771 1.00 88.38 325 TYR A C 1
ATOM 2710 O O . TYR A 1 325 ? -1.756 -6.928 -12.373 1.00 88.38 325 TYR A O 1
ATOM 2718 N N . ASN A 1 326 ? -3.978 -7.188 -12.403 1.00 84.00 326 ASN A N 1
ATOM 2719 C CA . ASN A 1 326 ? -4.106 -7.262 -13.863 1.00 84.00 326 ASN A CA 1
ATOM 2720 C C . ASN A 1 326 ? -3.135 -8.262 -14.533 1.00 84.00 326 ASN A C 1
ATOM 2722 O O . ASN A 1 326 ? -2.787 -8.131 -15.707 1.00 84.00 326 ASN A O 1
ATOM 2726 N N . CYS A 1 327 ? -2.675 -9.279 -13.798 1.00 82.75 327 CYS A N 1
ATOM 2727 C CA . CYS A 1 327 ? -1.720 -10.280 -14.276 1.00 82.75 327 CYS A CA 1
ATOM 2728 C C . CYS A 1 327 ? -2.471 -11.384 -15.040 1.00 82.75 327 CYS A C 1
ATOM 2730 O O . CYS A 1 327 ? -2.536 -12.544 -14.633 1.00 82.75 327 CYS A O 1
ATOM 2732 N N . ARG A 1 328 ? -3.112 -11.006 -16.150 1.00 75.31 328 ARG A N 1
ATOM 2733 C CA . ARG A 1 328 ? -4.102 -11.830 -16.869 1.00 75.31 328 ARG A CA 1
ATOM 2734 C C . ARG A 1 328 ? -3.558 -13.143 -17.438 1.00 75.31 328 ARG A C 1
ATOM 2736 O O . ARG A 1 328 ? -4.340 -14.070 -17.637 1.00 75.31 328 ARG A O 1
ATOM 2743 N N . ASN A 1 329 ? -2.254 -13.206 -17.701 1.00 72.00 329 ASN A N 1
ATOM 2744 C CA . ASN A 1 329 ? -1.551 -14.375 -18.238 1.00 72.00 329 ASN A CA 1
ATOM 2745 C C . ASN A 1 329 ? -0.638 -15.038 -17.191 1.00 72.00 329 ASN A C 1
ATOM 2747 O O . ASN A 1 329 ? 0.273 -15.777 -17.554 1.00 72.00 329 ASN A O 1
ATOM 2751 N N . TRP A 1 330 ? -0.842 -14.751 -15.903 1.00 78.00 330 TRP A N 1
ATOM 2752 C CA . TRP A 1 330 ? -0.038 -15.349 -14.843 1.00 78.00 330 TRP A CA 1
ATOM 2753 C C . TRP A 1 330 ? -0.256 -16.862 -14.787 1.00 78.00 330 TRP A C 1
ATOM 2755 O O . TRP A 1 330 ? -1.398 -17.326 -14.689 1.00 78.00 330 TRP A O 1
ATOM 2765 N N . LYS A 1 331 ? 0.826 -17.645 -14.825 1.00 74.38 331 LYS A N 1
ATOM 2766 C CA . LYS A 1 331 ? 0.738 -19.087 -14.602 1.00 74.38 331 LYS A CA 1
ATOM 2767 C C . LYS A 1 331 ? 0.720 -19.293 -13.098 1.00 74.38 331 LYS A C 1
ATOM 2769 O O . LYS A 1 331 ? 1.718 -19.138 -12.402 1.00 74.38 331 LYS A O 1
ATOM 2774 N N . PHE A 1 332 ? -0.444 -19.624 -12.566 1.00 70.19 332 PHE A N 1
ATOM 2775 C CA . PHE A 1 332 ? -0.540 -19.964 -11.158 1.00 70.19 332 PHE A CA 1
ATOM 2776 C C . PHE A 1 332 ? 0.028 -21.364 -10.933 1.00 70.19 332 PHE A C 1
ATOM 2778 O O . PHE A 1 332 ? -0.667 -22.369 -11.062 1.00 70.19 332 PHE A O 1
ATOM 2785 N N . GLN A 1 333 ? 1.321 -21.414 -10.648 1.00 69.12 333 GLN A N 1
ATOM 2786 C CA . GLN A 1 333 ? 1.998 -22.629 -10.218 1.00 69.12 333 GLN A CA 1
ATOM 2787 C C . GLN A 1 333 ? 1.589 -22.977 -8.774 1.00 69.12 333 GLN A C 1
ATOM 2789 O O . GLN A 1 333 ? 1.085 -22.115 -8.049 1.00 69.12 333 GLN A O 1
ATOM 2794 N N . GLU A 1 334 ? 1.796 -24.228 -8.349 1.00 71.81 334 GLU A N 1
ATOM 2795 C CA . GLU A 1 334 ? 1.448 -24.706 -7.000 1.00 71.81 334 GLU A CA 1
ATOM 2796 C C . GLU A 1 334 ? 1.989 -23.769 -5.906 1.00 71.81 334 GLU A C 1
ATOM 2798 O O . GLU A 1 334 ? 3.199 -23.635 -5.719 1.00 71.81 334 GLU A O 1
ATOM 2803 N N . LEU A 1 335 ? 1.093 -23.125 -5.150 1.00 81.12 335 LEU A N 1
ATOM 2804 C CA . LEU A 1 335 ? 1.447 -22.200 -4.060 1.00 81.12 335 LEU A CA 1
ATOM 2805 C C . LEU A 1 335 ? 1.851 -22.931 -2.766 1.00 81.12 335 LEU A C 1
ATOM 2807 O O . LEU A 1 335 ? 2.245 -22.292 -1.792 1.00 81.12 335 LEU A O 1
ATOM 2811 N N . SER A 1 336 ? 1.775 -24.264 -2.755 1.00 82.62 336 SER A N 1
ATOM 2812 C CA . SER A 1 336 ? 2.048 -25.141 -1.606 1.00 82.62 336 SER A CA 1
ATOM 2813 C C . SER A 1 336 ? 3.457 -24.975 -1.015 1.00 82.62 336 SER A C 1
ATOM 2815 O O . SER A 1 336 ? 3.675 -25.207 0.177 1.00 82.62 336 SER A O 1
ATOM 2817 N N . HIS A 1 337 ? 4.424 -24.533 -1.825 1.00 86.19 337 HIS A N 1
ATOM 2818 C CA . HIS A 1 337 ? 5.793 -24.269 -1.383 1.00 86.19 337 HIS A CA 1
ATOM 2819 C C . HIS A 1 337 ? 5.922 -22.991 -0.531 1.00 86.19 337 HIS A C 1
ATOM 2821 O O . HIS A 1 337 ? 6.832 -22.899 0.297 1.00 86.19 337 HIS A O 1
ATOM 2827 N N . LEU A 1 338 ? 5.005 -22.025 -0.662 1.00 90.88 338 LEU A N 1
ATOM 2828 C CA . LEU A 1 338 ? 5.050 -20.733 0.035 1.00 90.88 338 LEU A CA 1
ATOM 2829 C C . LEU A 1 338 ? 4.450 -20.818 1.443 1.00 90.88 338 LEU A C 1
ATOM 2831 O O . LEU A 1 338 ? 3.424 -20.221 1.748 1.00 90.88 338 LEU A O 1
ATOM 2835 N N . LYS A 1 339 ? 5.114 -21.556 2.334 1.00 91.94 339 LYS A N 1
ATOM 2836 C CA . LYS A 1 339 ? 4.616 -21.858 3.692 1.00 91.94 339 LYS A CA 1
ATOM 2837 C C . LYS A 1 339 ? 4.442 -20.641 4.610 1.00 91.94 339 LYS A C 1
ATOM 2839 O O . LYS A 1 339 ? 3.798 -20.770 5.649 1.00 91.94 339 LYS A O 1
ATOM 2844 N N . LEU A 1 340 ? 5.043 -19.502 4.267 1.00 95.19 340 LEU A N 1
ATOM 2845 C CA . LEU A 1 340 ? 4.945 -18.252 5.027 1.00 95.19 340 LEU A CA 1
ATOM 2846 C C . LEU A 1 340 ? 3.906 -17.279 4.456 1.00 95.19 340 LEU A C 1
ATOM 2848 O O . LEU A 1 340 ? 3.630 -16.265 5.090 1.00 95.19 340 LEU A O 1
ATOM 2852 N N . LEU A 1 341 ? 3.297 -17.590 3.306 1.00 95.06 341 LEU A N 1
ATOM 2853 C CA . LEU A 1 341 ? 2.355 -16.700 2.635 1.00 95.06 341 LEU A CA 1
ATOM 2854 C C . LEU A 1 341 ? 1.098 -16.516 3.493 1.00 95.06 341 LEU A C 1
ATOM 2856 O O . LEU A 1 341 ? 0.262 -17.414 3.559 1.00 95.06 341 LEU A O 1
ATOM 2860 N N . ASP A 1 342 ? 0.969 -15.358 4.139 1.00 96.69 342 ASP A N 1
ATOM 2861 C CA . ASP A 1 342 ? -0.156 -14.980 5.002 1.00 96.69 342 ASP A CA 1
ATOM 2862 C C . ASP A 1 342 ? -1.230 -14.221 4.214 1.00 96.69 342 ASP A C 1
ATOM 2864 O O . ASP A 1 342 ? -2.429 -14.411 4.448 1.00 96.69 342 ASP A O 1
ATOM 2868 N N . LYS A 1 343 ? -0.804 -13.393 3.248 1.00 96.88 343 LYS A N 1
ATOM 2869 C CA . LYS A 1 343 ? -1.676 -12.526 2.452 1.00 96.88 343 LYS A CA 1
ATOM 2870 C C . LYS A 1 343 ? -1.510 -12.769 0.953 1.00 96.88 343 LYS A C 1
ATOM 2872 O O . LYS A 1 343 ? -0.421 -12.611 0.407 1.00 96.88 343 LYS A O 1
ATOM 2877 N N . LEU A 1 344 ? -2.621 -13.063 0.283 1.00 93.88 344 LEU A N 1
ATOM 2878 C CA . LEU A 1 344 ? -2.697 -13.209 -1.169 1.00 93.88 344 LEU A CA 1
ATOM 2879 C C . LEU A 1 344 ? -3.770 -12.273 -1.729 1.00 93.88 344 LEU A C 1
ATOM 2881 O O . LEU A 1 344 ? -4.905 -12.269 -1.255 1.00 93.88 344 LEU A O 1
ATOM 2885 N N . MET A 1 345 ? -3.419 -11.482 -2.739 1.00 92.12 345 MET A N 1
ATOM 2886 C CA . MET A 1 345 ? -4.357 -10.608 -3.444 1.00 92.12 345 MET A CA 1
ATOM 2887 C C . MET A 1 345 ? -4.285 -10.871 -4.943 1.00 92.12 345 MET A C 1
ATOM 2889 O O . MET A 1 345 ? -3.200 -10.823 -5.519 1.00 92.12 345 MET A O 1
ATOM 2893 N N . ILE A 1 346 ? -5.430 -11.131 -5.569 1.00 88.44 346 ILE A N 1
ATOM 2894 C CA . ILE A 1 346 ? -5.541 -11.365 -7.011 1.00 88.44 346 ILE A CA 1
ATOM 2895 C C . ILE A 1 346 ? -6.645 -10.458 -7.559 1.00 88.44 346 ILE A C 1
ATOM 2897 O O . ILE A 1 346 ? -7.822 -10.638 -7.243 1.00 88.44 346 ILE A O 1
ATOM 2901 N N . TYR A 1 347 ? -6.254 -9.494 -8.387 1.00 84.25 347 TYR A N 1
ATOM 2902 C CA . TYR A 1 347 ? -7.146 -8.566 -9.077 1.00 84.25 347 TYR A CA 1
ATOM 2903 C C . TYR A 1 347 ? -7.137 -8.845 -10.579 1.00 84.25 347 TYR A C 1
ATOM 2905 O O . TYR A 1 347 ? -6.070 -8.889 -11.193 1.00 84.25 347 TYR A O 1
ATOM 2913 N N . ASP A 1 348 ? -8.331 -8.984 -11.155 1.00 72.62 348 ASP A N 1
ATOM 2914 C CA . ASP A 1 348 ? -8.573 -9.052 -12.601 1.00 72.62 348 ASP A CA 1
ATOM 2915 C C . ASP A 1 348 ? -7.710 -10.091 -13.348 1.00 72.62 348 ASP A C 1
ATOM 2917 O O . ASP A 1 348 ? -6.936 -9.791 -14.262 1.00 72.62 348 ASP A O 1
ATOM 2921 N N . ALA A 1 349 ? -7.846 -11.358 -12.952 1.00 64.88 349 ALA A N 1
ATOM 2922 C CA . ALA A 1 349 ? -7.323 -12.488 -13.716 1.00 64.88 349 ALA A CA 1
ATOM 2923 C C . ALA A 1 349 ? -8.389 -13.016 -14.695 1.00 64.88 349 ALA A C 1
ATOM 2925 O O . ALA A 1 349 ? -9.586 -12.996 -14.409 1.00 64.88 349 ALA A O 1
ATOM 2926 N N . ARG A 1 350 ? -7.973 -13.515 -15.870 1.00 65.06 350 ARG A N 1
ATOM 2927 C CA . ARG A 1 350 ? -8.914 -14.050 -16.870 1.00 65.06 350 ARG A CA 1
ATOM 2928 C C . ARG A 1 350 ? -9.706 -15.236 -16.289 1.00 65.06 350 ARG A C 1
ATOM 2930 O O . ARG A 1 350 ? -9.079 -16.154 -15.758 1.00 65.06 350 ARG A O 1
ATOM 2937 N N . PRO A 1 351 ? -11.040 -15.312 -16.482 1.00 58.47 351 PRO A N 1
ATOM 2938 C CA . PRO A 1 351 ? -11.872 -16.405 -15.960 1.00 58.47 351 PRO A CA 1
ATOM 2939 C C . PRO A 1 351 ? -11.354 -17.816 -16.287 1.00 58.47 351 PRO A C 1
ATOM 2941 O O . PRO A 1 351 ? -11.367 -18.694 -15.428 1.00 58.47 351 PRO A O 1
ATOM 2944 N N . ASN A 1 352 ? -10.825 -18.019 -17.499 1.00 56.91 352 ASN A N 1
ATOM 2945 C CA . ASN A 1 352 ? -10.322 -19.319 -17.966 1.00 56.91 352 ASN A CA 1
ATOM 2946 C C . ASN A 1 352 ? -9.001 -19.747 -17.297 1.00 56.91 352 ASN A C 1
ATOM 2948 O O . ASN A 1 352 ? -8.706 -20.936 -17.232 1.00 56.91 352 ASN A O 1
ATOM 2952 N N . VAL A 1 353 ? -8.205 -18.795 -16.799 1.00 59.00 353 VAL A N 1
ATOM 2953 C CA . VAL A 1 353 ? -6.952 -19.062 -16.061 1.00 59.00 353 VAL A CA 1
ATOM 2954 C C . VAL A 1 353 ? -7.254 -19.447 -14.606 1.00 59.00 353 VAL A C 1
ATOM 2956 O O . VAL A 1 353 ? -6.487 -20.146 -13.949 1.00 59.00 353 VAL A O 1
ATOM 2959 N N . LEU A 1 354 ? -8.413 -19.028 -14.101 1.00 58.09 354 LEU A N 1
ATOM 2960 C CA . LEU A 1 354 ? -8.819 -19.205 -12.710 1.00 58.09 354 LEU A CA 1
ATOM 2961 C C . LEU A 1 354 ? -9.550 -20.521 -12.457 1.00 58.09 354 LEU A C 1
ATOM 2963 O O . LEU A 1 354 ? -9.502 -21.035 -11.343 1.00 58.09 354 LEU A O 1
ATOM 2967 N N . SER A 1 355 ? -10.194 -21.104 -13.473 1.00 54.94 355 SER A N 1
ATOM 2968 C CA . SER A 1 355 ? -10.831 -22.422 -13.348 1.00 54.94 355 SER A CA 1
ATOM 2969 C C . SER A 1 355 ? -9.837 -23.547 -13.040 1.00 54.94 355 SER A C 1
ATOM 2971 O O . SER A 1 355 ? -10.236 -24.582 -12.514 1.00 54.94 355 SER A O 1
ATOM 2973 N N . THR A 1 356 ? -8.551 -23.346 -13.338 1.00 58.78 356 THR A N 1
ATOM 2974 C CA . THR A 1 356 ? -7.461 -24.280 -13.016 1.00 58.78 356 THR A CA 1
ATOM 2975 C C . THR A 1 356 ? -6.769 -23.970 -11.688 1.00 58.78 356 THR A C 1
ATOM 2977 O O . THR A 1 356 ? -5.937 -24.753 -11.241 1.00 58.78 356 THR A O 1
ATOM 2980 N N . LEU A 1 357 ? -7.092 -22.842 -11.046 1.00 67.44 357 LEU A N 1
ATOM 2981 C CA . LEU A 1 357 ? -6.393 -22.369 -9.858 1.00 67.44 357 LEU A CA 1
ATOM 2982 C C . LEU A 1 357 ? -6.926 -23.033 -8.578 1.00 67.44 357 LEU A C 1
ATOM 2984 O O . LEU A 1 357 ? -7.975 -22.665 -8.044 1.00 67.44 357 LEU A O 1
ATOM 2988 N N . GLN A 1 358 ? -6.166 -23.995 -8.056 1.00 71.69 358 GLN A N 1
ATOM 2989 C CA . GLN A 1 358 ? -6.450 -24.683 -6.795 1.00 71.69 358 GLN A CA 1
ATOM 2990 C C . GLN A 1 358 ? -5.817 -23.947 -5.601 1.00 71.69 358 GLN A C 1
ATOM 2992 O O . GLN A 1 358 ? -4.734 -24.285 -5.135 1.00 71.69 358 GLN A O 1
ATOM 2997 N N . LEU A 1 359 ? -6.492 -22.914 -5.075 1.00 83.75 359 LEU A N 1
ATOM 2998 C CA . LEU A 1 359 ? -5.976 -22.154 -3.918 1.00 83.75 359 LEU A CA 1
ATOM 2999 C C . LEU A 1 359 ? -6.043 -22.921 -2.587 1.00 83.75 359 LEU A C 1
ATOM 3001 O O . LEU A 1 359 ? -5.467 -22.473 -1.602 1.00 83.75 359 LEU A O 1
ATOM 3005 N N . ASN A 1 360 ? -6.734 -24.060 -2.521 1.00 84.00 360 ASN A N 1
ATOM 3006 C CA . ASN A 1 360 ? -6.823 -24.887 -1.310 1.00 84.00 360 ASN A CA 1
ATOM 3007 C C . ASN A 1 360 ? -5.459 -25.395 -0.817 1.00 84.00 360 ASN A C 1
ATOM 3009 O O . ASN A 1 360 ? -5.332 -25.706 0.364 1.00 84.00 360 ASN A O 1
ATOM 3013 N N . GLU A 1 361 ? -4.454 -25.459 -1.690 1.00 82.56 361 GLU A N 1
ATOM 3014 C CA . GLU A 1 361 ? -3.094 -25.879 -1.338 1.00 82.56 361 GLU A CA 1
ATOM 3015 C C . GLU A 1 361 ? -2.286 -24.795 -0.612 1.00 82.56 361 GLU A C 1
ATOM 3017 O O . GLU A 1 361 ? -1.297 -25.103 0.052 1.00 82.56 361 GLU A O 1
ATOM 3022 N N . ALA A 1 362 ? -2.703 -23.529 -0.692 1.00 87.31 362 ALA A N 1
ATOM 3023 C CA . ALA A 1 362 ? -2.035 -22.411 -0.032 1.00 87.31 362 ALA A CA 1
ATOM 3024 C C . ALA A 1 362 ? -2.425 -22.339 1.458 1.00 87.31 362 ALA A C 1
ATOM 3026 O O . ALA A 1 362 ? -3.020 -21.368 1.926 1.00 87.31 362 ALA A O 1
ATOM 3027 N N . THR A 1 363 ? -2.119 -23.397 2.215 1.00 88.94 363 THR A N 1
ATOM 3028 C CA . THR A 1 363 ? -2.619 -23.636 3.583 1.00 88.94 363 THR A CA 1
ATOM 3029 C C . THR A 1 363 ? -2.144 -22.634 4.636 1.00 88.94 363 THR A C 1
ATOM 3031 O O . THR A 1 363 ? -2.607 -22.681 5.773 1.00 88.94 363 THR A O 1
ATOM 3034 N N . SER A 1 364 ? -1.180 -21.774 4.312 1.00 93.00 364 SER A N 1
ATOM 3035 C CA . SER A 1 364 ? -0.697 -20.712 5.199 1.00 93.00 364 SER A CA 1
ATOM 3036 C C . SER A 1 364 ? -1.507 -19.419 5.085 1.00 93.00 364 SER A C 1
ATOM 3038 O O . SER A 1 364 ? -1.472 -18.602 6.005 1.00 93.00 364 SER A O 1
ATOM 3040 N N . VAL A 1 365 ? -2.245 -19.231 3.983 1.00 94.69 365 VAL A N 1
ATOM 3041 C CA . VAL A 1 365 ? -2.917 -17.966 3.668 1.00 94.69 365 VAL A CA 1
ATOM 3042 C C . VAL A 1 365 ? -4.058 -17.727 4.648 1.00 94.69 365 VAL A C 1
ATOM 3044 O O . VAL A 1 365 ? -4.981 -18.538 4.762 1.00 94.69 365 VAL A O 1
ATOM 3047 N N . LYS A 1 366 ? -4.015 -16.586 5.338 1.00 96.44 366 LYS A N 1
ATOM 3048 C CA . LYS A 1 366 ? -5.052 -16.145 6.283 1.00 96.44 366 LYS A CA 1
ATOM 3049 C C . LYS A 1 366 ? -5.909 -15.017 5.727 1.00 96.44 366 LYS A C 1
ATOM 3051 O O . LYS A 1 366 ? -7.071 -14.895 6.116 1.00 96.44 366 LYS A O 1
ATOM 3056 N N . LYS A 1 367 ? -5.346 -14.197 4.834 1.00 96.81 367 LYS A N 1
ATOM 3057 C CA . LYS A 1 367 ? -6.017 -13.060 4.197 1.00 96.81 367 LYS A CA 1
ATOM 3058 C C . LYS A 1 367 ? -6.021 -13.246 2.688 1.00 96.81 367 LYS A C 1
ATOM 3060 O O . LYS A 1 367 ? -4.958 -13.258 2.067 1.00 96.81 367 LYS A O 1
ATOM 3065 N N . LEU A 1 368 ? -7.208 -13.359 2.109 1.00 94.06 368 LEU A N 1
ATOM 3066 C CA . LEU A 1 368 ? -7.379 -13.537 0.673 1.00 94.06 368 LEU A CA 1
ATOM 3067 C C . LEU A 1 368 ? -8.245 -12.419 0.105 1.00 94.06 368 LEU A C 1
ATOM 3069 O O . LEU A 1 368 ? -9.350 -12.195 0.586 1.00 94.06 368 LEU A O 1
ATOM 3073 N N . TYR A 1 369 ? -7.742 -11.742 -0.922 1.00 91.88 369 TYR A N 1
ATOM 3074 C CA . TYR A 1 369 ? -8.505 -10.785 -1.715 1.00 91.88 369 TYR A CA 1
ATOM 3075 C C . TYR A 1 369 ? -8.642 -11.310 -3.142 1.00 91.88 369 TYR A C 1
ATOM 3077 O O . TYR A 1 369 ? -7.639 -11.651 -3.774 1.00 91.88 369 TYR A O 1
ATOM 3085 N N . LEU A 1 370 ? -9.870 -11.344 -3.651 1.00 87.75 370 LEU A N 1
ATOM 3086 C CA . LEU A 1 370 ? -10.203 -11.784 -5.000 1.00 87.75 370 LEU A CA 1
ATOM 3087 C C . LEU A 1 370 ? -11.145 -10.768 -5.645 1.00 87.75 370 LEU A C 1
ATOM 3089 O O . LEU A 1 370 ? -12.259 -10.599 -5.168 1.00 87.75 370 LEU A O 1
ATOM 3093 N N . ASN A 1 371 ? -10.746 -10.130 -6.744 1.00 83.38 371 ASN A N 1
ATOM 3094 C CA . ASN A 1 371 ? -11.633 -9.243 -7.507 1.00 83.38 371 ASN A CA 1
ATOM 3095 C C . ASN A 1 371 ? -11.814 -9.750 -8.933 1.00 83.38 371 ASN A C 1
ATOM 3097 O O . ASN A 1 371 ? -10.834 -10.082 -9.602 1.00 83.38 371 ASN A O 1
ATOM 3101 N N . ASN A 1 372 ? -13.075 -9.825 -9.371 1.00 73.62 372 ASN A N 1
ATOM 3102 C CA . ASN A 1 372 ? -13.502 -10.447 -10.625 1.00 73.62 372 ASN A CA 1
ATOM 3103 C C . ASN A 1 372 ? -13.188 -11.963 -10.671 1.00 73.62 372 ASN A C 1
ATOM 3105 O O . ASN A 1 372 ? -13.153 -12.594 -11.728 1.00 73.62 372 ASN A O 1
ATOM 3109 N N . VAL A 1 373 ? -12.959 -12.573 -9.499 1.00 66.19 373 VAL A N 1
ATOM 3110 C CA . VAL A 1 373 ? -12.533 -13.968 -9.329 1.00 66.19 373 VAL A CA 1
ATOM 3111 C C . VAL A 1 373 ? -13.362 -14.633 -8.238 1.00 66.19 373 VAL A C 1
ATOM 3113 O O . VAL A 1 373 ? -13.401 -14.159 -7.109 1.00 66.19 373 VAL A O 1
ATOM 3116 N N . ILE A 1 374 ? -13.972 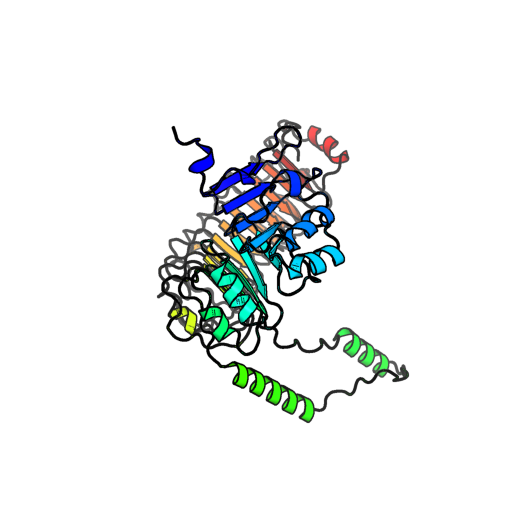-15.784 -8.535 1.00 64.31 374 ILE A N 1
ATOM 3117 C CA . ILE A 1 374 ? -14.470 -16.689 -7.489 1.00 64.31 374 ILE A CA 1
ATOM 3118 C C . ILE A 1 374 ? -14.017 -18.100 -7.843 1.00 64.31 374 ILE A C 1
ATOM 3120 O O . ILE A 1 374 ? -14.514 -18.693 -8.801 1.00 64.31 374 ILE A O 1
ATOM 3124 N N . THR A 1 375 ? -13.060 -18.623 -7.077 1.00 64.44 375 THR A N 1
ATOM 3125 C CA . THR A 1 375 ? -12.606 -20.014 -7.166 1.00 64.44 375 THR A CA 1
ATOM 3126 C C . THR A 1 375 ? -13.525 -20.916 -6.334 1.00 64.44 375 THR A C 1
ATOM 3128 O O . THR A 1 375 ? -14.032 -20.519 -5.283 1.00 64.44 375 THR A O 1
ATOM 3131 N N . ALA A 1 376 ? -13.749 -22.160 -6.772 1.00 61.78 376 ALA A N 1
ATOM 3132 C CA . ALA A 1 376 ? -14.505 -23.140 -5.978 1.00 61.78 376 ALA A CA 1
ATOM 3133 C C . ALA A 1 376 ? -13.702 -23.657 -4.758 1.00 61.78 376 ALA A C 1
ATOM 3135 O O . ALA A 1 376 ? -14.274 -24.131 -3.769 1.00 61.78 376 ALA A O 1
ATOM 3136 N N . SER A 1 377 ? -12.372 -23.542 -4.804 1.00 77.69 377 SER A N 1
ATOM 3137 C CA . SER A 1 377 ? -11.421 -24.010 -3.792 1.00 77.69 377 SER A CA 1
ATOM 3138 C C . SER A 1 377 ? -10.553 -22.857 -3.283 1.00 77.69 377 SER A C 1
ATOM 3140 O O . SER A 1 377 ? -9.726 -22.337 -4.032 1.00 77.69 377 SER A O 1
ATOM 3142 N N . MET A 1 378 ? -10.732 -22.473 -2.016 1.00 87.12 378 MET A N 1
ATOM 3143 C CA . MET A 1 378 ? -9.898 -21.503 -1.290 1.00 87.12 378 MET A CA 1
ATOM 3144 C C . MET A 1 378 ? -9.217 -22.189 -0.085 1.00 87.12 378 MET A C 1
ATOM 3146 O O . MET A 1 378 ? -9.633 -23.294 0.286 1.00 87.12 378 MET A O 1
ATOM 3150 N N . PRO A 1 379 ? -8.198 -21.571 0.540 1.00 89.44 379 PRO A N 1
ATOM 3151 C CA . PRO A 1 379 ? -7.544 -22.108 1.735 1.00 89.44 379 PRO A CA 1
ATOM 3152 C C . PRO A 1 379 ? -8.507 -22.274 2.919 1.00 89.44 379 PRO A C 1
ATOM 3154 O O . PRO A 1 379 ? -9.384 -21.445 3.149 1.00 89.44 379 PRO A O 1
ATOM 3157 N N . THR A 1 380 ? -8.332 -23.322 3.726 1.00 90.38 380 THR A N 1
ATOM 3158 C CA . THR A 1 380 ? -9.149 -23.548 4.938 1.00 90.38 380 THR A CA 1
ATOM 3159 C C . THR A 1 380 ? -8.692 -22.734 6.152 1.00 90.38 380 THR A C 1
ATOM 3161 O O . THR A 1 380 ? -9.425 -22.629 7.132 1.00 90.38 380 THR A O 1
ATOM 3164 N N . SER A 1 381 ? -7.489 -22.163 6.089 1.00 92.50 381 SER A N 1
ATOM 3165 C CA . SER A 1 381 ? -6.845 -21.320 7.107 1.00 92.50 381 SER A CA 1
ATOM 3166 C C . SER A 1 381 ? -7.321 -19.863 7.117 1.00 92.50 381 SER A C 1
ATOM 3168 O O . SER A 1 381 ? -6.832 -19.067 7.918 1.00 92.50 381 SER A O 1
ATOM 3170 N N . LEU A 1 382 ? -8.229 -19.487 6.211 1.00 95.31 382 LEU A N 1
ATOM 3171 C CA . LEU A 1 382 ? -8.663 -18.102 6.051 1.00 95.31 382 LEU A CA 1
ATOM 3172 C C . LEU A 1 382 ? -9.312 -17.565 7.325 1.00 95.31 382 LEU A C 1
ATOM 3174 O O . LEU A 1 382 ? -10.248 -18.158 7.857 1.00 95.31 382 LEU A O 1
ATOM 3178 N N . THR A 1 383 ? -8.852 -16.394 7.757 1.00 97.19 383 THR A N 1
ATOM 3179 C CA . THR A 1 383 ? -9.492 -15.589 8.802 1.00 97.19 383 THR A CA 1
ATOM 3180 C C . THR A 1 383 ? -10.192 -14.365 8.224 1.00 97.19 383 THR A C 1
ATOM 3182 O O . THR A 1 383 ? -11.153 -13.894 8.824 1.00 97.19 383 THR A O 1
ATOM 3185 N N . CYS A 1 384 ? -9.744 -13.880 7.061 1.00 97.31 384 CYS A N 1
ATOM 3186 C CA . CYS A 1 384 ? -10.320 -12.741 6.351 1.00 97.31 384 CYS A CA 1
ATOM 3187 C C . CYS A 1 384 ? -10.405 -13.029 4.843 1.00 97.31 384 CYS A C 1
ATOM 3189 O O . CYS A 1 384 ? -9.433 -13.495 4.238 1.00 97.31 384 CYS A O 1
ATOM 3191 N N . LEU A 1 385 ? -11.562 -12.739 4.248 1.00 94.62 385 LEU A N 1
ATOM 3192 C CA . LEU A 1 385 ? -11.829 -12.904 2.822 1.00 94.62 385 LEU A CA 1
ATOM 3193 C C . LEU A 1 385 ? -12.446 -11.625 2.261 1.00 94.62 385 LEU A C 1
ATOM 3195 O O . LEU A 1 385 ? -13.423 -11.125 2.805 1.00 94.62 385 LEU A O 1
ATOM 3199 N N . ILE A 1 386 ? -11.902 -11.131 1.157 1.00 92.75 386 ILE A N 1
ATOM 3200 C CA . ILE A 1 386 ? -12.430 -9.977 0.438 1.00 92.75 386 ILE A CA 1
ATOM 3201 C C . ILE A 1 386 ? -12.768 -10.404 -0.989 1.00 92.75 386 ILE A C 1
ATOM 3203 O O . ILE A 1 386 ? -11.941 -11.028 -1.660 1.00 92.75 386 ILE A O 1
ATOM 3207 N N . ILE A 1 387 ? -13.986 -10.098 -1.432 1.00 89.12 387 ILE A N 1
ATOM 3208 C CA . ILE A 1 387 ? -14.513 -10.483 -2.742 1.00 89.12 387 ILE A 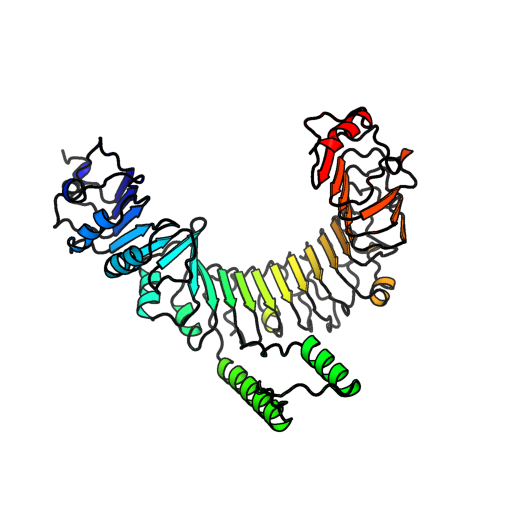CA 1
ATOM 3209 C C . ILE A 1 387 ? -15.016 -9.235 -3.465 1.00 89.12 387 ILE A C 1
ATOM 3211 O O . ILE A 1 387 ? -15.999 -8.639 -3.048 1.00 89.12 387 ILE A O 1
ATOM 3215 N N . GLY A 1 388 ? -14.369 -8.872 -4.567 1.00 87.69 388 GLY A N 1
ATOM 3216 C CA . GLY A 1 388 ? -14.752 -7.753 -5.423 1.00 87.69 388 GLY A CA 1
ATOM 3217 C C . GLY A 1 388 ? -15.429 -8.194 -6.724 1.00 87.69 388 GLY A C 1
ATOM 3218 O O . GLY A 1 388 ? -15.090 -9.241 -7.288 1.00 87.69 388 GLY A O 1
ATOM 3219 N N . SER A 1 389 ? -16.339 -7.365 -7.237 1.00 80.62 389 SER A N 1
ATOM 3220 C CA . SER A 1 389 ? -16.949 -7.478 -8.575 1.00 80.62 389 SER A CA 1
ATOM 3221 C C . SER A 1 389 ? -17.598 -8.837 -8.867 1.00 80.62 389 SER A C 1
ATOM 3223 O O . SER A 1 389 ? -17.469 -9.402 -9.956 1.00 80.62 389 SER A O 1
ATOM 3225 N N . ALA A 1 390 ? -18.293 -9.407 -7.882 1.00 75.31 390 ALA A N 1
ATOM 3226 C CA . ALA A 1 390 ? -19.044 -10.642 -8.041 1.00 75.31 390 ALA A CA 1
ATOM 3227 C C . ALA A 1 390 ? -20.486 -10.338 -8.479 1.00 75.31 390 ALA A C 1
ATOM 3229 O O . ALA A 1 390 ? -21.285 -9.830 -7.703 1.00 75.31 390 ALA A O 1
ATOM 3230 N N . GLY A 1 391 ? -20.851 -10.675 -9.718 1.00 74.25 391 GLY A N 1
ATOM 3231 C CA . GLY A 1 391 ? -22.226 -10.518 -10.214 1.00 74.25 391 GLY A CA 1
ATOM 3232 C C . GLY A 1 391 ? -22.998 -11.838 -10.266 1.00 74.25 391 GLY A C 1
ATOM 3233 O O . GLY A 1 391 ? -22.477 -12.823 -10.791 1.00 74.25 391 GLY A O 1
ATOM 3234 N N . ASN A 1 392 ? -24.247 -11.858 -9.776 1.00 71.12 392 ASN A N 1
ATOM 3235 C CA . ASN A 1 392 ? -25.230 -12.944 -9.974 1.00 71.12 392 ASN A CA 1
ATOM 3236 C C . ASN A 1 392 ? -24.771 -14.359 -9.560 1.00 71.12 392 ASN A C 1
ATOM 3238 O O . ASN A 1 392 ? -25.180 -15.367 -10.145 1.00 71.12 392 ASN A O 1
ATOM 3242 N N . ARG A 1 393 ? -23.917 -14.471 -8.537 1.00 79.12 393 ARG A N 1
ATOM 3243 C CA . ARG A 1 393 ? -23.309 -15.746 -8.113 1.00 79.12 393 ARG A CA 1
ATOM 3244 C C . ARG A 1 393 ? -23.788 -16.202 -6.740 1.00 79.12 393 ARG A C 1
ATOM 3246 O O . ARG A 1 393 ? -24.200 -15.403 -5.904 1.00 79.12 393 ARG A O 1
ATOM 3253 N N . ALA A 1 394 ? -23.736 -17.516 -6.525 1.00 85.69 394 ALA A N 1
ATOM 3254 C CA . ALA A 1 394 ? -23.922 -18.129 -5.216 1.00 85.69 394 ALA A CA 1
ATOM 3255 C C . ALA A 1 394 ? -22.560 -18.563 -4.658 1.00 85.69 394 ALA A C 1
ATOM 3257 O O . ALA A 1 394 ? -21.808 -19.245 -5.355 1.00 85.69 394 ALA A O 1
ATOM 3258 N N . ILE A 1 395 ? -22.249 -18.177 -3.421 1.00 87.06 395 ILE A N 1
ATOM 3259 C CA . ILE A 1 395 ? -20.969 -18.457 -2.763 1.00 87.06 395 ILE A CA 1
ATOM 3260 C C . ILE A 1 395 ? -21.239 -19.175 -1.445 1.00 87.06 395 ILE A C 1
ATOM 3262 O O . ILE A 1 395 ? -21.946 -18.660 -0.579 1.00 87.06 395 ILE A O 1
ATOM 3266 N N . ASP A 1 396 ? -20.665 -20.366 -1.287 1.00 89.56 396 ASP A N 1
ATOM 3267 C CA . ASP A 1 396 ? -20.749 -21.131 -0.046 1.00 89.56 396 ASP A CA 1
ATOM 3268 C C . ASP A 1 396 ? -19.412 -21.087 0.700 1.00 89.56 396 ASP A C 1
ATOM 3270 O O . ASP A 1 396 ? -18.405 -21.640 0.247 1.00 89.56 396 ASP A O 1
ATOM 3274 N N . MET A 1 397 ? -19.411 -20.405 1.845 1.00 91.12 397 MET A N 1
ATOM 3275 C CA . MET A 1 397 ? -18.243 -20.214 2.702 1.00 91.12 397 MET A CA 1
ATOM 3276 C C . MET A 1 397 ? -18.308 -21.061 3.981 1.00 91.12 397 MET A C 1
ATOM 3278 O O . MET A 1 397 ? -17.425 -20.954 4.829 1.00 91.12 397 MET A O 1
ATOM 3282 N N . THR A 1 398 ? -19.316 -21.928 4.133 1.00 91.56 398 THR A N 1
ATOM 3283 C CA . THR A 1 398 ? -19.549 -22.704 5.370 1.00 91.56 398 THR A CA 1
ATOM 3284 C C . THR A 1 398 ? -18.391 -23.632 5.740 1.00 91.56 398 THR A C 1
ATOM 3286 O O . THR A 1 398 ? -18.190 -23.932 6.914 1.00 91.56 398 THR A O 1
ATOM 3289 N N . LYS A 1 399 ? -17.585 -24.043 4.755 1.00 89.19 399 LYS A N 1
ATOM 3290 C CA . LYS A 1 399 ? -16.391 -24.877 4.952 1.00 89.19 399 LYS A CA 1
ATOM 3291 C C . LYS A 1 399 ? -15.190 -24.139 5.564 1.00 89.19 399 LYS A C 1
ATOM 3293 O O . LYS A 1 399 ? -14.246 -24.792 6.002 1.00 89.19 399 LYS A O 1
ATOM 3298 N N . TYR A 1 400 ? -15.205 -22.806 5.617 1.00 92.31 400 TYR A N 1
ATOM 3299 C CA . TYR A 1 400 ? -14.095 -21.992 6.127 1.00 92.31 400 TYR A CA 1
ATOM 3300 C C . TYR A 1 400 ? -14.329 -21.606 7.592 1.00 92.31 400 TYR A C 1
ATOM 3302 O O . TYR A 1 400 ? -14.619 -20.461 7.922 1.00 92.31 400 TYR A O 1
ATOM 3310 N N . LEU A 1 401 ? -14.203 -22.588 8.486 1.00 93.06 401 LEU A N 1
ATOM 3311 C CA . LEU A 1 401 ? -14.572 -22.478 9.908 1.00 93.06 401 LEU A CA 1
ATOM 3312 C C . LEU A 1 401 ? -13.737 -21.477 10.729 1.00 93.06 401 LEU A C 1
ATOM 3314 O O . LEU A 1 401 ? -14.053 -21.219 11.888 1.00 93.06 401 LEU A O 1
ATOM 3318 N N . GLN A 1 402 ? -12.639 -20.961 10.172 1.00 95.19 402 GLN A N 1
ATOM 3319 C CA . GLN A 1 402 ? -11.780 -19.966 10.822 1.00 95.19 402 GLN A CA 1
ATOM 3320 C C . GLN A 1 402 ? -12.072 -18.534 10.362 1.00 95.19 402 GLN A C 1
ATOM 3322 O O . GLN A 1 402 ? -11.526 -17.591 10.941 1.00 95.19 402 GLN A O 1
ATOM 3327 N N . LEU A 1 403 ? -12.934 -18.369 9.354 1.00 96.19 403 LEU A N 1
ATOM 3328 C CA . LEU A 1 403 ? -13.227 -17.089 8.728 1.00 96.19 403 LEU A CA 1
ATOM 3329 C C . LEU A 1 403 ? -14.029 -16.215 9.695 1.00 96.19 403 LEU A C 1
ATOM 3331 O O . LEU A 1 403 ? -15.114 -16.599 10.135 1.00 96.19 403 LEU A O 1
ATOM 3335 N N . LYS A 1 404 ? -13.468 -15.058 10.047 1.00 97.31 404 LYS A N 1
ATOM 3336 C CA . LYS A 1 404 ? -14.048 -14.090 10.988 1.00 97.31 404 LYS A CA 1
ATOM 3337 C C . LYS A 1 404 ? -14.560 -12.851 10.274 1.00 97.31 404 LYS A C 1
ATOM 3339 O O . LYS A 1 404 ? -15.597 -12.331 10.676 1.00 97.31 404 LYS A O 1
ATOM 3344 N N . ASP A 1 405 ? -13.872 -12.451 9.210 1.00 97.81 405 ASP A N 1
ATOM 3345 C CA . ASP A 1 405 ? -14.125 -11.196 8.514 1.00 97.81 405 ASP A CA 1
ATOM 3346 C C . ASP A 1 405 ? -14.376 -11.468 7.030 1.00 97.81 405 ASP A C 1
ATOM 3348 O O . ASP A 1 405 ? -13.587 -12.152 6.369 1.00 97.81 405 ASP A O 1
ATOM 3352 N N . VAL A 1 406 ? -15.475 -10.932 6.504 1.00 95.69 406 VAL A N 1
ATOM 3353 C CA . VAL A 1 406 ? -15.798 -10.980 5.074 1.00 95.69 406 VAL A CA 1
ATOM 3354 C C . VAL A 1 406 ? -16.056 -9.567 4.581 1.00 95.69 406 VAL A C 1
ATOM 3356 O O . VAL A 1 406 ? -16.869 -8.857 5.162 1.00 95.69 406 VAL A O 1
ATOM 3359 N N . CYS A 1 407 ? -15.384 -9.175 3.505 1.00 94.88 407 CYS A N 1
ATOM 3360 C CA . CYS A 1 407 ? -15.683 -7.957 2.764 1.00 94.88 407 CYS A CA 1
ATOM 3361 C C . CYS A 1 407 ? -16.186 -8.320 1.364 1.00 94.88 407 CYS A C 1
ATOM 3363 O O . CYS A 1 407 ? -15.630 -9.212 0.716 1.00 94.88 407 CYS A O 1
ATOM 3365 N N . ILE A 1 408 ? -17.248 -7.664 0.908 1.00 91.75 408 ILE A N 1
ATOM 3366 C CA . ILE A 1 408 ? -17.797 -7.813 -0.438 1.00 91.75 408 ILE A CA 1
ATOM 3367 C C . ILE A 1 408 ? -17.896 -6.421 -1.061 1.00 91.75 408 ILE A C 1
ATOM 3369 O O . ILE A 1 408 ? -18.551 -5.541 -0.512 1.00 91.75 408 ILE A O 1
ATOM 3373 N N . GLU A 1 409 ? -17.237 -6.234 -2.200 1.00 91.12 409 GLU A N 1
ATOM 3374 C CA . GLU A 1 409 ? -17.069 -4.940 -2.865 1.00 91.12 409 GLU A CA 1
ATOM 3375 C C . GLU A 1 409 ? -17.658 -4.989 -4.283 1.00 91.12 409 GLU A C 1
ATOM 3377 O O . GLU A 1 409 ? -17.500 -5.993 -4.987 1.00 91.12 409 GLU A O 1
ATOM 3382 N N . ASN A 1 410 ? -18.306 -3.910 -4.732 1.00 88.94 410 ASN A N 1
ATOM 3383 C CA . ASN A 1 410 ? -18.796 -3.713 -6.105 1.00 88.94 410 ASN A CA 1
ATOM 3384 C C . ASN A 1 410 ? -19.580 -4.913 -6.677 1.00 88.94 410 ASN A C 1
ATOM 3386 O O . ASN A 1 410 ? -19.398 -5.302 -7.832 1.00 88.94 410 ASN A O 1
ATOM 3390 N N . SER A 1 411 ? -20.394 -5.577 -5.857 1.00 86.81 411 SER A N 1
ATOM 3391 C CA . SER A 1 411 ? -20.992 -6.874 -6.186 1.00 86.81 411 SER A CA 1
ATOM 3392 C C . SER A 1 411 ? -22.514 -6.819 -6.159 1.00 86.81 411 SER A C 1
ATOM 3394 O O . SER A 1 411 ? -23.107 -6.441 -5.155 1.00 86.81 411 SER A O 1
ATOM 3396 N N . ASN A 1 412 ? -23.172 -7.260 -7.233 1.00 86.75 412 ASN A N 1
ATOM 3397 C CA . ASN A 1 412 ? -24.627 -7.161 -7.364 1.00 86.75 412 ASN A CA 1
ATOM 3398 C C . ASN A 1 412 ? -25.317 -8.538 -7.343 1.00 86.75 412 ASN A C 1
ATOM 3400 O O . ASN A 1 412 ? -24.882 -9.484 -8.012 1.00 86.75 412 ASN A O 1
ATOM 3404 N N . GLN A 1 413 ? -26.419 -8.633 -6.590 1.00 83.56 413 GLN A N 1
ATOM 3405 C CA . GLN A 1 413 ? -27.270 -9.820 -6.428 1.00 83.56 413 GLN A CA 1
ATOM 3406 C C . GLN A 1 413 ? -26.503 -11.090 -6.010 1.00 83.56 413 GLN A C 1
ATOM 3408 O O . GLN A 1 413 ? -26.791 -12.206 -6.465 1.00 83.56 413 GLN A O 1
ATOM 3413 N N . VAL A 1 414 ? -25.511 -10.949 -5.124 1.00 86.38 414 V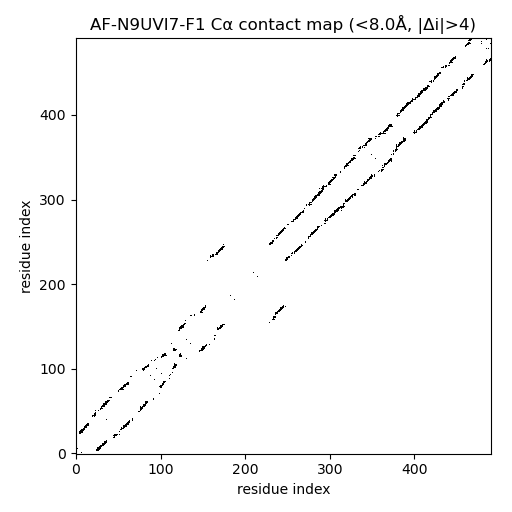AL A N 1
ATOM 3414 C CA . VAL A 1 414 ? -24.722 -12.092 -4.640 1.00 86.38 414 VAL A CA 1
ATOM 3415 C C . VAL A 1 414 ? -25.471 -12.833 -3.546 1.00 86.38 414 VAL A C 1
ATOM 3417 O O . VAL A 1 414 ? -25.989 -12.252 -2.597 1.00 86.38 414 VAL A O 1
ATOM 3420 N N . ARG A 1 415 ? -25.505 -14.159 -3.640 1.00 89.25 415 ARG A N 1
ATOM 3421 C CA . ARG A 1 415 ? -26.130 -15.013 -2.630 1.00 89.25 415 ARG A CA 1
ATOM 3422 C C . ARG A 1 415 ? -25.050 -15.738 -1.847 1.00 89.25 415 ARG A C 1
ATOM 3424 O O . ARG A 1 415 ? -24.296 -16.512 -2.430 1.00 89.25 415 ARG A O 1
ATOM 3431 N N . VAL A 1 416 ? -24.973 -15.519 -0.540 1.00 91.38 416 VAL A N 1
ATOM 3432 C CA . VAL A 1 416 ? -23.896 -16.067 0.295 1.00 91.38 416 VAL A CA 1
ATOM 3433 C C . VAL A 1 416 ? -24.428 -17.001 1.377 1.00 91.38 416 VAL A C 1
ATOM 3435 O O . VAL A 1 416 ? -25.494 -16.779 1.956 1.00 91.38 416 VAL A O 1
ATOM 3438 N N . LYS A 1 417 ? -23.669 -18.059 1.662 1.00 93.06 417 LYS A N 1
ATOM 3439 C CA . LYS A 1 417 ? -23.753 -18.802 2.923 1.00 93.06 417 LYS A CA 1
ATOM 3440 C C . LYS A 1 417 ? -22.487 -18.544 3.720 1.00 93.06 417 LYS A C 1
ATOM 3442 O O . LYS A 1 417 ? -21.399 -18.869 3.248 1.00 93.06 417 LYS A O 1
ATOM 3447 N N . LEU A 1 418 ? -22.635 -17.967 4.905 1.00 93.75 418 LEU A N 1
ATOM 3448 C CA . LEU A 1 418 ? -21.516 -17.586 5.766 1.00 93.75 418 LEU A CA 1
ATOM 3449 C C . LEU A 1 418 ? -21.191 -18.705 6.772 1.00 93.75 418 LEU A C 1
ATOM 3451 O O . LEU A 1 418 ? -22.081 -19.480 7.124 1.00 93.75 418 LEU A O 1
ATOM 3455 N N . PRO A 1 419 ? -19.943 -18.827 7.251 1.00 94.25 419 PRO A N 1
ATOM 3456 C CA . PRO A 1 419 ? -19.610 -19.759 8.322 1.00 94.25 419 PRO A CA 1
ATOM 3457 C C . PRO A 1 419 ? -20.063 -19.218 9.684 1.00 94.25 419 PRO A C 1
ATOM 3459 O O . PRO A 1 419 ? -20.093 -18.011 9.908 1.00 94.25 419 PRO A O 1
ATOM 3462 N N . LEU A 1 420 ? -20.345 -20.119 10.630 1.00 94.38 420 LEU A N 1
ATOM 3463 C CA . LEU A 1 420 ? -20.779 -19.764 11.993 1.00 94.38 420 LEU A CA 1
ATOM 3464 C C . LEU A 1 420 ? -19.737 -18.949 12.783 1.00 94.38 420 LEU A C 1
ATOM 3466 O O . LEU A 1 420 ? -20.058 -18.347 13.801 1.00 94.38 420 LEU A O 1
ATOM 3470 N N . SER A 1 421 ? -18.480 -18.950 12.336 1.00 95.88 421 SER A N 1
ATOM 3471 C CA . SER A 1 421 ? -17.367 -18.218 12.944 1.00 95.88 421 SER A CA 1
ATOM 3472 C C . SER A 1 421 ? -17.337 -16.723 12.615 1.00 95.88 421 SER A C 1
ATOM 3474 O O . SER A 1 421 ? -16.537 -16.003 13.222 1.00 95.88 421 SER A O 1
ATOM 3476 N N . ILE A 1 422 ? -18.151 -16.266 11.655 1.00 96.50 422 ILE A N 1
ATOM 3477 C CA . ILE A 1 422 ? -18.129 -14.887 11.167 1.00 96.50 422 ILE A CA 1
ATOM 3478 C C . ILE A 1 422 ? -18.504 -13.900 12.281 1.00 96.50 422 ILE A C 1
ATOM 3480 O O . ILE A 1 422 ? -19.412 -14.145 13.075 1.00 96.50 422 ILE A O 1
ATOM 3484 N N . LYS A 1 423 ? -17.785 -12.780 12.339 1.00 96.50 423 LYS A N 1
ATOM 3485 C CA . LYS A 1 423 ? -17.989 -11.697 13.307 1.00 96.50 423 LYS A CA 1
ATOM 3486 C C . LYS A 1 423 ? -18.262 -10.369 12.627 1.00 96.50 423 LYS A C 1
ATOM 3488 O O . LYS A 1 423 ? -19.143 -9.653 13.099 1.00 96.50 423 LYS A O 1
ATOM 3493 N N . SER A 1 424 ? -17.549 -10.087 11.542 1.00 97.56 424 SER A N 1
ATOM 3494 C CA . SER A 1 424 ? -17.602 -8.796 10.867 1.00 97.56 424 SER A CA 1
ATOM 3495 C C . SER A 1 424 ? -17.891 -8.978 9.379 1.00 97.56 424 SER A C 1
ATOM 3497 O O . SER A 1 424 ? -17.315 -9.852 8.719 1.00 97.56 424 SER A O 1
ATOM 3499 N N . LEU A 1 425 ? -18.811 -8.165 8.863 1.00 96.31 425 LEU A N 1
ATOM 3500 C CA . LEU A 1 425 ? -19.214 -8.150 7.462 1.00 96.31 425 LEU A CA 1
ATOM 3501 C C . LEU A 1 425 ? -19.155 -6.718 6.940 1.00 96.31 425 LEU A C 1
ATOM 3503 O O . LEU A 1 425 ? -19.792 -5.825 7.496 1.00 96.31 425 LEU A O 1
ATOM 3507 N N . TYR A 1 426 ? -18.405 -6.535 5.861 1.00 96.00 426 TYR A N 1
ATOM 3508 C CA . TYR A 1 426 ? -18.216 -5.263 5.178 1.00 96.00 426 TYR A CA 1
ATOM 3509 C C . TYR A 1 426 ? -18.815 -5.375 3.781 1.00 96.00 426 TYR A C 1
ATOM 3511 O O . TYR A 1 426 ? -18.488 -6.312 3.052 1.00 96.00 426 TYR A O 1
ATOM 3519 N N . LEU A 1 427 ? -19.700 -4.456 3.416 1.00 93.88 427 LEU A N 1
ATOM 3520 C CA . LEU A 1 427 ? -20.309 -4.363 2.097 1.00 93.88 427 LEU A CA 1
ATOM 3521 C C . LEU A 1 427 ? -20.023 -2.970 1.539 1.00 93.88 427 LEU A C 1
ATOM 3523 O O . LEU A 1 427 ? -20.416 -1.982 2.147 1.00 93.88 427 LEU A O 1
ATOM 3527 N N . TYR A 1 428 ? -19.344 -2.910 0.399 1.00 92.62 428 TYR A N 1
ATOM 3528 C CA . TYR A 1 428 ? -19.033 -1.672 -0.317 1.00 92.62 428 TYR A CA 1
ATOM 3529 C C . TYR A 1 428 ? -19.671 -1.731 -1.702 1.00 92.62 428 TYR A C 1
ATOM 3531 O O . TYR A 1 428 ? -19.406 -2.690 -2.437 1.00 92.62 428 TYR A O 1
ATOM 3539 N N . CYS A 1 429 ? -20.524 -0.771 -2.064 1.00 91.00 429 CYS A N 1
ATOM 3540 C CA . CYS A 1 429 ? -21.221 -0.732 -3.356 1.00 91.00 429 CYS A CA 1
ATOM 3541 C C . CYS A 1 429 ? -21.836 -2.093 -3.739 1.00 91.00 429 CYS A C 1
ATOM 3543 O O . CYS A 1 429 ? -21.629 -2.596 -4.849 1.00 91.00 429 CYS A O 1
ATOM 3545 N N . SER A 1 430 ? -22.478 -2.777 -2.782 1.00 89.44 430 SER A N 1
ATOM 3546 C CA . SER A 1 430 ? -22.847 -4.188 -2.939 1.00 89.44 430 SER A CA 1
ATOM 3547 C C . SER A 1 430 ? -24.260 -4.516 -2.475 1.00 89.44 430 SER A C 1
ATOM 3549 O O . SER A 1 430 ? -24.725 -4.042 -1.446 1.00 89.44 430 SER A O 1
ATOM 3551 N N . SER A 1 431 ? -24.905 -5.439 -3.191 1.00 87.12 431 SER A N 1
ATOM 3552 C CA . SER A 1 431 ? -26.202 -6.018 -2.840 1.00 87.12 431 SER A CA 1
ATOM 3553 C C . SER A 1 431 ? -26.079 -7.531 -2.675 1.00 87.12 431 SER A C 1
ATOM 3555 O O . SER A 1 431 ? -25.697 -8.256 -3.606 1.00 87.12 431 SER A O 1
ATOM 3557 N N . ILE A 1 432 ? -26.398 -8.020 -1.472 1.00 89.00 432 ILE A N 1
ATOM 3558 C CA . ILE A 1 432 ? -26.275 -9.437 -1.123 1.00 89.00 432 ILE A CA 1
ATOM 3559 C C . ILE A 1 432 ? -27.539 -10.008 -0.476 1.00 89.00 432 ILE A C 1
ATOM 3561 O O . ILE A 1 432 ? -28.354 -9.301 0.113 1.00 89.00 432 ILE A O 1
ATOM 3565 N N . ARG A 1 433 ? -27.643 -11.339 -0.497 1.00 89.56 433 ARG A N 1
ATOM 3566 C CA . ARG A 1 433 ? -28.607 -12.113 0.292 1.00 89.56 433 ARG A CA 1
ATOM 3567 C C . ARG A 1 433 ? -27.901 -13.229 1.055 1.00 89.56 433 ARG A C 1
ATOM 3569 O O . ARG A 1 433 ? -27.269 -14.090 0.440 1.00 89.56 433 ARG A O 1
ATOM 3576 N N . ILE A 1 434 ? -28.062 -13.261 2.378 1.00 91.25 434 ILE A N 1
ATOM 3577 C CA . ILE A 1 434 ? -27.493 -14.307 3.241 1.00 91.25 434 ILE A CA 1
ATOM 3578 C C . ILE A 1 434 ? -28.532 -15.413 3.454 1.00 91.25 434 ILE A C 1
ATOM 3580 O O . ILE A 1 434 ? -29.598 -15.190 4.025 1.00 91.25 434 ILE A O 1
ATOM 3584 N N . PHE A 1 435 ? -28.236 -16.633 3.004 1.00 91.12 435 PHE A N 1
ATOM 3585 C CA . PHE A 1 435 ? -29.190 -17.747 3.089 1.00 91.12 435 PHE A CA 1
ATOM 3586 C C . PHE A 1 435 ? -29.373 -18.295 4.502 1.00 91.12 435 PHE A C 1
ATOM 3588 O O . PHE A 1 435 ? -30.476 -18.682 4.874 1.00 91.12 435 PHE A O 1
ATOM 3595 N N . ASN A 1 436 ? -28.293 -18.348 5.275 1.00 93.19 436 ASN A N 1
ATOM 3596 C CA . ASN A 1 436 ? -28.278 -18.883 6.630 1.00 93.19 436 ASN A CA 1
ATOM 3597 C C . ASN A 1 436 ? -28.261 -17.771 7.685 1.00 93.19 436 ASN A C 1
ATOM 3599 O O . ASN A 1 436 ? -27.689 -17.951 8.752 1.00 93.19 436 ASN A O 1
ATOM 3603 N N . LYS A 1 437 ? -28.879 -16.614 7.395 1.00 90.06 437 LYS A N 1
ATOM 3604 C CA . LYS A 1 437 ? -28.826 -15.418 8.254 1.00 90.06 437 LYS A CA 1
ATOM 3605 C C . LYS A 1 437 ? -29.175 -15.699 9.721 1.00 90.06 437 LYS A C 1
ATOM 3607 O O . LYS A 1 437 ? -28.526 -15.163 10.607 1.00 90.06 437 LYS A O 1
ATOM 3612 N N . ASN A 1 438 ? -30.141 -16.583 9.977 1.00 89.94 438 ASN A N 1
ATOM 3613 C CA . ASN A 1 438 ? -30.612 -16.902 11.329 1.00 89.94 438 ASN A CA 1
ATOM 3614 C C . ASN A 1 438 ? -29.575 -17.671 12.163 1.00 89.94 438 ASN A C 1
ATOM 3616 O O . ASN A 1 438 ? -29.613 -17.597 13.386 1.00 89.94 438 ASN A O 1
ATOM 3620 N N . ASP A 1 439 ? -28.644 -18.376 11.516 1.00 90.50 439 ASP A N 1
ATOM 3621 C CA . ASP A 1 439 ? -27.584 -19.133 12.190 1.00 90.50 439 ASP A CA 1
ATOM 3622 C C . ASP A 1 439 ? -26.362 -18.255 12.508 1.00 90.50 439 ASP A C 1
ATOM 3624 O O . ASP A 1 439 ? -25.454 -18.667 13.230 1.00 90.50 439 ASP A O 1
ATOM 3628 N N . ILE A 1 440 ? -26.314 -17.046 11.943 1.00 93.00 440 ILE A N 1
ATOM 3629 C CA . ILE A 1 440 ? -25.164 -16.152 12.016 1.00 93.00 440 ILE A CA 1
ATOM 3630 C C . ILE A 1 440 ? -25.323 -15.158 13.167 1.00 93.00 440 ILE A C 1
ATOM 3632 O O . ILE A 1 440 ? -26.344 -14.483 13.298 1.00 93.00 440 ILE A O 1
ATOM 3636 N N . GLN A 1 441 ? -24.267 -15.042 13.975 1.00 93.44 441 GLN A N 1
ATOM 3637 C CA . GLN A 1 441 ? -24.158 -14.094 15.086 1.00 93.44 441 GLN A CA 1
ATOM 3638 C C . GLN A 1 441 ? -23.194 -12.959 14.726 1.00 93.44 441 GLN A C 1
ATOM 3640 O O . GLN A 1 441 ? -22.105 -12.839 15.291 1.00 93.44 441 GLN A O 1
ATOM 3645 N N . LEU A 1 442 ? -23.588 -12.149 13.744 1.00 94.62 442 LEU A N 1
ATOM 3646 C CA . LEU A 1 442 ? -22.783 -11.022 13.287 1.00 94.62 442 LEU A CA 1
ATOM 3647 C C . LEU A 1 442 ? -22.682 -9.959 14.390 1.00 94.62 442 LEU A C 1
ATOM 3649 O O . LEU A 1 442 ? -23.700 -9.578 14.959 1.00 94.62 442 LEU A O 1
ATOM 3653 N N . LYS A 1 443 ? -21.466 -9.484 14.678 1.00 96.88 443 LYS A N 1
ATOM 3654 C CA . LYS A 1 443 ? -21.196 -8.442 15.682 1.00 96.88 443 LYS A CA 1
ATOM 3655 C C . LYS A 1 443 ? -20.994 -7.067 15.069 1.00 96.88 443 LYS A C 1
ATOM 3657 O O . LYS A 1 443 ? -21.366 -6.074 15.690 1.00 96.88 443 LYS A O 1
ATOM 3662 N N . GLU A 1 444 ? -20.388 -7.018 13.889 1.00 97.62 444 GLU A N 1
ATOM 3663 C CA . GLU A 1 444 ? -20.053 -5.777 13.198 1.00 97.62 444 GLU A CA 1
ATOM 3664 C C . GLU A 1 444 ? -20.587 -5.832 11.766 1.00 97.62 444 GLU A C 1
ATOM 3666 O O . GLU A 1 444 ? -20.320 -6.788 11.030 1.00 97.62 444 GLU A O 1
ATOM 3671 N N . LEU A 1 445 ? -21.359 -4.816 11.388 1.00 95.88 445 LEU A N 1
ATOM 3672 C CA . LEU A 1 445 ? -21.892 -4.645 10.043 1.00 95.88 445 LEU A CA 1
ATOM 3673 C C . LEU A 1 445 ? -21.460 -3.278 9.516 1.00 95.88 445 LEU A C 1
ATOM 3675 O O . LEU A 1 445 ? -21.716 -2.259 10.149 1.00 95.88 445 LEU A O 1
ATOM 3679 N N . HIS A 1 446 ? -20.802 -3.260 8.366 1.00 95.81 446 HIS A N 1
ATOM 3680 C CA . HIS A 1 446 ? -20.344 -2.035 7.723 1.00 95.81 446 HIS A CA 1
ATOM 3681 C C . HIS A 1 446 ? -20.895 -2.001 6.305 1.00 95.81 446 HIS A C 1
ATOM 3683 O O . HIS A 1 446 ? -20.629 -2.922 5.535 1.00 95.81 446 HIS A O 1
ATOM 3689 N N . LEU A 1 447 ? -21.680 -0.979 5.986 1.00 93.56 447 LEU A N 1
ATOM 3690 C CA . LEU A 1 447 ? -22.299 -0.770 4.685 1.00 93.56 447 LEU A CA 1
ATOM 3691 C C . LEU A 1 447 ? -21.838 0.583 4.153 1.00 93.56 447 LEU A C 1
ATOM 3693 O O . LEU A 1 447 ? -21.992 1.595 4.830 1.00 93.56 447 LEU A O 1
ATOM 3697 N N . GLU A 1 448 ? -21.280 0.596 2.956 1.00 92.75 448 GLU A N 1
ATOM 3698 C CA . GLU A 1 448 ? -20.821 1.807 2.288 1.00 92.75 448 GLU A CA 1
ATOM 3699 C C . GLU A 1 448 ? -21.348 1.812 0.854 1.00 92.75 448 GLU A C 1
ATOM 3701 O O . GLU A 1 448 ? -21.244 0.801 0.155 1.00 92.75 448 GLU A O 1
ATOM 3706 N N . ASP A 1 449 ? -21.993 2.909 0.455 1.00 87.88 449 ASP A N 1
ATOM 3707 C CA . ASP A 1 449 ? -22.572 3.127 -0.877 1.00 87.88 449 ASP A CA 1
ATOM 3708 C C . ASP A 1 449 ? -23.472 1.967 -1.363 1.00 87.88 449 ASP A C 1
ATOM 3710 O O . ASP A 1 449 ? -23.516 1.612 -2.540 1.00 87.88 449 ASP A O 1
ATOM 3714 N N . CYS A 1 450 ? -24.194 1.318 -0.445 1.00 84.88 450 CYS A N 1
ATOM 3715 C CA . CYS A 1 450 ? -25.100 0.216 -0.770 1.00 84.88 450 CYS A CA 1
ATOM 3716 C C . CYS A 1 450 ? -26.496 0.754 -1.122 1.00 84.88 450 CYS A C 1
ATOM 3718 O O . CYS A 1 450 ? -27.216 1.213 -0.237 1.00 84.88 450 CYS A O 1
ATOM 3720 N N . GLU A 1 451 ? -26.894 0.665 -2.395 1.00 70.44 451 GLU A N 1
ATOM 3721 C CA . GLU A 1 451 ? -28.259 0.993 -2.835 1.00 70.44 451 GLU A CA 1
ATOM 3722 C C . GLU A 1 451 ? -29.294 0.088 -2.136 1.00 70.44 451 GLU A C 1
ATOM 3724 O O . GLU A 1 451 ? -29.094 -1.125 -2.028 1.00 70.44 451 GLU A O 1
ATOM 3729 N N . ASP A 1 452 ? -30.400 0.681 -1.665 1.00 66.69 452 ASP A N 1
ATOM 3730 C CA . ASP A 1 452 ? -31.526 -0.003 -1.012 1.00 66.69 452 ASP A CA 1
ATOM 3731 C C . ASP A 1 452 ? -31.109 -0.939 0.139 1.00 66.69 452 ASP A C 1
ATOM 3733 O O . ASP A 1 452 ? -31.313 -2.158 0.082 1.00 66.69 452 ASP A O 1
ATOM 3737 N N . ILE A 1 453 ? -30.528 -0.373 1.208 1.00 68.06 453 ILE A N 1
ATOM 3738 C CA . ILE A 1 453 ? -30.120 -1.120 2.409 1.00 68.06 453 ILE A CA 1
ATOM 3739 C C . ILE A 1 453 ? -31.298 -1.942 2.950 1.00 68.06 453 ILE A C 1
ATOM 3741 O O . ILE A 1 453 ? -32.174 -1.449 3.658 1.00 68.06 453 ILE A O 1
ATOM 3745 N N . ASN A 1 454 ? -31.297 -3.238 2.640 1.00 76.31 454 ASN A N 1
ATOM 3746 C CA . ASN A 1 454 ? -32.307 -4.166 3.118 1.00 76.31 454 ASN A CA 1
ATOM 3747 C C . ASN A 1 454 ? -31.764 -4.979 4.298 1.00 76.31 454 ASN A C 1
ATOM 3749 O O . ASN A 1 454 ? -31.073 -5.993 4.126 1.00 76.31 454 ASN A O 1
ATOM 3753 N N . PHE A 1 455 ? -32.136 -4.566 5.511 1.00 85.50 455 PHE A N 1
ATOM 3754 C CA . PHE A 1 455 ? -31.735 -5.265 6.727 1.00 85.50 455 PHE A CA 1
ATOM 3755 C C . PHE A 1 455 ? -32.367 -6.659 6.894 1.00 85.50 455 PHE A C 1
ATOM 3757 O O . PHE A 1 455 ? -31.857 -7.475 7.667 1.00 85.50 455 PHE A O 1
ATOM 3764 N N . GLU A 1 456 ? -33.404 -7.010 6.121 1.00 84.00 456 GLU A N 1
ATOM 3765 C CA . GLU A 1 456 ? -33.987 -8.358 6.129 1.00 84.00 456 GLU A CA 1
ATOM 3766 C C . GLU A 1 456 ? -32.983 -9.432 5.698 1.00 84.00 456 GLU A C 1
ATOM 3768 O O . GLU A 1 456 ? -33.181 -10.615 5.976 1.00 84.00 456 GLU A O 1
ATOM 3773 N N . SER A 1 457 ? -31.893 -9.064 5.027 1.00 83.06 457 SER A N 1
ATOM 3774 C CA . SER A 1 457 ? -30.829 -10.003 4.672 1.00 83.06 457 SER A CA 1
ATOM 3775 C C . SER A 1 457 ? -29.986 -10.458 5.870 1.00 83.06 457 SER A C 1
ATOM 3777 O O . SER A 1 457 ? -29.225 -11.415 5.724 1.00 83.06 457 SER A O 1
ATOM 3779 N N . PHE A 1 458 ? -30.136 -9.849 7.052 1.00 88.94 458 PHE A N 1
ATOM 3780 C CA . PHE A 1 458 ? -29.278 -10.085 8.215 1.00 88.94 458 PHE A CA 1
ATOM 3781 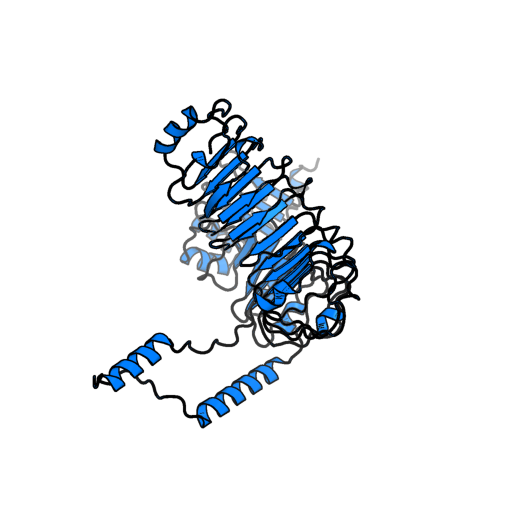C C . PHE A 1 458 ? -30.068 -10.545 9.449 1.00 88.94 458 PHE A C 1
ATOM 3783 O O . PHE A 1 458 ? -31.294 -10.465 9.514 1.00 88.94 458 PHE A O 1
ATOM 3790 N N . ASN A 1 459 ? -29.340 -11.056 10.441 1.00 91.00 459 ASN A N 1
ATOM 3791 C CA . ASN A 1 459 ? -29.840 -11.257 11.797 1.00 91.00 459 ASN A CA 1
ATOM 3792 C C . ASN A 1 459 ? -29.240 -10.168 12.693 1.00 91.00 459 ASN A C 1
ATOM 3794 O O . ASN A 1 459 ? -28.057 -10.220 13.027 1.00 91.00 459 ASN A O 1
ATOM 3798 N N . LEU A 1 460 ? -30.053 -9.176 13.053 1.00 93.12 460 LEU A N 1
ATOM 3799 C CA . LEU A 1 460 ? -29.600 -7.958 13.734 1.00 93.12 460 LEU A CA 1
ATOM 3800 C C . LEU A 1 460 ? -29.431 -8.129 15.252 1.00 93.12 460 LEU A C 1
ATOM 3802 O O . LEU A 1 460 ? -28.810 -7.293 15.900 1.00 93.12 460 LEU A O 1
ATOM 3806 N N . ASN A 1 461 ? -29.924 -9.234 15.827 1.00 93.81 461 ASN A N 1
ATOM 3807 C CA . ASN A 1 461 ? -29.987 -9.468 17.280 1.00 93.81 461 ASN A CA 1
ATOM 3808 C C . ASN A 1 461 ? -28.625 -9.476 17.995 1.00 93.81 461 ASN A C 1
ATOM 3810 O O . ASN A 1 461 ? -28.572 -9.448 19.223 1.00 93.81 461 ASN A O 1
ATOM 3814 N N . HIS A 1 462 ? -27.531 -9.581 17.243 1.00 95.19 462 HIS A N 1
ATOM 3815 C CA . HIS A 1 462 ? -26.175 -9.699 17.776 1.00 95.19 462 HIS A CA 1
ATOM 3816 C C . HIS A 1 462 ? -25.250 -8.554 17.351 1.00 95.19 462 HIS A C 1
ATOM 3818 O O . HIS A 1 462 ? -24.104 -8.511 17.804 1.00 95.19 462 HIS A O 1
ATOM 3824 N N . VAL A 1 463 ? -25.735 -7.636 16.508 1.00 96.50 463 VAL A N 1
ATOM 3825 C CA . VAL A 1 463 ? -24.924 -6.558 15.943 1.00 96.50 463 VAL A CA 1
ATOM 3826 C C . VAL A 1 463 ? -24.716 -5.483 17.004 1.00 96.50 463 VAL A C 1
ATOM 3828 O O . VAL A 1 463 ? -25.655 -4.832 17.449 1.00 96.50 463 VAL A O 1
ATOM 3831 N N . THR A 1 464 ? -23.462 -5.314 17.415 1.00 96.38 464 THR A N 1
ATOM 3832 C CA . THR A 1 464 ? -23.024 -4.372 18.458 1.00 96.38 464 THR A CA 1
ATOM 3833 C C . THR A 1 464 ? -22.320 -3.142 17.891 1.00 96.38 464 THR A C 1
ATOM 3835 O O . THR A 1 464 ? -22.049 -2.206 18.642 1.00 96.38 464 THR A O 1
ATOM 3838 N N . LYS A 1 465 ? -21.987 -3.165 16.594 1.00 96.81 465 LYS A N 1
ATOM 3839 C CA . LYS A 1 465 ? -21.360 -2.067 15.857 1.00 96.81 465 LYS A CA 1
ATOM 3840 C C . LYS A 1 465 ? -21.929 -1.997 14.444 1.00 96.81 465 LYS A C 1
ATOM 3842 O O . LYS A 1 465 ? -21.981 -3.021 13.758 1.00 96.81 465 LYS A O 1
ATOM 3847 N N . LEU A 1 466 ? -22.314 -0.799 14.022 1.00 95.62 466 LEU A N 1
ATOM 3848 C CA . LEU A 1 466 ? -22.877 -0.536 12.703 1.00 95.62 466 LEU A CA 1
ATOM 3849 C C . LEU A 1 466 ? -22.204 0.700 12.102 1.00 95.62 466 LEU A C 1
ATOM 3851 O O . LEU A 1 466 ? -22.133 1.731 12.765 1.00 95.62 466 LEU A O 1
ATOM 3855 N N . SER A 1 467 ? -21.735 0.606 10.860 1.00 94.12 467 SER A N 1
ATOM 3856 C CA . SER A 1 467 ? -21.309 1.775 10.080 1.00 94.12 467 SER A CA 1
ATOM 3857 C C . SER A 1 467 ? -22.099 1.839 8.782 1.00 94.12 467 SER A C 1
ATOM 3859 O O . SER A 1 467 ? -22.169 0.833 8.078 1.00 94.12 467 SER A O 1
ATOM 3861 N N . LEU A 1 468 ? -22.675 3.001 8.485 1.00 91.88 468 LEU A N 1
ATOM 3862 C CA . LEU A 1 468 ? -23.419 3.305 7.264 1.00 91.88 468 LEU A CA 1
ATOM 3863 C C . LEU A 1 468 ? -22.795 4.544 6.621 1.00 91.88 468 LEU A C 1
ATOM 3865 O O . LEU A 1 468 ? -22.859 5.628 7.203 1.00 91.88 468 LEU A O 1
ATOM 3869 N N . LEU A 1 469 ? -22.172 4.372 5.459 1.00 89.56 469 LEU A N 1
ATOM 3870 C CA . LEU A 1 469 ? -21.478 5.429 4.729 1.00 89.56 469 LEU A CA 1
ATOM 3871 C C . LEU A 1 469 ? -22.076 5.611 3.317 1.00 89.56 469 LEU A C 1
ATOM 3873 O O . LEU A 1 469 ? -22.389 4.612 2.673 1.00 89.56 469 LEU A O 1
ATOM 3877 N N . PRO A 1 470 ? -22.227 6.855 2.825 1.00 86.75 470 PRO A N 1
ATOM 3878 C CA . PRO A 1 470 ? -22.176 8.096 3.599 1.00 86.75 470 PRO A CA 1
ATOM 3879 C C . PRO A 1 470 ? -23.259 8.113 4.689 1.00 86.75 470 PRO A C 1
ATOM 3881 O O . PRO A 1 470 ? -24.305 7.488 4.542 1.00 86.75 470 PRO A O 1
ATOM 3884 N N . PHE A 1 471 ? -22.991 8.796 5.803 1.00 85.50 471 PHE A N 1
ATOM 3885 C CA . PHE A 1 471 ? -23.946 8.895 6.907 1.00 85.50 471 PHE A CA 1
ATOM 3886 C C . PHE A 1 471 ? -25.011 9.957 6.623 1.00 85.50 471 PHE A C 1
ATOM 3888 O O . PHE A 1 471 ? -24.672 11.078 6.244 1.00 85.50 471 PHE A O 1
ATOM 3895 N N . ASP A 1 472 ? -26.267 9.605 6.882 1.00 83.75 472 ASP A N 1
ATOM 3896 C CA . ASP A 1 472 ? -27.413 10.510 6.918 1.00 83.75 472 ASP A CA 1
ATOM 3897 C C . ASP A 1 472 ? -28.111 10.383 8.285 1.00 83.75 472 ASP A C 1
ATOM 3899 O O . ASP A 1 472 ? -28.205 9.282 8.836 1.00 83.75 472 ASP A O 1
ATOM 3903 N N . GLU A 1 473 ? -28.596 11.499 8.838 1.00 85.19 473 GLU A N 1
ATOM 3904 C CA . GLU A 1 473 ? -29.313 11.527 10.119 1.00 85.19 473 GLU A CA 1
ATOM 3905 C C . GLU A 1 473 ? -30.588 10.674 10.079 1.00 85.19 473 GLU A C 1
ATOM 3907 O O . GLU A 1 473 ? -30.944 10.073 11.094 1.00 85.19 473 GLU A O 1
ATOM 3912 N N . GLU A 1 474 ? -31.230 10.542 8.912 1.00 84.75 474 GLU A N 1
ATOM 3913 C CA . GLU A 1 474 ? -32.405 9.677 8.723 1.00 84.75 474 GLU A CA 1
ATOM 3914 C C . GLU A 1 474 ? -32.112 8.206 9.084 1.00 84.75 474 GLU A C 1
ATOM 3916 O O . GLU A 1 474 ? -32.997 7.466 9.515 1.00 84.75 474 GLU A O 1
ATOM 3921 N N . TYR A 1 475 ? -30.849 7.772 9.010 1.00 86.12 475 TYR A N 1
ATOM 3922 C CA . TYR A 1 475 ? -30.457 6.410 9.375 1.00 86.12 475 TYR A CA 1
ATOM 3923 C C . TYR A 1 475 ? -30.477 6.130 10.877 1.00 86.12 475 TYR A C 1
ATOM 3925 O O . TYR A 1 475 ? -30.407 4.963 11.272 1.00 86.12 475 TYR A O 1
ATOM 3933 N N . LEU A 1 476 ? -30.599 7.155 11.726 1.00 85.50 476 LEU A N 1
ATOM 3934 C CA . LEU A 1 476 ? -30.802 6.962 13.164 1.00 85.50 476 LEU A CA 1
ATOM 3935 C C . LEU A 1 476 ? -32.101 6.203 13.456 1.00 85.50 476 LEU A C 1
ATOM 3937 O O . LEU A 1 476 ? -32.152 5.456 14.433 1.00 85.50 476 LEU A O 1
ATOM 3941 N N . GLU A 1 477 ? -33.115 6.307 12.589 1.00 86.31 477 GLU A N 1
ATOM 3942 C CA . GLU A 1 477 ? -34.360 5.537 12.713 1.00 86.31 477 GLU A CA 1
ATOM 3943 C C . GLU A 1 477 ? -34.112 4.021 12.658 1.00 86.31 477 GLU A C 1
ATOM 3945 O O . GLU A 1 477 ? -34.852 3.233 13.252 1.00 86.31 477 GLU A O 1
ATOM 3950 N N . TYR A 1 478 ? -33.028 3.581 12.009 1.00 85.50 478 TYR A N 1
ATOM 3951 C CA . TYR A 1 478 ? -32.683 2.166 11.952 1.00 85.50 478 TYR A CA 1
ATOM 3952 C C . TYR A 1 478 ? -32.222 1.601 13.290 1.00 85.50 478 TYR A C 1
ATOM 3954 O O . TYR A 1 478 ? -32.352 0.392 13.465 1.00 85.50 478 TYR A O 1
ATOM 3962 N N . LEU A 1 479 ? -31.760 2.421 14.245 1.00 86.25 479 LEU A N 1
ATOM 3963 C CA . LEU A 1 479 ? -31.309 1.958 15.565 1.00 86.25 479 LEU A CA 1
ATOM 3964 C C . LEU A 1 479 ? -32.369 1.109 16.283 1.00 86.25 479 LEU A C 1
ATOM 3966 O O . LEU A 1 479 ? -32.021 0.131 16.942 1.00 86.25 479 LEU A O 1
ATOM 3970 N N . GLU A 1 480 ? -33.658 1.414 16.098 1.00 88.56 480 GLU A N 1
ATOM 3971 C CA . GLU A 1 480 ? -34.764 0.653 16.699 1.00 88.56 480 GLU A CA 1
ATOM 3972 C C . GLU A 1 480 ? -34.820 -0.810 16.225 1.00 88.56 480 GLU A C 1
ATOM 3974 O O . GLU A 1 480 ? -35.332 -1.681 16.932 1.00 88.56 480 GLU A O 1
ATOM 3979 N N . GLN A 1 481 ? -34.257 -1.110 15.050 1.00 90.81 481 GLN A N 1
ATOM 3980 C CA . GLN A 1 481 ? -34.186 -2.465 14.497 1.00 90.81 481 GLN A CA 1
ATOM 3981 C C . GLN A 1 481 ? -33.058 -3.306 15.118 1.00 90.81 481 GLN A C 1
ATOM 3983 O O . GLN A 1 481 ? -33.013 -4.518 14.892 1.00 90.81 481 GLN A O 1
ATOM 3988 N N . PHE A 1 482 ? -32.156 -2.699 15.901 1.00 94.25 482 PHE A N 1
ATOM 3989 C CA . PHE A 1 482 ? -30.978 -3.343 16.485 1.00 94.25 482 PHE A CA 1
ATOM 3990 C C . PHE A 1 482 ? -31.101 -3.453 18.015 1.00 94.25 482 PHE A C 1
ATOM 3992 O O . PHE A 1 482 ? -30.737 -2.527 18.737 1.00 94.25 482 PHE A O 1
ATOM 3999 N N . PRO A 1 483 ? -31.521 -4.610 18.565 1.00 92.75 483 PRO A N 1
ATOM 4000 C CA . PRO A 1 483 ? -31.857 -4.732 19.990 1.00 92.75 483 PRO A CA 1
ATOM 4001 C C . PRO A 1 483 ? -30.696 -4.515 20.973 1.00 92.75 483 PRO A C 1
ATOM 4003 O O . PRO A 1 483 ? -30.929 -4.354 22.169 1.00 92.75 483 PRO A O 1
ATOM 4006 N N . VAL A 1 484 ? -29.451 -4.600 20.497 1.00 95.12 484 VAL A N 1
ATOM 4007 C CA . VAL A 1 484 ? -28.232 -4.570 21.325 1.00 95.12 484 VAL A CA 1
ATOM 4008 C C . VAL A 1 484 ? -27.197 -3.545 20.847 1.00 95.12 484 VAL A C 1
ATOM 4010 O O . VAL A 1 484 ? -26.092 -3.505 21.390 1.00 95.12 484 VAL A O 1
ATOM 4013 N N . LEU A 1 485 ? -27.523 -2.739 19.831 1.00 95.19 485 LEU A N 1
ATOM 4014 C CA . LEU A 1 485 ? -26.637 -1.692 19.327 1.00 95.19 485 LEU A CA 1
ATOM 4015 C C . LEU A 1 485 ? -26.754 -0.458 20.224 1.00 95.19 485 LEU A C 1
ATOM 4017 O O . LEU A 1 485 ? -27.838 0.077 20.430 1.00 95.19 485 LEU A O 1
ATOM 4021 N N . GLU A 1 486 ? -25.626 -0.002 20.761 1.00 91.19 486 GLU A N 1
ATOM 4022 C CA . GLU A 1 486 ? -25.559 1.267 21.483 1.00 91.19 486 GLU A CA 1
ATOM 4023 C C . GLU A 1 486 ? -25.281 2.406 20.496 1.00 91.19 486 GLU A C 1
ATOM 4025 O O . GLU A 1 486 ? -24.428 2.254 19.624 1.00 91.19 486 GLU A O 1
ATOM 4030 N N . GLU A 1 487 ? -25.928 3.560 20.680 1.00 88.94 487 GLU A N 1
ATOM 4031 C CA . GLU A 1 487 ? -25.790 4.746 19.813 1.00 88.94 487 GLU A CA 1
ATOM 4032 C C . GLU A 1 487 ? -24.323 5.155 19.594 1.00 88.94 487 GLU A C 1
ATOM 4034 O O . GLU A 1 487 ? -23.913 5.450 18.481 1.00 88.94 487 GLU A O 1
ATOM 4039 N N . LYS A 1 488 ? -23.476 5.053 20.627 1.00 91.06 488 LYS A N 1
ATOM 4040 C CA . LYS A 1 488 ? -22.033 5.355 20.536 1.00 91.06 488 LYS A CA 1
ATOM 4041 C C . LYS A 1 488 ? -21.234 4.426 19.603 1.00 91.06 488 LYS A C 1
ATOM 4043 O O . LYS A 1 488 ? -20.066 4.693 19.341 1.00 91.06 488 LYS A O 1
ATOM 4048 N N . ASN A 1 489 ? -21.815 3.290 19.212 1.00 90.50 489 ASN A N 1
ATOM 4049 C CA . ASN A 1 489 ? -21.222 2.304 18.307 1.00 90.50 489 ASN A CA 1
ATOM 4050 C C . ASN A 1 489 ? -21.871 2.349 16.911 1.00 90.50 489 ASN A C 1
ATOM 4052 O O . ASN A 1 489 ? -21.649 1.434 16.108 1.00 90.50 489 ASN A O 1
ATOM 4056 N N . PHE A 1 490 ? -22.690 3.371 16.650 1.00 90.69 490 PHE A N 1
ATOM 4057 C CA . PHE A 1 490 ? -23.256 3.674 15.348 1.00 90.69 490 PHE A CA 1
ATOM 4058 C C . PHE A 1 490 ? -22.474 4.821 14.703 1.00 90.69 490 PHE A C 1
ATOM 4060 O O . PHE A 1 490 ? -22.466 5.923 15.241 1.00 90.69 490 PHE A O 1
ATOM 4067 N N . ASN A 1 491 ? -21.831 4.510 13.572 1.00 80.62 491 ASN A N 1
ATOM 4068 C CA . ASN A 1 491 ? -20.892 5.351 12.817 1.00 80.62 491 ASN A CA 1
ATOM 4069 C C . ASN A 1 491 ? -19.707 5.918 13.609 1.00 80.62 491 ASN A C 1
ATOM 4071 O O . ASN A 1 491 ? -19.822 6.983 14.250 1.00 80.62 491 ASN A O 1
#

Mean predicted aligned error: 16.44 Å

pLDDT: mean 75.82, std 15.26, range [37.53, 98.06]

Organism: NCBI:txid885318

Foldseek 3Di:
DDDPLQVAQEEEDADDPVDAAQNCSNQNHAYYEYEPLLDDDQCCSNDVPLQRAYAEYEYHDHNDLVNVLVCVSSPRHNAYEYEDEPPDDPVSQVSCLVGHAYEYCDDDPPDDLRYWYDHPQETEAEAEDDHDLVSLLVCLVPPDDHAYAYAYEDDPPVLVSQQSDQRHAEYEYEDDPPPPPPPPVVVVVVVVVCVVVVNDDDPPDDDDPQDPVNVVVVVVVSVVVLVVQAPARHHHQQYQEYAYEDEDYDHPLSPYLRHAYYEYEPYECPNVLSNLNYQEYAYEQEEDAEANQSNQNHAEYHYANYAYNYPDHRYHLNYQYYAYHCHQRHQPDQLLSNQNHQYYAHYDYDAVNQQPDAQCSNQNHQYYHDAPDDHPHHHLNHQEYEYHDAEPEEEEAQSNQNHAYYEYECYEAYEYEHHQNYAEYHYYCYDYAYPPQVSHQHAYYEYENHPPDDCVSHDQARHQAYEYPPDDPVCVVCVVVHPRYDPVRYD

Radius of gyration: 31.04 Å; Cα contacts (8 Å, |Δi|>4): 1003; chains: 1; bounding box: 68×71×84 Å

Solvent-accessible surface area (backbone atoms only — not comparable to full-atom values): 26423 Å² total; per-residue (Å²): 131,84,56,73,51,57,70,35,43,66,48,80,41,78,57,46,97,88,59,81,63,54,55,53,65,30,76,50,32,33,37,38,39,40,34,38,74,49,45,89,62,63,55,64,69,32,45,64,39,65,77,55,60,27,58,35,39,36,40,31,51,70,59,53,71,77,57,58,54,62,57,75,74,35,77,38,43,75,36,42,38,37,44,52,60,96,84,64,56,66,72,58,51,62,58,45,57,76,72,32,42,38,34,26,72,64,89,62,95,88,63,64,96,60,65,45,30,46,50,97,86,26,42,43,48,75,36,83,62,91,73,59,66,70,55,53,56,46,51,52,78,69,62,68,93,52,55,28,36,37,42,29,49,69,56,100,64,52,41,68,53,36,68,68,38,67,56,31,35,32,41,38,37,42,45,79,66,83,69,71,81,77,73,57,63,66,59,56,51,50,56,52,52,33,57,75,69,71,54,84,74,85,86,84,70,96,75,76,80,77,46,72,68,54,52,52,52,48,54,48,52,52,51,51,50,51,58,68,48,49,60,56,52,48,74,37,68,51,27,30,29,40,34,43,41,46,80,62,52,59,72,55,92,76,70,37,84,51,29,26,35,43,35,41,31,53,44,85,56,77,69,59,74,73,46,52,44,24,31,33,42,35,43,28,49,34,66,39,65,64,57,40,50,76,30,60,51,28,28,38,44,35,37,29,50,27,36,53,66,38,95,58,71,45,73,24,58,46,26,30,31,45,34,36,32,49,26,49,61,48,70,82,64,86,51,56,70,35,66,50,24,32,34,43,35,44,32,50,49,41,70,82,63,43,78,74,46,68,40,44,53,29,60,45,24,28,35,43,37,27,25,57,53,84,62,97,41,60,32,58,50,22,34,32,42,36,42,26,48,45,65,75,42,78,46,82,40,56,82,27,64,54,25,29,35,41,35,38,28,57,16,45,64,26,34,35,33,72,23,74,48,33,34,36,41,37,32,33,46,32,38,70,40,44,77,53,24,88,73,39,58,32,31,33,43,35,41,28,63,39,77,81,82,63,67,85,37,53,40,44,77,48,24,47,31,42,35,57,38,84,76,57,78,77,58,59,67,54,52,81,70,26,83,58,44,48,74,93,39,48,105